Protein AF-A0A662Y783-F1 (afdb_monomer)

Radius of gyration: 42.74 Å; Cα contacts (8 Å, |Δi|>4): 775; chains: 1; bounding box: 109×82×116 Å

Mean predicted aligned error: 19.59 Å

Sequence (664 aa):
MERHSPEKMAVFNFSALAISENETFEDGFEQQCGVKWIYAKATLPMKDCMVYLVLDETQVIYRDGISSPRRKSTVFWELVKLILTNAAYSVRILMFAAYGSGVEYMRLATPIQFDESIVLGIDQLNFSHAEVSEYVTKWFKGVACFGRLPSSAMETFCANLEELTDGHVGLCSTAIQALNEVYASRNRSASDLPSSAEWIHMLQSGSLYGANDNALFETLTSTRAVKVLETLNAGELERLEPIAYGANSDSDADIVEQCLRKGILSQTGRSVAFSSPVMWRFFVKMRVGHIDRALHVPTTLPEMIARVVQVINYKSIRQTLGRSLLSNIPLERSWQMEFYKAAYRCTPSTLVTSVDVGALFGSSGFVDFTIHGGDIFWGIELLREATKLDEHIKRFAPGGRYSSLGLSEFCLIDFRRVPLIEHAAMERIAADMDRCKKLFVVCSIRAIGYWTFPDGWMAIDVLRGPIVHAFYIMVVVTHVAMTDSTFRENLEALRDGEQVGSKTSETLASVTQSFTHIAYLTVLMRLLATAAVLVLGLRILNTFRYHVGLSILTRSMGTAFRWFGTFSVVFAVIFMAFAVSGAVLFGNRVQQFSSLLTSMSTCVNMLFGQFDVDSIREIDYSVAYYWSYMAMETFVLLNIVLAIVVDAYAAERKKKDVAKWWRF

Nearest PDB structures (foldseek):
  6wb8-assembly1_A  TM=6.619E-01  e=2.759E-06  Homo sapiens
  7mgl-assembly1_A  TM=6.861E-01  e=1.707E-04  Homo sapiens
  9cbz-assembly1_B  TM=6.336E-01  e=3.700E-04  Mus musculus
  9cc2-assembly1_A  TM=6.192E-01  e=4.547E-04  Mus musculus
  7sq6-assembly1_A  TM=5.744E-01  e=4.102E-04  Mus musculus

Foldseek 3Di:
DDPDDPQAEAEQEDEPVQADQQHEPQRRSCVRRVDGPCCQQPVQQVVSYAYEYEYEQCLLQQDAPPDHRGYHCVVVVVSVVVCVVPVPRRYHYHYHHAFQDPDPDPDSDHPDDDDPVPDDFQVNVFDDLVRLLVCCCVQQPCNPLQPDPPHVLSSLLSVLLCQQWVRRPQLSVQLSVLLVVLQVVCVVVVHDDDHSVVSSVCSVQCDRPDHNPVVSLVSSCPDSLQCSVVVDDPVLLVVCVCLLVPDQPVVPVPSQVVCSSNQQWTDDPRRIYGNTPSNSVVSCCVVVPDLAADPDADPDPLSLVVQLLVQQPVVQLVPDPQADPPPRHHDQVSVLVSSVSSSRRDHDPQKDKDAQDAVVLVFPGGFGIWIDGDVATETEHEEEPCVPVVLVVQCCPVVHRCVSNPHPYYAYEYEYEDQDPDPVVVVVVVVSCVVPVRYFYAYDYDPPPDPDDDDPLVVLVVVLVVLVVVLVVLVVVLVCLVPPPLLVVLVVCLVVVVDDDPVVVVSVVVNVVSVVVSVVSVVVSVVSVVVNVVSVVVVVLVVLCPPPPSVLVSQLVVQLVVVVVVLVVVVCVVLLVLLVVLLVQPLVPAVCSVDSVSSSVQLVCLQVVNDDLVRCVVPPCSVVSSVVSNCCCPVPSVVVSVVSSVVSSVVSVVVSVVVSHDYD

Secondary structure (DSSP, 8-state):
-------EEEEEEEEGGGS-TTS-HHHHHHHHHSS-HHIIIIITGGGTEEEEEEEESGGGGSS--SSSSS---HHHHHHHHHHHH-TTSSEEEEE---TT---S-S----SSPPPGGG---HHHHSPPHHHHHHHHHHH-GGGGGG-SSS-HHHHHHHHHHHHHHTT-HHHHHHHHHHHHHHHHHHHHTTPPPPPHHHHHHHHHH--SSSTT--HHHHHHHTSHHHHGGGGS-HHHHHHHHHHHTT--GGG-HHHHHHHHTTTSEEEETTEEEESSHHHHHHHHHHHH------SSPPSSHHHHHHHHHHHS-HHHHHH-S-B-TTT-PBPHHHHHHHHHHHHHHTS-TT-EEEEEE-GGGT-SS-EEEEEEETTEEEEEEEEETTTTHHHHHHHHSTTSTTTTS--SEEEEEEEEEESS--HHHHHHHHHHHHH-TTEEEEEEE------S---HHHHHHHHHHHHHHHHHHHHHHHHHHHH-HHHHHHHHHHHTT---THHHHHHHHHHHHHHHHHHHHHHHHHHHHHHHHHHHHHHHHHHHTTSTTTHHHHHHHHHHHHHHHHHHHHHHHHHHHHHHHHHHHHTTT-GGGSSHHHHHHHHHHHHTT-S-THHHHTSTTHHHHHHHHHIIIIIIIHHHHHHHHHHHHHHHHHHHHTTTSEE-

Solvent-accessible surface area (backbone atoms only — not comparable to full-atom values): 37217 Å² total; per-residue (Å²): 136,82,80,78,72,82,66,43,77,46,79,45,70,50,53,49,76,74,35,48,55,74,30,37,47,52,56,37,43,24,70,68,63,76,44,57,52,65,44,65,72,58,54,43,36,74,66,61,20,40,32,39,38,39,35,34,43,44,64,74,54,36,57,65,47,97,62,89,52,40,28,57,32,64,74,56,54,52,50,52,52,50,39,74,76,33,82,84,47,46,60,47,79,49,76,40,60,66,52,53,64,97,59,98,60,96,65,88,51,65,88,63,90,76,61,73,93,80,56,85,56,69,81,78,64,27,42,50,73,68,49,45,49,52,47,44,66,75,68,33,77,67,48,71,56,48,60,71,80,90,31,75,67,48,53,50,39,44,51,49,50,33,69,51,22,63,25,29,52,72,47,49,52,48,52,45,48,54,54,38,49,49,53,53,50,30,62,74,68,74,45,82,75,75,48,52,68,52,54,41,47,27,65,75,65,21,25,73,89,48,91,82,59,37,48,49,52,55,56,51,48,68,32,67,79,35,45,38,63,74,74,52,50,76,68,56,53,57,70,47,44,52,49,77,74,71,45,77,67,80,86,47,55,68,60,52,53,53,30,42,58,35,47,52,28,39,72,60,92,91,47,72,44,59,57,24,52,51,45,45,54,49,51,50,39,68,73,76,45,81,86,70,47,26,87,59,73,64,92,44,70,70,57,41,52,51,52,20,68,72,58,39,58,62,66,58,59,73,67,52,82,59,45,42,89,91,74,72,41,66,35,67,65,59,52,51,56,38,45,51,58,19,46,54,31,51,30,22,93,75,45,46,79,44,66,60,54,22,63,95,46,71,13,85,44,60,41,56,29,34,42,37,42,91,92,45,32,34,39,40,37,78,43,48,66,67,59,63,48,70,60,60,55,45,30,68,32,91,89,22,44,51,52,58,57,72,58,74,44,66,40,37,40,31,44,30,81,37,71,61,100,40,73,73,57,54,51,53,53,49,54,54,36,72,75,32,87,49,50,39,50,42,42,42,64,49,79,75,93,58,103,59,88,87,50,84,66,54,53,55,64,61,49,46,56,59,43,51,5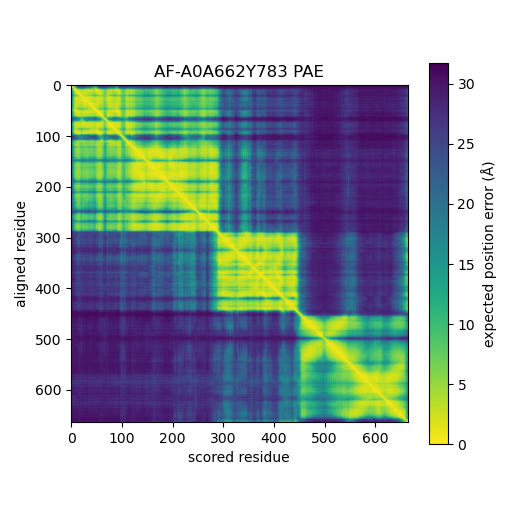2,52,34,54,51,44,51,50,54,46,49,53,65,73,65,31,62,70,60,49,53,48,52,50,48,63,70,71,63,80,60,74,67,72,61,40,54,55,44,50,52,53,49,49,52,51,50,52,53,53,50,53,49,51,51,53,40,52,52,36,49,52,51,46,53,51,51,50,53,54,48,55,56,60,57,34,53,78,36,91,76,51,23,50,59,56,52,16,50,58,50,24,51,59,56,45,57,63,48,46,54,57,48,49,54,53,53,47,52,50,20,49,47,42,22,71,77,34,20,93,82,31,78,60,16,55,38,60,71,46,10,42,53,41,50,55,30,46,76,74,65,73,51,72,63,73,77,45,58,92,38,92,64,37,62,61,51,51,52,52,50,49,48,47,47,57,69,45,52,49,47,49,54,52,49,45,46,52,51,26,42,52,54,46,50,53,57,55,78,50,61,77,54,53,81,101

Structure (mmCIF, N/CA/C/O backbone):
data_AF-A0A662Y783-F1
#
_entry.id   AF-A0A662Y783-F1
#
loop_
_atom_site.group_PDB
_atom_site.id
_atom_site.type_symbol
_atom_site.label_atom_id
_atom_site.label_alt_id
_atom_site.label_comp_id
_atom_site.label_asym_id
_atom_site.label_entity_id
_atom_site.label_seq_id
_atom_site.pdbx_PDB_ins_code
_atom_site.Cartn_x
_atom_site.Cartn_y
_atom_site.Cartn_z
_atom_site.occupancy
_atom_site.B_iso_or_equiv
_atom_site.auth_seq_id
_atom_site.auth_comp_id
_atom_site.auth_asym_id
_atom_site.auth_atom_id
_atom_site.pdbx_PDB_model_num
ATOM 1 N N . MET A 1 1 ? -41.018 -11.908 65.808 1.00 37.22 1 MET A N 1
ATOM 2 C CA . MET A 1 1 ? -41.025 -10.832 64.794 1.00 37.22 1 MET A CA 1
ATOM 3 C C . MET A 1 1 ? -40.113 -9.722 65.293 1.00 37.22 1 MET A C 1
ATOM 5 O O . MET A 1 1 ? -40.586 -8.765 65.891 1.00 37.22 1 MET A O 1
ATOM 9 N N . GLU A 1 2 ? -38.803 -9.885 65.120 1.00 37.53 2 GLU A N 1
ATOM 10 C CA . GLU A 1 2 ? -37.854 -8.784 65.301 1.00 37.53 2 GLU A CA 1
ATOM 11 C C . GLU A 1 2 ? -37.929 -7.908 64.051 1.00 37.53 2 GLU A C 1
ATOM 13 O O . GLU A 1 2 ? -37.702 -8.369 62.934 1.00 37.53 2 GLU A O 1
ATOM 18 N N . ARG A 1 3 ? -38.343 -6.651 64.227 1.00 41.19 3 ARG A N 1
ATOM 19 C CA . ARG A 1 3 ? -38.229 -5.631 63.186 1.00 41.19 3 ARG A CA 1
ATOM 20 C C . ARG A 1 3 ? -36.744 -5.303 63.048 1.00 41.19 3 ARG A C 1
ATOM 22 O O . ARG A 1 3 ? -36.213 -4.605 63.907 1.00 41.19 3 ARG A O 1
ATOM 29 N N . HIS A 1 4 ? -36.094 -5.779 61.986 1.00 44.38 4 HIS A N 1
ATOM 30 C CA . HIS A 1 4 ? -34.833 -5.194 61.537 1.00 44.38 4 HIS A CA 1
ATOM 31 C C . HIS A 1 4 ? -35.062 -3.696 61.301 1.00 44.38 4 HIS A C 1
ATOM 33 O O . HIS A 1 4 ? -35.886 -3.301 60.473 1.00 44.38 4 HIS A O 1
ATOM 39 N N . SER A 1 5 ? -34.379 -2.858 62.078 1.00 48.53 5 SER A N 1
ATOM 40 C CA . SER A 1 5 ? -34.208 -1.444 61.760 1.00 48.53 5 SER A CA 1
ATOM 41 C C . SER A 1 5 ? -33.552 -1.325 60.381 1.00 48.53 5 SER A C 1
ATOM 43 O O . SER A 1 5 ? -32.661 -2.123 60.095 1.00 48.53 5 SER A O 1
ATOM 45 N N . PRO A 1 6 ? -33.947 -0.364 59.528 1.00 50.41 6 PRO A N 1
ATOM 46 C CA . PRO A 1 6 ? -33.293 -0.181 58.240 1.00 50.41 6 PRO A CA 1
ATOM 47 C C . PRO A 1 6 ? -31.821 0.166 58.482 1.00 50.41 6 PRO A C 1
ATOM 49 O O . PRO A 1 6 ? -31.527 1.208 59.074 1.00 50.41 6 PRO A O 1
ATOM 52 N N . GLU A 1 7 ? -30.910 -0.716 58.064 1.00 62.78 7 GLU A N 1
ATOM 53 C CA . GLU A 1 7 ? -29.484 -0.398 57.977 1.00 62.78 7 GLU A CA 1
ATOM 54 C C . GLU A 1 7 ? -29.351 0.891 57.166 1.00 62.78 7 GLU A C 1
ATOM 56 O O . GLU A 1 7 ? -29.904 1.022 56.069 1.00 62.78 7 GLU A O 1
ATOM 61 N N . LYS A 1 8 ? -28.680 1.896 57.731 1.00 84.06 8 LYS A N 1
ATOM 62 C CA . LYS A 1 8 ? -28.456 3.146 57.002 1.00 84.06 8 LYS A CA 1
ATOM 63 C C . LYS A 1 8 ? -27.544 2.832 55.820 1.00 84.06 8 LYS A C 1
ATOM 65 O O . LYS A 1 8 ? -26.618 2.045 55.959 1.00 84.06 8 LYS A O 1
ATOM 70 N N . MET A 1 9 ? -27.794 3.434 54.663 1.00 88.75 9 MET A N 1
ATOM 71 C CA . MET A 1 9 ? -26.973 3.217 53.472 1.00 88.75 9 MET A CA 1
ATOM 72 C C . MET A 1 9 ? -26.297 4.518 53.054 1.00 88.75 9 MET A C 1
ATOM 74 O O . MET A 1 9 ? -26.953 5.556 52.963 1.00 88.75 9 MET A O 1
ATOM 78 N N . ALA A 1 10 ? -24.999 4.454 52.768 1.00 90.81 10 ALA A N 1
ATOM 79 C CA . ALA A 1 10 ? -24.240 5.532 52.149 1.00 90.81 10 ALA A CA 1
ATOM 80 C C . ALA A 1 10 ? -23.666 5.041 50.818 1.00 90.81 10 ALA A C 1
ATOM 82 O O . ALA A 1 10 ? -23.021 3.998 50.776 1.00 90.81 10 ALA A O 1
ATOM 83 N N . VAL A 1 11 ? -23.894 5.788 49.738 1.00 93.19 11 VAL A N 1
ATOM 84 C CA . VAL A 1 11 ? -23.356 5.475 48.408 1.00 93.19 11 VAL A CA 1
ATOM 85 C C . VAL A 1 11 ? -22.437 6.610 47.984 1.00 93.19 11 VAL A C 1
ATOM 87 O O . VAL A 1 11 ? -22.855 7.767 47.969 1.00 93.19 11 VAL A O 1
ATOM 90 N N . PHE A 1 12 ? -21.201 6.277 47.634 1.00 93.81 12 PHE A N 1
ATOM 91 C CA . PHE A 1 12 ? -20.214 7.210 47.106 1.00 93.81 12 PHE A CA 1
ATOM 92 C C . PHE A 1 12 ? -19.849 6.784 45.688 1.00 93.81 12 PHE A C 1
ATOM 94 O O . PHE A 1 12 ? -19.439 5.644 45.481 1.00 93.81 12 PHE A O 1
ATOM 101 N N . ASN A 1 13 ? -20.009 7.688 44.723 1.00 91.88 13 ASN A N 1
ATOM 102 C CA . ASN A 1 13 ? -19.653 7.462 43.325 1.00 91.88 13 ASN A CA 1
ATOM 103 C C . ASN A 1 13 ? -18.629 8.512 42.898 1.00 91.88 13 ASN A C 1
ATOM 105 O O . ASN A 1 13 ? -18.871 9.704 43.087 1.00 91.88 13 ASN A O 1
ATOM 109 N N . PHE A 1 14 ? -17.496 8.077 42.357 1.00 90.75 14 PHE A N 1
ATOM 110 C CA . PHE A 1 14 ? -16.424 8.968 41.927 1.00 90.75 14 PHE A CA 1
ATOM 111 C C . PHE A 1 14 ? -15.548 8.298 40.859 1.00 90.75 14 PHE A C 1
ATOM 113 O O . PHE A 1 14 ? -15.500 7.072 40.744 1.00 90.75 14 PHE A O 1
ATOM 120 N N . SER A 1 15 ? -14.845 9.109 40.069 1.00 88.81 15 SER A N 1
ATOM 121 C CA . SER A 1 15 ? -13.950 8.630 39.010 1.00 88.81 15 SER A CA 1
ATOM 122 C C . SER A 1 15 ? -12.491 8.804 39.418 1.00 88.81 15 SER A C 1
ATOM 124 O O . SER A 1 15 ? -12.087 9.878 39.877 1.00 88.81 15 SER A O 1
ATOM 126 N N . ALA A 1 16 ? -11.670 7.777 39.195 1.00 85.06 16 ALA A N 1
ATOM 127 C CA . ALA A 1 16 ? -10.229 7.861 39.417 1.00 85.06 16 ALA A CA 1
ATOM 128 C C . ALA A 1 16 ? -9.530 8.819 38.435 1.00 85.06 16 ALA A C 1
ATOM 130 O O . ALA A 1 16 ? -8.470 9.354 38.762 1.00 85.06 16 ALA A O 1
ATOM 131 N N . LEU A 1 17 ? -10.116 9.088 37.259 1.00 81.12 17 LEU A N 1
ATOM 132 C CA . LEU A 1 17 ? -9.568 10.063 36.304 1.00 81.12 17 LEU A CA 1
ATOM 133 C C . LEU A 1 17 ? -9.596 11.495 36.835 1.00 81.12 17 LEU A C 1
ATOM 135 O O . LEU A 1 17 ? -8.735 12.292 36.467 1.00 81.12 17 LEU A O 1
ATOM 139 N N . ALA A 1 18 ? -10.561 11.817 37.695 1.00 81.12 18 ALA A N 1
ATOM 140 C CA . ALA A 1 18 ? -10.678 13.142 38.289 1.00 81.12 18 ALA A CA 1
ATOM 141 C C . ALA A 1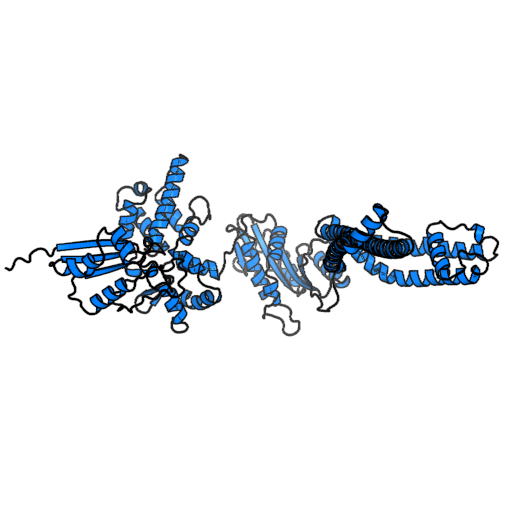 18 ? -9.624 13.406 39.381 1.00 81.12 18 ALA A C 1
ATOM 143 O O . ALA A 1 18 ? -9.468 14.548 39.795 1.00 81.12 18 ALA A O 1
ATOM 144 N N . ILE A 1 19 ? -8.869 12.385 39.808 1.00 80.38 19 ILE A N 1
ATOM 145 C CA . ILE A 1 19 ? -7.716 12.556 40.698 1.00 80.38 19 ILE A CA 1
ATOM 146 C C . ILE A 1 19 ? -6.575 13.146 39.867 1.00 80.38 19 ILE A C 1
ATOM 148 O O . ILE A 1 19 ? -6.070 12.482 38.947 1.00 80.38 19 ILE A O 1
ATOM 152 N N . SER A 1 20 ? -6.156 14.372 40.185 1.00 76.75 20 SER A N 1
ATOM 153 C CA . SER A 1 20 ? -5.004 15.001 39.536 1.00 76.75 20 SER A CA 1
ATOM 154 C C . SER A 1 20 ? -3.752 14.145 39.724 1.00 76.75 20 SER A C 1
ATOM 156 O O . SER A 1 20 ? -3.607 13.445 40.728 1.00 76.75 20 SER A O 1
ATOM 158 N N . GLU A 1 21 ? -2.804 14.203 38.783 1.00 70.62 21 GLU A N 1
ATOM 159 C CA . GLU A 1 21 ? -1.517 13.514 38.954 1.00 70.62 21 GLU A CA 1
ATOM 160 C C . GLU A 1 21 ? -0.865 13.926 40.278 1.00 70.62 21 GLU A C 1
ATOM 162 O O . GLU A 1 21 ? -0.368 13.084 41.016 1.00 70.62 21 GLU A O 1
ATOM 167 N N . ASN A 1 22 ? -0.993 15.198 40.651 1.00 76.81 22 ASN A N 1
ATOM 168 C CA . ASN A 1 22 ? -0.391 15.742 41.857 1.00 76.81 22 ASN A CA 1
ATOM 169 C C . ASN A 1 22 ? -1.216 15.538 43.151 1.00 76.81 22 ASN A C 1
ATOM 171 O O . ASN A 1 22 ? -0.849 16.076 44.194 1.00 76.81 22 ASN A O 1
ATOM 175 N N . GLU A 1 23 ? -2.282 14.741 43.126 1.00 79.81 23 GLU A N 1
ATOM 176 C CA . GLU A 1 23 ? -3.136 14.479 44.293 1.00 79.81 23 GLU A CA 1
ATOM 177 C C . GLU A 1 23 ? -3.018 13.028 44.777 1.00 79.81 23 GLU A C 1
ATOM 179 O O . GLU A 1 23 ? -2.622 12.115 44.040 1.00 79.81 23 GLU A O 1
ATOM 184 N N . THR A 1 24 ? -3.328 12.798 46.055 1.00 86.56 24 THR A N 1
ATOM 185 C CA . THR A 1 24 ? -3.521 11.437 46.568 1.00 86.56 24 THR A CA 1
ATOM 186 C C . THR A 1 24 ? -4.939 10.952 46.277 1.00 86.56 24 THR A C 1
ATOM 188 O O . THR A 1 24 ? -5.840 11.738 45.982 1.00 86.56 24 THR A O 1
ATOM 191 N N . PHE A 1 25 ? -5.162 9.640 46.378 1.00 88.00 25 PHE A N 1
ATOM 192 C CA . PHE A 1 25 ? -6.513 9.090 46.262 1.00 88.00 25 PHE A CA 1
ATOM 193 C C . PHE A 1 25 ? -7.473 9.675 47.312 1.00 88.00 25 PHE A C 1
ATOM 195 O O . PHE A 1 25 ? -8.640 9.906 47.012 1.00 88.00 25 PHE A O 1
ATOM 202 N N . GLU A 1 26 ? -6.988 9.942 48.528 1.00 90.25 26 GLU A N 1
ATOM 203 C CA . GLU A 1 26 ? -7.805 10.490 49.618 1.00 90.25 26 GLU A CA 1
ATOM 204 C C . GLU A 1 26 ? -8.257 11.920 49.320 1.00 90.25 26 GLU A C 1
ATOM 206 O O . GLU A 1 26 ? -9.425 12.232 49.544 1.00 90.25 26 GLU A O 1
ATOM 211 N N . ASP A 1 27 ? -7.364 12.746 48.764 1.00 89.12 27 ASP A N 1
ATOM 212 C CA . ASP A 1 27 ? -7.671 14.127 48.374 1.00 89.12 27 ASP A CA 1
ATOM 213 C C . ASP A 1 27 ? -8.741 14.150 47.276 1.00 89.12 27 ASP A C 1
ATOM 215 O O . ASP A 1 27 ? -9.758 14.834 47.399 1.00 89.12 27 ASP A O 1
ATOM 219 N N . GLY A 1 28 ? -8.554 13.336 46.230 1.00 88.88 28 GLY A N 1
ATOM 220 C CA . GLY A 1 28 ? -9.512 13.240 45.130 1.00 88.88 28 GLY A CA 1
ATOM 221 C C . GLY A 1 28 ? -10.859 12.648 45.559 1.00 88.88 28 GLY A C 1
ATOM 222 O O . GLY A 1 28 ? -11.905 13.073 45.062 1.00 88.88 28 GLY A O 1
ATOM 223 N N . PHE A 1 29 ? -10.861 11.709 46.512 1.00 91.50 29 PHE A N 1
ATOM 224 C CA . PHE A 1 29 ? -12.090 11.195 47.116 1.00 91.50 29 PHE A CA 1
ATOM 225 C C . PHE A 1 29 ? -12.809 12.281 47.923 1.00 91.50 29 PHE A C 1
ATOM 227 O O . PHE A 1 29 ? -14.009 12.475 47.738 1.00 91.50 29 PHE A O 1
ATOM 234 N N . GLU A 1 30 ? -12.100 13.010 48.792 1.00 93.50 30 GLU A N 1
ATOM 235 C CA . GLU A 1 30 ? -12.687 14.085 49.601 1.00 93.50 30 GLU A CA 1
ATOM 236 C C . GLU A 1 30 ? -13.266 15.194 48.719 1.00 93.50 30 GLU A C 1
ATOM 238 O O . GLU A 1 30 ? -14.375 15.661 48.975 1.00 93.50 30 GLU A O 1
ATOM 243 N N . GLN A 1 31 ? -12.570 15.558 47.642 1.00 90.94 31 GLN A N 1
ATOM 244 C CA . GLN A 1 31 ? -13.031 16.567 46.694 1.00 90.94 31 GLN A CA 1
ATOM 245 C C . GLN A 1 31 ? -14.313 16.147 45.961 1.00 90.94 31 GLN A C 1
ATOM 247 O O . GLN A 1 31 ? -15.228 16.958 45.821 1.00 90.94 31 GLN A O 1
ATOM 252 N N . GLN A 1 32 ? -14.396 14.896 45.496 1.00 91.69 32 GLN A N 1
ATOM 253 C CA . GLN A 1 32 ? -15.551 14.413 44.728 1.00 91.69 32 GLN A CA 1
ATOM 254 C C . GLN A 1 32 ? -16.743 14.039 45.615 1.00 91.69 32 GLN A C 1
ATOM 256 O O . GLN A 1 32 ? -17.890 14.284 45.250 1.00 91.69 32 GLN A O 1
ATOM 261 N N . CYS A 1 33 ? -16.485 13.451 46.783 1.00 91.31 33 CYS A N 1
ATOM 262 C CA . CYS A 1 33 ? -17.524 12.925 47.667 1.00 91.31 33 CYS A CA 1
ATOM 263 C C . CYS A 1 33 ? -17.904 13.885 48.804 1.00 91.31 33 CYS A C 1
ATOM 265 O O . CYS A 1 33 ? -18.869 13.620 49.521 1.00 91.31 33 CYS A O 1
ATOM 267 N N . GLY A 1 34 ? -17.145 14.966 49.019 1.00 91.81 34 GLY A N 1
ATOM 268 C CA . GLY A 1 34 ? -17.365 15.926 50.108 1.00 91.81 34 GLY A CA 1
ATOM 269 C C . GLY A 1 34 ? -17.165 15.342 51.513 1.00 91.81 34 GLY A C 1
ATOM 270 O O . GLY A 1 34 ? -17.604 15.933 52.500 1.00 91.81 34 GLY A O 1
ATOM 271 N N . VAL A 1 35 ? -16.545 14.163 51.621 1.00 92.00 35 VAL A N 1
ATOM 272 C CA . VAL A 1 35 ? -16.357 13.410 52.868 1.00 92.00 35 VAL A CA 1
ATOM 273 C C . VAL A 1 35 ? -14.932 12.872 52.916 1.00 92.00 35 VAL A C 1
ATOM 275 O O . VAL A 1 35 ? -14.467 12.264 51.958 1.00 92.00 35 VAL A O 1
ATOM 278 N N . LYS A 1 36 ? -14.247 13.028 54.057 1.00 93.50 36 LYS A N 1
ATOM 279 C CA . LYS A 1 36 ? -12.897 12.466 54.233 1.00 93.50 36 LYS A CA 1
ATOM 280 C C . LYS A 1 36 ? -12.913 10.946 54.132 1.00 93.50 36 LYS A C 1
ATOM 282 O O . LYS A 1 36 ? -13.749 10.293 54.762 1.00 93.50 36 LYS A O 1
ATOM 287 N N . TRP A 1 37 ? -11.911 10.386 53.461 1.00 92.44 37 TRP A N 1
ATOM 288 C CA . TRP A 1 37 ? -11.733 8.941 53.286 1.00 92.44 37 TRP A CA 1
ATOM 289 C C . TRP A 1 37 ? -11.851 8.140 54.594 1.00 92.44 37 TRP A C 1
ATOM 291 O O . TRP A 1 37 ? -12.528 7.112 54.651 1.00 92.44 37 TRP A O 1
ATOM 301 N N . ILE A 1 38 ? -11.269 8.647 55.688 1.00 91.19 38 ILE A N 1
ATOM 302 C CA . ILE A 1 38 ? -11.327 7.996 57.005 1.00 91.19 38 ILE A CA 1
ATOM 303 C C . ILE A 1 38 ? -12.762 7.817 57.529 1.00 91.19 38 ILE A C 1
ATOM 305 O O . ILE A 1 38 ? -13.069 6.784 58.128 1.00 91.19 38 ILE A O 1
ATOM 309 N N . TYR A 1 39 ? -13.661 8.772 57.262 1.00 90.88 39 TYR A N 1
ATOM 310 C CA . TYR A 1 39 ? -15.061 8.658 57.666 1.00 90.88 39 TYR A CA 1
ATOM 311 C C . TYR A 1 39 ? -15.779 7.585 56.854 1.00 90.88 39 TYR A C 1
ATOM 313 O O . TYR A 1 39 ? -16.521 6.794 57.435 1.00 90.88 39 TYR A O 1
ATOM 321 N N . ALA A 1 40 ? -15.519 7.526 55.546 1.00 89.44 40 ALA A N 1
ATOM 322 C CA . ALA A 1 40 ? -16.112 6.536 54.655 1.00 89.44 40 ALA A CA 1
ATOM 323 C C . ALA A 1 40 ? -15.679 5.105 55.005 1.00 89.44 40 ALA A C 1
ATOM 325 O O . ALA A 1 40 ? -16.529 4.221 55.072 1.00 89.44 40 ALA A O 1
ATOM 326 N N . LYS A 1 41 ? -14.387 4.877 55.291 1.00 88.62 41 LYS A N 1
ATOM 327 C CA . LYS A 1 41 ? -13.880 3.521 55.556 1.00 88.62 41 LYS A CA 1
ATOM 328 C C . LYS A 1 41 ? -13.991 3.055 57.005 1.00 88.62 41 LYS A C 1
ATOM 330 O O . LYS A 1 41 ? -14.125 1.865 57.225 1.00 88.62 41 LYS A O 1
ATOM 335 N N . ALA A 1 42 ? -13.899 3.940 58.000 1.00 86.56 42 ALA A N 1
ATOM 336 C CA . ALA A 1 42 ? -13.813 3.520 59.405 1.00 86.56 42 ALA A CA 1
ATOM 337 C C . ALA A 1 42 ? -15.005 3.976 60.253 1.00 86.56 42 ALA A C 1
ATOM 339 O O . ALA A 1 42 ? -15.493 3.213 61.078 1.00 86.56 42 ALA A O 1
ATOM 340 N N . THR A 1 43 ? -15.488 5.207 60.072 1.00 88.38 43 THR A N 1
ATOM 341 C CA . THR A 1 43 ? -16.481 5.790 60.990 1.00 88.38 43 THR A CA 1
ATOM 342 C C . THR A 1 43 ? -17.925 5.491 60.604 1.00 88.38 43 THR A C 1
ATOM 344 O O . THR A 1 43 ? -18.735 5.224 61.487 1.00 88.38 43 THR A O 1
ATOM 347 N N . LEU A 1 44 ? -18.276 5.572 59.317 1.00 88.44 44 LEU A N 1
ATOM 348 C CA . LEU A 1 44 ? -19.628 5.264 58.848 1.00 88.44 44 LEU A CA 1
ATOM 349 C C . LEU A 1 44 ? -19.975 3.782 59.064 1.00 88.44 44 LEU A C 1
ATOM 351 O O . LEU A 1 44 ? -21.006 3.540 59.691 1.00 88.44 44 LEU A O 1
ATOM 355 N N . PRO A 1 45 ? -19.114 2.812 58.693 1.00 87.12 45 PRO A N 1
ATOM 356 C CA . PRO A 1 45 ? -19.379 1.390 58.926 1.00 87.12 45 PRO A CA 1
ATOM 357 C C . PRO A 1 45 ? -19.696 1.029 60.385 1.00 87.12 45 PRO A C 1
ATOM 359 O O . PRO A 1 45 ? -20.554 0.192 60.636 1.00 87.12 45 PRO A O 1
ATOM 362 N N . MET A 1 46 ? -19.065 1.696 61.362 1.00 84.06 46 MET A N 1
ATOM 363 C CA . MET A 1 46 ? -19.284 1.452 62.800 1.00 84.06 46 MET A CA 1
ATOM 364 C C . MET A 1 46 ? -20.628 1.971 63.342 1.00 84.06 46 MET A C 1
ATOM 366 O O . MET A 1 46 ? -20.952 1.715 64.497 1.00 84.06 46 MET A O 1
ATOM 370 N N . LYS A 1 47 ? -21.396 2.734 62.555 1.00 82.06 47 LYS A N 1
ATOM 371 C CA . LYS A 1 47 ? -22.688 3.319 62.962 1.00 82.06 47 LYS A CA 1
ATOM 372 C C . LYS A 1 47 ? -23.889 2.534 62.419 1.00 82.06 47 LYS A C 1
ATOM 374 O O . LYS A 1 47 ? -24.911 3.151 62.112 1.00 82.06 47 LYS A O 1
ATOM 379 N N . ASP A 1 48 ? -23.741 1.222 62.235 1.00 83.19 48 ASP A N 1
ATOM 380 C CA . ASP A 1 48 ? -24.724 0.353 61.569 1.00 83.19 48 ASP A CA 1
ATOM 381 C C . ASP A 1 48 ? -25.120 0.885 60.175 1.00 83.19 48 ASP A C 1
ATOM 383 O O . ASP A 1 48 ? -26.292 0.904 59.784 1.00 83.19 48 ASP A O 1
ATOM 387 N N . CYS A 1 49 ? -24.125 1.406 59.443 1.00 88.12 49 CYS A N 1
ATOM 388 C CA . CYS A 1 49 ? -24.291 1.949 58.099 1.00 88.12 49 CYS A CA 1
ATOM 389 C C . CYS A 1 49 ? -23.540 1.086 57.079 1.00 88.12 49 CYS A C 1
ATOM 391 O O . CYS A 1 49 ? -22.330 0.898 57.201 1.00 88.12 49 CYS A O 1
ATOM 393 N N . MET A 1 50 ? -24.237 0.618 56.047 1.00 91.56 50 MET A N 1
ATOM 394 C CA . MET A 1 50 ? -23.636 -0.034 54.888 1.00 91.56 50 MET A CA 1
ATOM 395 C C . MET A 1 50 ? -23.125 1.012 53.898 1.00 91.56 50 MET A C 1
ATOM 397 O O . MET A 1 50 ? -23.878 1.866 53.423 1.00 91.56 50 MET A O 1
ATOM 401 N N . VAL A 1 51 ? -21.837 0.938 53.568 1.00 93.75 51 VAL A N 1
ATOM 402 C CA . VAL A 1 51 ? -21.175 1.854 52.634 1.00 93.75 51 VAL A CA 1
ATOM 403 C C . VAL A 1 51 ? -20.952 1.161 51.294 1.00 93.75 51 VAL A C 1
ATOM 405 O O . VAL A 1 51 ? -20.305 0.120 51.234 1.00 93.75 51 VAL A O 1
ATOM 408 N N . TYR A 1 52 ? -21.434 1.763 50.213 1.00 94.44 52 TYR A N 1
ATOM 409 C CA . TYR A 1 52 ? -21.190 1.331 48.840 1.00 94.44 52 TYR A CA 1
ATOM 410 C C . TYR A 1 52 ? -20.274 2.339 48.151 1.00 94.44 52 TYR A C 1
ATOM 412 O O . TYR A 1 52 ? -20.610 3.518 48.043 1.00 94.44 52 TYR A O 1
ATOM 420 N N . LEU A 1 53 ? -19.114 1.880 47.693 1.00 94.62 53 LEU A N 1
ATOM 421 C CA . LEU A 1 53 ? -18.169 2.664 46.907 1.00 94.62 53 LEU A CA 1
ATOM 422 C C . LEU A 1 53 ? -18.259 2.213 45.452 1.00 94.62 53 LEU A C 1
ATOM 424 O O . LEU A 1 53 ? -17.980 1.057 45.151 1.00 94.62 53 LEU A O 1
ATOM 428 N N . VAL A 1 54 ? -18.635 3.118 44.560 1.00 94.00 54 VAL A N 1
ATOM 429 C CA . VAL A 1 54 ? -18.593 2.909 43.114 1.00 94.00 54 VAL A CA 1
ATOM 430 C C . VAL A 1 54 ? -17.433 3.731 42.577 1.00 94.00 54 VAL A C 1
ATOM 432 O O . VAL A 1 54 ? -17.438 4.957 42.686 1.00 94.00 54 VAL A O 1
ATOM 435 N N . LEU A 1 55 ? -16.421 3.045 42.056 1.00 91.50 55 LEU A N 1
ATOM 436 C CA . LEU A 1 55 ? -15.228 3.668 41.504 1.00 91.50 55 LEU A CA 1
ATOM 437 C C . LEU A 1 55 ? -15.158 3.401 40.005 1.00 91.50 55 LEU A C 1
ATOM 439 O O . LEU A 1 55 ? -15.068 2.249 39.580 1.00 91.50 55 LEU A O 1
ATOM 443 N N . ASP A 1 56 ? -15.166 4.471 39.222 1.00 88.31 56 ASP A N 1
ATOM 444 C CA . ASP A 1 56 ? -14.966 4.401 37.778 1.00 88.31 56 ASP A CA 1
ATOM 445 C C . ASP A 1 56 ? -13.496 4.628 37.397 1.00 88.31 56 ASP A C 1
ATOM 447 O O . ASP A 1 56 ? -12.750 5.310 38.107 1.00 88.31 56 ASP A O 1
ATOM 451 N N . GLU A 1 57 ? -13.085 4.075 36.257 1.00 81.81 57 GLU A N 1
ATOM 452 C CA . GLU A 1 57 ? -11.736 4.197 35.687 1.00 81.81 57 GLU A CA 1
ATOM 453 C C . GLU A 1 57 ? -10.615 3.691 36.622 1.00 81.81 57 GLU A C 1
ATOM 455 O O . GLU A 1 57 ? -9.508 4.234 36.691 1.00 81.81 57 GLU A O 1
ATOM 460 N N . THR A 1 58 ? -10.891 2.610 37.355 1.00 84.81 58 THR A N 1
ATOM 461 C CA . THR A 1 58 ? -10.022 2.052 38.409 1.00 84.81 58 THR A CA 1
ATOM 462 C C . THR A 1 58 ? -8.615 1.681 37.916 1.00 84.81 58 THR A C 1
ATOM 464 O O . THR A 1 58 ? -7.658 1.710 38.690 1.00 84.81 58 THR A O 1
ATOM 467 N N . GLN A 1 59 ? -8.439 1.375 36.626 1.00 77.44 59 GLN A N 1
ATOM 468 C CA . GLN A 1 59 ? -7.134 1.046 36.035 1.00 77.44 59 GLN A CA 1
ATOM 469 C C . GLN A 1 59 ? -6.085 2.152 36.198 1.00 77.44 59 GLN A C 1
ATOM 471 O O . GLN A 1 59 ? -4.884 1.887 36.212 1.00 77.44 59 GLN A O 1
ATOM 476 N N . VAL A 1 60 ? -6.541 3.389 36.388 1.00 77.50 60 VAL A N 1
ATOM 477 C CA . VAL A 1 60 ? -5.712 4.574 36.614 1.00 77.50 60 VAL A CA 1
ATOM 478 C C . VAL A 1 60 ? -4.919 4.506 37.925 1.00 77.50 60 VAL A C 1
ATOM 480 O O . VAL A 1 60 ? -3.873 5.143 38.048 1.00 77.50 60 VAL A O 1
ATOM 483 N N . ILE A 1 61 ? -5.393 3.721 38.895 1.00 80.12 61 ILE A N 1
ATOM 484 C CA . ILE A 1 61 ? -4.784 3.578 40.221 1.00 80.12 61 ILE A CA 1
ATOM 485 C C . ILE A 1 61 ? -4.180 2.182 40.449 1.00 80.12 61 ILE A C 1
ATOM 487 O O . ILE A 1 61 ? -3.945 1.787 41.586 1.00 80.12 61 ILE A O 1
ATOM 491 N N . TYR A 1 62 ? -3.911 1.408 39.390 1.00 78.81 62 TYR A N 1
ATOM 492 C CA . TYR A 1 62 ? -3.286 0.080 39.510 1.00 78.81 62 TYR A CA 1
ATOM 493 C C . TYR A 1 62 ? -1.819 0.116 39.962 1.00 78.81 62 TYR A C 1
ATOM 495 O O . TYR A 1 62 ? -1.307 -0.892 40.439 1.00 78.81 62 TYR A O 1
ATOM 503 N N . ARG A 1 63 ? -1.112 1.243 39.826 1.00 66.81 63 ARG A N 1
ATOM 504 C CA . ARG A 1 63 ? 0.279 1.368 40.276 1.00 66.81 63 ARG A CA 1
ATOM 505 C C . ARG A 1 63 ? 0.525 2.735 40.895 1.00 66.81 63 ARG A C 1
ATOM 507 O O . ARG A 1 63 ? 0.208 3.751 40.288 1.00 66.81 63 ARG A O 1
ATOM 514 N N . ASP A 1 64 ? 1.158 2.751 42.064 1.00 61.47 64 ASP A N 1
ATOM 515 C CA . ASP A 1 64 ? 1.618 3.990 42.687 1.00 61.47 64 ASP A CA 1
ATOM 516 C C . ASP A 1 64 ? 2.784 4.584 41.870 1.00 61.47 64 ASP A C 1
ATOM 518 O O . ASP A 1 64 ? 3.718 3.873 41.478 1.00 61.47 64 ASP A O 1
ATOM 522 N N . GLY A 1 65 ? 2.745 5.889 41.588 1.00 57.69 65 GLY A N 1
ATOM 523 C CA . GLY A 1 65 ? 3.854 6.573 40.923 1.00 57.69 65 GLY A CA 1
ATOM 524 C C . GLY A 1 65 ? 5.152 6.548 41.746 1.00 57.69 65 GLY A C 1
ATOM 525 O O . GLY A 1 65 ? 5.132 6.517 42.974 1.00 57.69 65 GLY A O 1
ATOM 526 N N . ILE A 1 66 ? 6.301 6.563 41.059 1.00 51.19 66 ILE A N 1
ATOM 527 C CA . ILE A 1 66 ? 7.626 6.253 41.640 1.00 51.19 66 ILE A CA 1
ATOM 528 C C . ILE A 1 66 ? 8.087 7.303 42.682 1.00 51.19 66 ILE A C 1
ATOM 530 O O . ILE A 1 66 ? 8.996 7.034 43.462 1.00 51.19 66 ILE A O 1
ATOM 534 N N . SER A 1 67 ? 7.477 8.494 42.738 1.00 50.72 67 SER A N 1
ATOM 535 C CA . SER A 1 67 ? 7.488 9.427 43.886 1.00 50.72 67 SER A CA 1
ATOM 536 C C . SER A 1 67 ? 6.666 10.696 43.582 1.00 50.72 67 SER A C 1
ATOM 538 O O . SER A 1 67 ? 6.108 10.843 42.500 1.00 50.72 67 SER A O 1
ATOM 540 N N . SER A 1 68 ? 6.528 11.539 44.610 1.00 45.66 68 SER A N 1
ATOM 541 C CA . SER A 1 68 ? 5.442 12.476 44.929 1.00 45.66 68 SER A CA 1
ATOM 542 C C . SER A 1 68 ? 5.114 13.578 43.909 1.00 45.66 68 SER A C 1
ATOM 544 O O . SER A 1 68 ? 6.035 14.253 43.458 1.00 45.66 68 SER A O 1
ATOM 546 N N . PRO A 1 69 ? 3.830 13.922 43.715 1.00 50.66 69 PRO A N 1
ATOM 547 C CA . PRO A 1 69 ? 2.613 13.115 43.816 1.00 50.66 69 PRO A CA 1
ATOM 548 C C . PRO A 1 69 ? 2.276 12.537 42.428 1.00 50.66 69 PRO A C 1
ATOM 550 O O . PRO A 1 69 ? 2.509 13.190 41.421 1.00 50.66 69 PRO A O 1
ATOM 553 N N . ARG A 1 70 ? 1.781 11.295 42.364 1.00 57.72 70 ARG A N 1
ATOM 554 C CA . ARG A 1 70 ? 1.336 10.624 41.120 1.00 57.72 70 ARG A CA 1
ATOM 555 C C . ARG A 1 70 ? 0.221 9.605 41.407 1.00 57.72 70 ARG A C 1
ATOM 557 O O . ARG A 1 70 ? 0.293 8.480 40.935 1.00 57.72 70 ARG A O 1
ATOM 564 N N . ARG A 1 71 ? -0.776 9.973 42.227 1.00 61.91 71 ARG A N 1
ATOM 565 C CA . ARG A 1 71 ? -1.883 9.112 42.719 1.00 61.91 71 ARG A CA 1
ATOM 566 C C . ARG A 1 71 ? -1.475 7.982 43.676 1.00 61.91 71 ARG A C 1
ATOM 568 O O . ARG A 1 71 ? -1.664 6.806 43.381 1.00 61.91 71 ARG A O 1
ATOM 575 N N . LYS A 1 72 ? -0.950 8.318 44.864 1.00 73.38 72 LYS A N 1
ATOM 576 C CA . LYS A 1 72 ? -0.790 7.323 45.947 1.00 73.38 72 LYS A CA 1
ATOM 577 C C . LYS A 1 72 ? -2.156 6.716 46.284 1.00 73.38 72 LYS A C 1
ATOM 579 O O . LYS A 1 72 ? -3.021 7.404 46.825 1.00 73.38 72 LYS A O 1
ATOM 584 N N . SER A 1 73 ? -2.329 5.446 45.948 1.00 81.88 73 SER A N 1
ATOM 585 C CA . SER A 1 73 ? -3.589 4.698 46.001 1.00 81.88 73 SER A CA 1
ATOM 586 C C . SER A 1 73 ? -3.519 3.488 46.933 1.00 81.88 73 SER A C 1
ATOM 588 O O . SER A 1 73 ? -4.504 2.771 47.097 1.00 81.88 73 SER A O 1
ATOM 590 N N . THR A 1 74 ? -2.377 3.276 47.596 1.00 85.12 74 THR A N 1
ATOM 591 C CA . THR A 1 74 ? -2.141 2.172 48.537 1.00 85.12 74 THR A CA 1
ATOM 592 C C . THR A 1 74 ? -3.274 2.025 49.558 1.00 85.12 74 THR A C 1
ATOM 594 O O . THR A 1 74 ? -3.741 0.917 49.802 1.00 85.12 74 THR A O 1
ATOM 597 N N . VAL A 1 75 ? -3.786 3.145 50.081 1.00 87.69 75 VAL A N 1
ATOM 598 C CA . VAL A 1 75 ? -4.883 3.185 51.064 1.00 87.69 75 VAL A CA 1
ATOM 599 C C . VAL A 1 75 ? -6.203 2.601 50.547 1.00 87.69 75 VAL A C 1
ATOM 601 O O . VAL A 1 75 ? -6.980 2.053 51.329 1.00 87.69 75 VAL A O 1
ATOM 604 N N . PHE A 1 76 ? -6.468 2.706 49.241 1.00 90.88 76 PHE A N 1
ATOM 605 C CA . PHE A 1 76 ? -7.632 2.095 48.604 1.00 90.88 76 PHE A CA 1
ATOM 606 C C . PHE A 1 76 ? -7.444 0.582 48.512 1.00 90.88 76 PHE A C 1
ATOM 608 O O . PHE A 1 76 ? -8.302 -0.184 48.945 1.00 90.88 76 PHE A O 1
ATOM 615 N N . TRP A 1 77 ? -6.282 0.138 48.030 1.00 89.38 77 TRP A N 1
ATOM 616 C CA . TRP A 1 77 ? -5.977 -1.286 47.908 1.00 89.38 77 TRP A CA 1
ATOM 617 C C . TRP A 1 77 ? -5.890 -1.994 49.268 1.00 89.38 77 TRP A C 1
ATOM 619 O O . TRP A 1 77 ? -6.302 -3.144 49.384 1.00 89.38 77 TRP A O 1
ATOM 629 N N . GLU A 1 78 ? -5.431 -1.325 50.325 1.00 89.06 78 GLU A N 1
ATOM 630 C CA . GLU A 1 78 ? -5.497 -1.850 51.697 1.00 89.06 78 GLU A CA 1
ATOM 631 C C . GLU A 1 78 ? -6.938 -2.097 52.159 1.00 89.06 78 GLU A C 1
ATOM 633 O O . GLU A 1 78 ? -7.220 -3.141 52.752 1.00 89.06 78 GLU A O 1
ATOM 638 N N . LEU A 1 79 ? -7.865 -1.185 51.842 1.00 91.25 79 LEU A N 1
ATOM 639 C CA . LEU A 1 79 ? -9.288 -1.377 52.121 1.00 91.25 79 LEU A CA 1
ATOM 640 C C . LEU A 1 79 ? -9.858 -2.562 51.328 1.00 91.25 79 LEU A C 1
ATOM 642 O O . LEU A 1 79 ? -10.579 -3.380 51.897 1.00 91.25 79 LEU A O 1
ATOM 646 N N . VAL A 1 80 ? -9.507 -2.689 50.045 1.00 91.56 80 VAL A N 1
ATOM 647 C CA . VAL A 1 80 ? -9.918 -3.834 49.217 1.00 91.56 80 VAL A CA 1
ATOM 648 C C . VAL A 1 80 ? -9.434 -5.151 49.836 1.00 91.56 80 VAL A C 1
ATOM 650 O O . VAL A 1 80 ? -10.238 -6.065 50.007 1.00 91.56 80 VAL A O 1
ATOM 653 N N . LYS A 1 81 ? -8.158 -5.245 50.251 1.00 89.69 81 LYS A N 1
ATOM 654 C CA . LYS A 1 81 ? -7.627 -6.439 50.946 1.00 89.69 81 LYS A CA 1
ATOM 655 C C . LYS A 1 81 ? -8.422 -6.753 52.210 1.00 89.69 81 LYS A C 1
ATOM 657 O O . LYS A 1 81 ? -8.782 -7.907 52.425 1.00 89.69 81 LYS A O 1
ATOM 662 N N . LEU A 1 82 ? -8.713 -5.736 53.023 1.00 89.69 82 LEU A N 1
ATOM 663 C CA . LEU A 1 82 ? -9.467 -5.899 54.264 1.00 89.69 82 LEU A CA 1
ATOM 664 C C . LEU A 1 82 ? -10.860 -6.488 54.004 1.00 89.69 82 LEU A C 1
ATOM 666 O O . LEU A 1 82 ? -11.239 -7.453 54.666 1.00 89.69 82 LEU A O 1
ATOM 670 N N . ILE A 1 83 ? -11.586 -5.953 53.018 1.00 90.69 83 ILE A N 1
ATOM 671 C CA . ILE A 1 83 ? -12.927 -6.426 52.639 1.00 90.69 83 ILE A CA 1
ATOM 672 C C . ILE A 1 83 ? -12.876 -7.870 52.136 1.00 90.69 83 ILE A C 1
ATOM 674 O O . ILE A 1 83 ? -13.700 -8.684 52.545 1.00 90.69 83 ILE A O 1
ATOM 678 N N . LEU A 1 84 ? -11.885 -8.214 51.307 1.00 89.12 84 LEU A N 1
ATOM 679 C CA . LEU A 1 84 ? -11.716 -9.582 50.807 1.00 89.12 84 LEU A CA 1
ATOM 680 C C . LEU A 1 84 ? -11.440 -10.583 51.940 1.00 89.12 84 LEU A C 1
ATOM 682 O O . LEU A 1 84 ? -11.911 -11.714 51.887 1.00 89.12 84 LEU A O 1
ATOM 686 N N . THR A 1 85 ? -10.716 -10.171 52.986 1.00 88.69 85 THR A N 1
ATOM 687 C CA . THR A 1 85 ? -10.457 -11.023 54.162 1.00 88.69 85 THR A CA 1
ATOM 688 C C . THR A 1 85 ? -11.594 -11.048 55.184 1.00 88.69 85 THR A C 1
ATOM 690 O O . THR A 1 85 ? -11.643 -11.950 56.018 1.00 88.69 85 THR A O 1
ATOM 693 N N . ASN A 1 86 ? -12.506 -10.073 55.146 1.00 89.06 86 ASN A N 1
ATOM 694 C CA . ASN A 1 86 ? -13.592 -9.926 56.108 1.00 89.06 86 ASN A CA 1
ATOM 695 C C . ASN A 1 86 ? -14.911 -9.576 55.405 1.00 89.06 86 ASN A C 1
ATOM 697 O O . ASN A 1 86 ? -15.287 -8.410 55.289 1.00 89.06 86 ASN A O 1
ATOM 701 N N . ALA A 1 87 ? -15.660 -10.605 55.007 1.00 81.19 87 ALA A N 1
ATOM 702 C CA . ALA A 1 87 ? -16.952 -10.446 54.335 1.00 81.19 87 ALA A CA 1
ATOM 703 C C . ALA A 1 87 ? -18.018 -9.716 55.187 1.00 81.19 87 ALA A C 1
ATOM 705 O O . ALA A 1 87 ? -18.952 -9.121 54.639 1.00 81.19 87 ALA A O 1
ATOM 706 N N . ALA A 1 88 ? -17.875 -9.730 56.519 1.00 83.88 88 ALA A N 1
ATOM 707 C CA . ALA A 1 88 ? -18.767 -9.033 57.448 1.00 83.88 88 ALA A CA 1
ATOM 708 C C . ALA A 1 88 ? -18.465 -7.529 57.560 1.00 83.88 88 ALA A C 1
ATOM 710 O O . ALA A 1 88 ? -19.202 -6.801 58.219 1.00 83.88 88 ALA A O 1
ATOM 711 N N . TYR A 1 89 ? -17.393 -7.042 56.928 1.00 88.31 89 TYR A N 1
ATOM 712 C CA . TYR A 1 89 ? -17.076 -5.621 56.910 1.00 88.31 89 TYR A CA 1
ATOM 713 C C . TYR A 1 89 ? -18.155 -4.842 56.149 1.00 88.31 89 TYR A C 1
ATOM 715 O O . TYR A 1 89 ? -18.468 -5.191 55.013 1.00 88.31 89 TYR A O 1
ATOM 723 N N . SER A 1 90 ? -18.712 -3.779 56.733 1.00 90.50 90 SER A N 1
ATOM 724 C CA . SER A 1 90 ? -19.881 -3.049 56.198 1.00 90.50 90 SER A CA 1
ATOM 725 C C . SER A 1 90 ? -19.577 -2.121 55.010 1.00 90.50 90 SER A C 1
ATOM 727 O O . SER A 1 90 ? -20.242 -1.105 54.817 1.00 90.50 90 SER A O 1
ATOM 729 N N . VAL A 1 91 ? -18.559 -2.446 54.208 1.00 92.62 91 VAL A N 1
ATOM 730 C CA . VAL A 1 91 ? -18.198 -1.729 52.978 1.00 92.62 91 VAL A CA 1
ATOM 731 C C . VAL A 1 91 ? -18.285 -2.684 51.789 1.00 92.62 91 VAL A C 1
ATOM 733 O O . VAL A 1 91 ? -17.819 -3.824 51.850 1.00 92.62 91 VAL A O 1
ATOM 736 N N . ARG A 1 92 ? -18.888 -2.229 50.693 1.00 92.25 92 ARG A N 1
ATOM 737 C CA . ARG A 1 92 ? -18.965 -2.922 49.403 1.00 92.25 92 ARG A CA 1
ATOM 738 C C . ARG A 1 92 ? -18.376 -2.015 48.333 1.00 92.25 92 ARG A C 1
ATOM 740 O O . ARG A 1 92 ? -18.643 -0.817 48.339 1.00 92.25 92 ARG A O 1
ATOM 747 N N . ILE A 1 93 ? -17.565 -2.573 47.441 1.00 92.81 93 ILE A N 1
ATOM 748 C CA . ILE A 1 93 ? -16.883 -1.809 46.393 1.00 92.81 93 ILE A CA 1
ATOM 749 C C . ILE A 1 93 ? -17.258 -2.401 45.039 1.00 92.81 93 ILE A C 1
ATOM 751 O O . ILE A 1 93 ? -17.117 -3.604 44.836 1.00 92.81 93 ILE A O 1
ATOM 755 N N . LEU A 1 94 ? -17.711 -1.546 44.128 1.00 92.12 94 LEU A N 1
ATOM 756 C CA . LEU A 1 94 ? -17.887 -1.841 42.714 1.00 92.12 94 LEU A CA 1
ATOM 757 C C . LEU A 1 94 ? -16.849 -1.036 41.930 1.00 92.12 94 LEU A C 1
ATOM 759 O O . LEU A 1 94 ? -16.788 0.186 42.060 1.00 92.12 94 LEU A O 1
ATOM 763 N N . MET A 1 95 ? -16.021 -1.724 41.148 1.00 89.50 95 MET A N 1
ATOM 764 C CA . MET A 1 95 ? -14.942 -1.117 40.369 1.00 89.50 95 MET A CA 1
ATOM 765 C C . MET A 1 95 ? -15.232 -1.295 38.885 1.00 89.50 95 MET A C 1
ATOM 767 O O . MET A 1 95 ? -15.323 -2.425 38.409 1.00 89.50 95 MET A O 1
ATOM 771 N N . PHE A 1 96 ? -15.321 -0.190 38.154 1.00 85.62 96 PHE A N 1
ATOM 772 C CA . PHE A 1 96 ? -15.290 -0.194 36.699 1.00 85.62 96 PHE A CA 1
ATOM 773 C C . PHE A 1 96 ? -13.874 0.135 36.241 1.00 85.62 96 PHE A C 1
ATOM 775 O O . PHE A 1 96 ? -13.215 1.025 36.786 1.00 85.62 96 PHE A O 1
ATOM 782 N N . ALA A 1 97 ? -13.383 -0.619 35.263 1.00 77.69 97 ALA A N 1
ATOM 783 C CA . ALA A 1 97 ? -12.092 -0.382 34.645 1.00 77.69 97 ALA A CA 1
ATOM 784 C C . ALA A 1 97 ? -12.244 -0.447 33.127 1.00 77.69 97 ALA A C 1
ATOM 786 O O . ALA A 1 97 ? -12.754 -1.430 32.589 1.00 77.69 97 ALA A O 1
ATOM 787 N N . ALA A 1 98 ? -11.802 0.598 32.431 1.00 67.56 98 ALA A N 1
ATOM 788 C CA . ALA A 1 98 ? -11.765 0.596 30.979 1.00 67.56 98 ALA A CA 1
ATOM 789 C C . ALA A 1 98 ? -10.445 -0.026 30.514 1.00 67.56 98 ALA A C 1
ATOM 791 O O . ALA A 1 98 ? -9.364 0.552 30.664 1.00 67.56 98 ALA A O 1
ATOM 792 N N . TYR A 1 99 ? -10.527 -1.215 29.925 1.00 58.34 99 TYR A N 1
ATOM 793 C CA . TYR A 1 99 ? -9.387 -1.805 29.244 1.00 58.34 99 TYR A CA 1
ATOM 794 C C . TYR A 1 99 ? -8.970 -0.927 28.049 1.00 58.34 99 TYR A C 1
ATOM 796 O O . TYR A 1 99 ? -9.810 -0.470 27.275 1.00 58.34 99 TYR A O 1
ATOM 804 N N . GLY A 1 100 ? -7.666 -0.659 27.911 1.00 52.03 100 GLY A N 1
ATOM 805 C CA . GLY A 1 100 ? -7.108 0.026 26.738 1.00 52.03 100 GLY A CA 1
ATOM 806 C C . GLY A 1 100 ? -7.062 1.561 26.763 1.00 52.03 100 GLY A C 1
ATOM 807 O O . GLY A 1 100 ? -6.760 2.147 25.724 1.00 52.03 100 GLY A O 1
ATOM 808 N N . SER A 1 101 ? -7.308 2.246 27.889 1.00 47.19 101 SER A N 1
ATOM 809 C CA . SER A 1 101 ? -7.039 3.693 27.952 1.00 47.19 101 SER A CA 1
ATOM 810 C C . SER A 1 101 ? -5.527 3.966 27.930 1.00 47.19 101 SER A C 1
ATOM 812 O O . SER A 1 101 ? -4.755 3.264 28.580 1.00 47.19 101 SER A O 1
ATOM 814 N N . GLY A 1 102 ? -5.107 4.961 27.136 1.00 48.53 102 GLY A N 1
ATOM 815 C CA . GLY A 1 102 ? -3.717 5.361 26.874 1.00 48.53 102 GLY A CA 1
ATOM 816 C C . GLY A 1 102 ? -2.985 5.941 28.082 1.00 48.53 102 GLY A C 1
ATOM 817 O O . GLY A 1 102 ? -2.501 7.066 28.046 1.00 48.53 102 GLY A O 1
ATOM 818 N N . VAL A 1 103 ? -2.911 5.172 29.157 1.00 43.25 103 VAL A N 1
ATOM 819 C CA . VAL A 1 103 ? -2.076 5.457 30.311 1.00 43.25 103 VAL A CA 1
ATOM 820 C C . VAL A 1 103 ? -0.772 4.690 30.109 1.00 43.25 103 VAL A C 1
ATOM 822 O O . VAL A 1 103 ? -0.796 3.529 29.705 1.00 43.25 103 VAL A O 1
ATOM 825 N N . GLU A 1 104 ? 0.366 5.330 30.375 1.00 45.69 104 GLU A N 1
ATOM 826 C CA . GLU A 1 104 ? 1.748 4.844 30.178 1.00 45.69 104 GLU A CA 1
ATOM 827 C C . GLU A 1 104 ? 2.109 3.533 30.926 1.00 45.69 104 GLU A C 1
ATOM 829 O O . GLU A 1 104 ? 3.277 3.163 31.067 1.00 45.69 104 GLU A O 1
ATOM 834 N N . TYR A 1 105 ? 1.126 2.792 31.430 1.00 49.78 105 TYR A N 1
ATOM 835 C CA . TYR A 1 105 ? 1.299 1.605 32.246 1.00 49.78 105 TYR A CA 1
ATOM 836 C C . TYR A 1 105 ? 1.177 0.343 31.390 1.00 49.78 105 TYR A C 1
ATOM 838 O O . TYR A 1 105 ? 0.112 -0.243 31.222 1.00 49.78 105 TYR A O 1
ATOM 846 N N . MET A 1 106 ? 2.327 -0.123 30.898 1.00 41.97 106 MET A N 1
ATOM 847 C CA . MET A 1 106 ? 2.499 -1.349 30.099 1.00 41.97 106 MET A CA 1
ATOM 848 C C . MET A 1 106 ? 2.075 -2.665 30.795 1.00 41.97 106 MET A C 1
ATOM 850 O O . MET A 1 106 ? 2.268 -3.741 30.236 1.00 41.97 106 MET A O 1
ATOM 854 N N . ARG A 1 107 ? 1.509 -2.627 32.010 1.00 50.31 107 ARG A N 1
ATOM 855 C CA . ARG A 1 107 ? 0.992 -3.808 32.721 1.00 50.31 107 ARG A CA 1
ATOM 856 C C . ARG A 1 107 ? -0.319 -3.461 33.430 1.00 50.31 107 ARG A C 1
ATOM 858 O O . ARG A 1 107 ? -0.302 -2.913 34.527 1.00 50.31 107 ARG A O 1
ATOM 865 N N . LEU A 1 108 ? -1.441 -3.791 32.791 1.00 56.78 108 LEU A N 1
ATOM 866 C CA . LEU A 1 108 ? -2.809 -3.661 33.316 1.00 56.78 108 LEU A CA 1
ATOM 867 C C . LEU A 1 108 ? -3.102 -4.758 34.358 1.00 56.78 108 LEU A C 1
ATOM 869 O O . LEU A 1 108 ? -3.952 -5.616 34.140 1.00 56.78 108 LEU A O 1
ATOM 873 N N . ALA A 1 109 ? -2.349 -4.788 35.457 1.00 62.75 109 ALA A N 1
ATOM 874 C CA . ALA A 1 109 ? -2.559 -5.743 36.542 1.00 62.75 109 ALA A CA 1
ATOM 875 C C . ALA A 1 109 ? -2.906 -4.999 37.831 1.00 62.75 109 ALA A C 1
ATOM 877 O O . ALA A 1 109 ? -2.196 -4.078 38.235 1.00 62.75 109 ALA A O 1
ATOM 878 N N . THR A 1 110 ? -3.990 -5.416 38.478 1.00 71.56 110 THR A N 1
ATOM 879 C CA . THR A 1 110 ? -4.375 -4.942 39.806 1.00 71.56 110 THR A CA 1
ATOM 880 C C . THR A 1 110 ? -3.288 -5.305 40.836 1.00 71.56 110 THR A C 1
ATOM 882 O O . THR A 1 110 ? -2.686 -6.376 40.736 1.00 71.56 110 THR A O 1
ATOM 885 N N . PRO A 1 111 ? -3.045 -4.483 41.879 1.00 74.62 111 PRO A N 1
ATOM 886 C CA . PRO A 1 111 ? -2.122 -4.816 42.979 1.00 74.62 111 PRO A CA 1
ATOM 887 C C . PRO A 1 111 ? -2.510 -6.047 43.809 1.00 74.62 111 PRO A C 1
ATOM 889 O O . PRO A 1 111 ? -1.754 -6.473 44.685 1.00 74.62 111 PRO A O 1
ATOM 892 N N . ILE A 1 112 ? -3.721 -6.563 43.600 1.00 77.38 112 ILE A N 1
ATOM 893 C CA . ILE A 1 112 ? -4.326 -7.682 44.318 1.00 77.38 112 ILE A CA 1
ATOM 894 C C . ILE A 1 112 ? -4.947 -8.614 43.283 1.00 77.38 112 ILE A C 1
ATOM 896 O O . ILE A 1 112 ? -5.520 -8.146 42.299 1.00 77.38 112 ILE A O 1
ATOM 900 N N . GLN A 1 113 ? -4.856 -9.918 43.520 1.00 78.38 113 GLN A N 1
ATOM 901 C CA . GLN A 1 113 ? -5.539 -10.927 42.722 1.00 78.38 113 GLN A CA 1
ATOM 902 C C . GLN A 1 113 ? -6.973 -11.119 43.230 1.00 78.38 113 GLN A C 1
ATOM 904 O O . GLN A 1 113 ? -7.187 -11.266 44.434 1.00 78.38 113 GLN A O 1
ATOM 909 N N . PHE A 1 114 ? -7.937 -11.114 42.313 1.00 81.62 114 PHE A N 1
ATOM 910 C CA . PHE A 1 114 ? -9.343 -11.388 42.604 1.00 81.62 114 PHE A CA 1
ATOM 911 C C . PHE A 1 114 ? -9.696 -12.821 42.209 1.00 81.62 114 PHE A C 1
ATOM 913 O O . PHE A 1 114 ? -9.096 -13.377 41.288 1.00 81.62 114 PHE A O 1
ATOM 920 N N . ASP A 1 115 ? -10.663 -13.403 42.915 1.00 80.75 115 ASP A N 1
ATOM 921 C CA . ASP A 1 115 ? -11.300 -14.649 42.497 1.00 80.75 115 ASP A CA 1
ATOM 922 C C . ASP A 1 115 ? -12.164 -14.383 41.252 1.00 80.75 115 ASP A C 1
ATOM 924 O O . ASP A 1 115 ? -12.844 -13.358 41.181 1.00 80.75 115 ASP A O 1
ATOM 928 N N . GLU A 1 116 ? -12.144 -15.283 40.268 1.00 74.38 116 GLU A N 1
ATOM 929 C CA . GLU A 1 116 ? -12.903 -15.113 39.020 1.00 74.38 116 GLU A CA 1
ATOM 930 C C . GLU A 1 116 ? -14.416 -14.982 39.267 1.00 74.38 116 GLU A C 1
ATOM 932 O O . GLU A 1 116 ? -15.098 -14.296 38.514 1.00 74.38 116 GLU A O 1
ATOM 937 N N . SER A 1 117 ? -14.944 -15.554 40.356 1.00 81.06 117 SER A N 1
ATOM 938 C CA . SER A 1 117 ? -16.371 -15.483 40.705 1.00 81.06 117 SER A CA 1
ATOM 939 C C . SER A 1 117 ? -16.871 -14.085 41.088 1.00 81.06 117 SER A C 1
ATOM 941 O O . SER A 1 117 ? -18.081 -13.856 41.099 1.00 81.06 117 SER A O 1
ATOM 943 N N . ILE A 1 118 ? -15.967 -13.153 41.407 1.00 84.06 118 ILE A N 1
ATOM 944 C CA . ILE A 1 118 ? -16.297 -11.766 41.779 1.00 84.06 118 ILE A CA 1
ATOM 945 C C . ILE A 1 118 ? -15.839 -10.745 40.730 1.00 84.06 118 ILE A C 1
ATOM 947 O O . ILE A 1 118 ? -15.917 -9.539 40.972 1.00 84.06 118 ILE A O 1
ATOM 951 N N . VAL A 1 119 ? -15.352 -11.211 39.577 1.00 80.62 119 VAL A N 1
ATOM 952 C CA . VAL A 1 119 ? -14.940 -10.373 38.448 1.00 80.62 119 VAL A CA 1
ATOM 953 C C . VAL A 1 119 ? -15.983 -10.494 37.348 1.00 80.62 119 VAL A C 1
ATOM 955 O O . VAL A 1 119 ? -16.284 -11.592 36.892 1.00 80.62 119 VAL A O 1
ATOM 958 N N . LEU A 1 120 ? -16.520 -9.354 36.912 1.00 79.69 120 LEU A N 1
ATOM 959 C CA . LEU A 1 120 ? -17.466 -9.317 35.803 1.00 79.69 120 LEU A CA 1
ATOM 960 C C . LEU A 1 120 ? -16.724 -9.128 34.474 1.00 79.69 120 LEU A C 1
ATOM 962 O O . LEU A 1 120 ? -15.927 -8.199 34.325 1.00 79.69 120 LEU A O 1
ATOM 966 N N . GLY A 1 121 ? -16.982 -10.022 33.525 1.00 75.38 121 GLY A N 1
ATOM 967 C CA . GLY A 1 121 ? -16.501 -9.973 32.151 1.00 75.38 121 GLY A CA 1
ATOM 968 C C . GLY A 1 121 ? -17.366 -9.091 31.252 1.00 75.38 121 GLY A C 1
ATOM 969 O O . GLY A 1 121 ? -18.420 -8.584 31.638 1.00 75.38 121 GLY A O 1
ATOM 970 N N . ILE A 1 122 ? -16.911 -8.905 30.011 1.00 77.00 122 ILE A N 1
ATOM 971 C CA . ILE A 1 122 ? -17.634 -8.104 29.015 1.00 77.00 122 ILE A CA 1
ATOM 972 C C . ILE A 1 122 ? -18.990 -8.712 28.635 1.00 77.00 122 ILE A C 1
ATOM 974 O O . ILE A 1 122 ? -19.930 -7.982 28.349 1.00 77.00 122 ILE A O 1
ATOM 978 N N . ASP A 1 123 ? -19.118 -10.034 28.706 1.00 76.25 123 ASP A N 1
ATOM 979 C CA . ASP A 1 123 ? -20.354 -10.772 28.447 1.00 76.25 123 ASP A CA 1
ATOM 980 C C . ASP A 1 123 ? -21.488 -10.383 29.405 1.00 76.25 123 ASP A C 1
ATOM 982 O O . ASP A 1 123 ? -22.647 -10.374 29.004 1.00 76.25 123 ASP A O 1
ATOM 986 N N . GLN A 1 124 ? -21.163 -10.007 30.646 1.00 82.50 124 GLN A N 1
ATOM 987 C CA . GLN A 1 124 ? -22.154 -9.546 31.625 1.00 82.50 124 GLN A CA 1
ATOM 988 C C . GLN A 1 124 ? -22.427 -8.040 31.540 1.00 82.50 124 GLN A C 1
ATOM 990 O O . GLN A 1 124 ? -23.363 -7.551 32.170 1.00 82.50 124 GLN A O 1
ATOM 995 N N . LEU A 1 125 ? -21.596 -7.300 30.799 1.00 84.31 125 LEU A N 1
ATOM 996 C CA . LEU A 1 125 ? -21.751 -5.862 30.575 1.00 84.31 125 LEU A CA 1
ATOM 997 C C . LEU A 1 125 ? -22.431 -5.543 29.243 1.00 84.31 125 LEU A C 1
ATOM 999 O O . LEU A 1 125 ? -22.962 -4.444 29.098 1.00 84.31 125 LEU A O 1
ATOM 1003 N N . ASN A 1 126 ? -22.386 -6.455 28.270 1.00 89.69 126 ASN A N 1
ATOM 1004 C CA . ASN A 1 126 ? -23.070 -6.297 26.994 1.00 89.69 126 ASN A CA 1
ATOM 1005 C C . ASN A 1 126 ? -24.585 -6.235 27.203 1.00 89.69 126 ASN A C 1
ATOM 1007 O O . ASN A 1 126 ? -25.140 -6.913 28.065 1.00 89.69 126 ASN A O 1
ATOM 1011 N N . PHE A 1 127 ? -25.256 -5.427 26.386 1.00 94.62 127 PHE A N 1
ATOM 1012 C CA . PHE A 1 127 ? -26.708 -5.390 26.384 1.00 94.62 127 PHE A CA 1
ATOM 1013 C C . PHE A 1 127 ? -27.265 -6.745 25.960 1.00 94.62 127 PHE A C 1
ATOM 1015 O O . PHE A 1 127 ? -26.916 -7.280 24.907 1.00 94.62 127 PHE A O 1
ATOM 1022 N N . SER A 1 128 ? -28.201 -7.251 26.754 1.00 94.12 128 SER A N 1
ATOM 1023 C CA . SER A 1 128 ? -29.144 -8.262 26.302 1.00 94.12 128 SER A CA 1
ATOM 1024 C C . SER A 1 128 ? -30.034 -7.704 25.192 1.00 94.12 128 SER A C 1
ATOM 1026 O O . SER A 1 128 ? -30.218 -6.493 25.059 1.00 94.12 128 SER A O 1
ATOM 1028 N N . HIS A 1 129 ? -30.666 -8.593 24.432 1.00 93.31 129 HIS A N 1
ATOM 1029 C CA . HIS A 1 129 ? -31.598 -8.204 23.376 1.00 93.31 129 HIS A CA 1
ATOM 1030 C C . HIS A 1 129 ? -32.709 -7.247 23.867 1.00 93.31 129 HIS A C 1
ATOM 1032 O O . HIS A 1 129 ? -33.052 -6.256 23.219 1.00 93.31 129 HIS A O 1
ATOM 1038 N N . ALA A 1 130 ? -33.234 -7.487 25.076 1.00 94.19 130 ALA A N 1
ATOM 1039 C CA . ALA A 1 130 ? -34.231 -6.612 25.691 1.00 94.19 130 ALA A CA 1
ATOM 1040 C C . ALA A 1 130 ? -33.673 -5.208 25.987 1.00 94.19 130 ALA A C 1
ATOM 1042 O O . ALA A 1 130 ? -34.358 -4.212 25.751 1.00 94.19 130 ALA A O 1
ATOM 1043 N N . GLU A 1 131 ? -32.425 -5.119 26.452 1.00 96.06 131 GLU A N 1
ATOM 1044 C CA . GLU A 1 131 ? -31.754 -3.847 26.735 1.00 96.06 131 GLU A CA 1
ATOM 1045 C C . GLU A 1 131 ? -31.374 -3.098 25.456 1.00 96.06 131 GLU A C 1
ATOM 1047 O O . GLU A 1 131 ? -31.490 -1.875 25.427 1.00 96.06 131 GLU A O 1
ATOM 1052 N N . VAL A 1 132 ? -30.993 -3.794 24.375 1.00 95.69 132 VAL A N 1
ATOM 1053 C CA . VAL A 1 132 ? -30.805 -3.168 23.055 1.00 95.69 132 VAL A CA 1
ATOM 1054 C C . VAL A 1 132 ? -32.116 -2.540 22.591 1.00 95.69 132 VAL A C 1
ATOM 1056 O O . VAL A 1 132 ? -32.139 -1.359 22.239 1.00 95.69 132 VAL A O 1
ATOM 1059 N N . SER A 1 133 ? -33.219 -3.288 22.651 1.00 94.44 133 SER A N 1
ATOM 1060 C CA . SER A 1 133 ? -34.545 -2.801 22.259 1.00 94.44 133 SER A CA 1
ATOM 1061 C C . SER A 1 133 ? -35.001 -1.600 23.101 1.00 94.44 133 SER A C 1
ATOM 1063 O O . SER A 1 133 ? -35.464 -0.587 22.558 1.00 94.44 133 SER A O 1
ATOM 1065 N N . GLU A 1 134 ? -34.800 -1.651 24.423 1.00 94.94 134 GLU A N 1
ATOM 1066 C CA . GLU A 1 134 ? -35.069 -0.524 25.323 1.00 94.94 134 GLU A CA 1
ATOM 1067 C C . GLU A 1 134 ? -34.202 0.694 24.969 1.00 94.94 134 GLU A C 1
ATOM 1069 O O . GLU A 1 134 ? -34.709 1.815 24.838 1.00 94.94 134 GLU A O 1
ATOM 1074 N N . TYR A 1 135 ? -32.900 0.480 24.770 1.00 95.75 135 TYR A N 1
ATOM 1075 C CA . TYR A 1 135 ? -31.944 1.537 24.465 1.00 95.75 135 TYR A CA 1
ATOM 1076 C C . TYR A 1 135 ? -32.280 2.235 23.144 1.00 95.75 135 TYR A C 1
ATOM 1078 O O . TYR A 1 135 ? -32.351 3.465 23.097 1.00 95.75 135 TYR A O 1
ATOM 1086 N N . VAL A 1 136 ? -32.549 1.470 22.083 1.00 95.25 136 VAL A N 1
ATOM 1087 C CA . VAL A 1 136 ? -32.958 2.002 20.776 1.00 95.25 136 VAL A CA 1
ATOM 1088 C C . VAL A 1 136 ? -34.253 2.797 20.909 1.00 95.25 136 VAL A C 1
ATOM 1090 O O . VAL A 1 136 ? -34.314 3.939 20.454 1.00 95.25 136 VAL A O 1
ATOM 1093 N N . THR A 1 137 ? -35.261 2.249 21.590 1.00 93.25 137 THR A N 1
ATOM 1094 C CA . THR A 1 137 ? -36.557 2.920 21.780 1.00 93.25 137 THR A CA 1
ATOM 1095 C C . THR A 1 137 ? -36.409 4.271 22.481 1.00 93.25 137 THR A C 1
ATOM 1097 O O . THR A 1 137 ? -37.110 5.229 22.149 1.00 93.25 137 THR A O 1
ATOM 1100 N N . LYS A 1 138 ? -35.485 4.367 23.441 1.00 94.62 138 LYS A N 1
ATOM 1101 C CA . LYS A 1 138 ? -35.276 5.572 24.247 1.00 94.62 138 LYS A CA 1
ATOM 1102 C C . LYS A 1 138 ? -34.381 6.613 23.574 1.00 94.62 138 LYS A C 1
ATOM 1104 O O . LYS A 1 138 ? -34.611 7.808 23.755 1.00 94.62 138 LYS A O 1
ATOM 1109 N N . TRP A 1 139 ? -33.360 6.185 22.831 1.00 96.12 139 TRP A N 1
ATOM 1110 C CA . TRP A 1 139 ? -32.266 7.065 22.395 1.00 96.12 139 TRP A CA 1
ATOM 1111 C C . TRP A 1 139 ? -32.138 7.237 20.879 1.00 96.12 139 TRP A C 1
ATOM 1113 O O . TRP A 1 139 ? -31.459 8.167 20.429 1.00 96.12 139 TRP A O 1
ATOM 1123 N N . PHE A 1 140 ? -32.788 6.400 20.068 1.00 96.25 140 PHE A N 1
ATOM 1124 C CA . PHE A 1 140 ? -32.778 6.570 18.619 1.00 96.25 140 PHE A CA 1
ATOM 1125 C C . PHE A 1 140 ? -33.817 7.607 18.172 1.00 96.25 140 PHE A C 1
ATOM 1127 O O . PHE A 1 140 ? -35.022 7.420 18.312 1.00 96.25 140 PHE A O 1
ATOM 1134 N N . LYS A 1 141 ? -33.370 8.713 17.571 1.00 94.06 141 LYS A N 1
ATOM 1135 C CA . LYS A 1 141 ? -34.250 9.810 17.126 1.00 94.06 141 LYS A CA 1
ATOM 1136 C C . LYS A 1 141 ? -35.164 9.404 15.971 1.00 94.06 141 LYS A C 1
ATOM 1138 O O . LYS A 1 141 ? -36.252 9.956 15.838 1.00 94.06 141 LYS A O 1
ATOM 1143 N N . GLY A 1 142 ? -34.746 8.430 15.160 1.00 89.88 142 GLY A N 1
ATOM 1144 C CA . GLY A 1 142 ? -35.547 7.878 14.069 1.00 89.88 142 GLY A CA 1
ATOM 1145 C C . GLY A 1 142 ? -36.630 6.892 14.517 1.00 89.88 142 GLY A C 1
ATOM 1146 O O . GLY A 1 142 ? -37.335 6.367 13.662 1.00 89.88 142 GLY A O 1
ATOM 1147 N N . VAL A 1 143 ? -36.809 6.637 15.822 1.00 92.25 143 VAL A N 1
ATOM 1148 C CA . VAL A 1 143 ? -37.737 5.614 16.350 1.00 92.25 143 VAL A CA 1
ATOM 1149 C C . VAL A 1 143 ? -39.167 5.736 15.803 1.00 92.25 143 VAL A C 1
ATOM 1151 O O . VAL A 1 143 ? -39.821 4.729 15.539 1.00 92.25 143 VAL A O 1
ATOM 1154 N N . ALA A 1 144 ? -39.640 6.959 15.546 1.00 88.44 144 ALA A N 1
ATOM 1155 C CA . ALA A 1 144 ? -40.995 7.214 15.058 1.00 88.44 144 ALA A CA 1
ATOM 1156 C C . ALA A 1 144 ? -41.294 6.570 13.687 1.00 88.44 144 ALA A C 1
ATOM 1158 O O . ALA A 1 144 ? -42.451 6.257 13.406 1.00 88.44 144 ALA A O 1
ATOM 1159 N N . CYS A 1 145 ? -40.278 6.321 12.846 1.00 88.38 145 CYS A N 1
ATOM 1160 C CA . CYS A 1 145 ? -40.468 5.700 11.528 1.00 88.38 145 CYS A CA 1
ATOM 1161 C C . CYS A 1 145 ? -40.869 4.214 11.600 1.00 88.38 145 CYS A C 1
ATOM 1163 O O . CYS A 1 145 ? -41.329 3.649 10.609 1.00 88.38 145 CYS A O 1
ATOM 1165 N N . PHE A 1 146 ? -40.732 3.585 12.772 1.00 87.06 146 PHE A N 1
ATOM 1166 C CA . PHE A 1 146 ? -41.114 2.191 13.002 1.00 87.06 146 PHE A CA 1
ATOM 1167 C C . PHE A 1 146 ? -42.584 2.018 13.411 1.00 87.06 146 PHE A C 1
ATOM 1169 O O . PHE A 1 146 ? -43.047 0.885 13.564 1.00 87.06 146 PHE A O 1
ATOM 1176 N N . GLY A 1 147 ? -43.335 3.117 13.541 1.00 82.12 147 GLY A N 1
ATOM 1177 C CA . GLY A 1 147 ? -44.760 3.099 13.859 1.00 82.12 147 GLY A CA 1
ATOM 1178 C C . GLY A 1 147 ? -45.046 2.694 15.307 1.00 82.12 147 GLY A C 1
ATOM 1179 O O . GLY A 1 147 ? -44.358 3.113 16.237 1.00 82.12 147 GLY A O 1
ATOM 1180 N N . ARG A 1 148 ? -46.109 1.907 15.517 1.00 81.25 148 ARG A N 1
ATOM 1181 C CA . ARG A 1 148 ? -46.512 1.441 16.851 1.00 81.25 148 ARG A CA 1
ATOM 1182 C C . ARG A 1 148 ? -45.591 0.298 17.290 1.00 81.25 148 ARG A C 1
ATOM 1184 O O . ARG A 1 148 ? -45.520 -0.716 16.605 1.00 81.25 148 ARG A O 1
ATOM 1191 N N . LEU A 1 149 ? -44.907 0.466 18.419 1.00 79.88 149 LEU A N 1
ATOM 1192 C CA . LEU A 1 149 ? -44.015 -0.547 18.990 1.00 79.88 149 LEU A CA 1
ATOM 1193 C 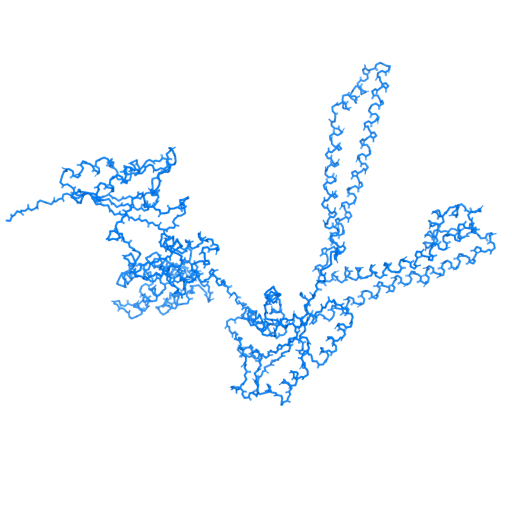C . LEU A 1 149 ? -44.795 -1.539 19.876 1.00 79.88 149 LEU A C 1
ATOM 1195 O O . LEU A 1 149 ? -45.733 -1.108 20.556 1.00 79.88 149 LEU A O 1
ATOM 1199 N N . PRO A 1 150 ? -44.424 -2.837 19.902 1.00 75.00 150 PRO A N 1
ATOM 1200 C CA . PRO A 1 150 ? -43.338 -3.479 19.145 1.00 75.00 150 PRO A CA 1
ATOM 1201 C C . PRO A 1 150 ? -43.688 -3.679 17.656 1.00 75.00 150 PRO A C 1
ATOM 1203 O O . PRO A 1 150 ? -44.836 -3.945 17.309 1.00 75.00 150 PRO A O 1
ATOM 1206 N N . SER A 1 151 ? -42.694 -3.550 16.771 1.00 86.50 151 SER A N 1
ATOM 1207 C CA . SER A 1 151 ? -42.840 -3.634 15.306 1.00 86.50 151 SER A CA 1
ATOM 1208 C C . SER A 1 151 ? -41.797 -4.593 14.731 1.00 86.50 151 SER A C 1
ATOM 1210 O O . SER A 1 151 ? -40.651 -4.569 15.174 1.00 86.50 151 SER A O 1
ATOM 1212 N N . SER A 1 152 ? -42.145 -5.404 13.721 1.00 89.75 152 SER A N 1
ATOM 1213 C CA . SER A 1 152 ? -41.200 -6.370 13.123 1.00 89.75 152 SER A CA 1
ATOM 1214 C C . SER A 1 152 ? -39.975 -5.694 12.499 1.00 89.75 152 SER A C 1
ATOM 1216 O O . SER A 1 152 ? -38.884 -6.260 12.482 1.00 89.75 152 SER A O 1
ATOM 1218 N N . ALA A 1 153 ? -40.138 -4.466 12.005 1.00 90.50 153 ALA A N 1
ATOM 1219 C CA . ALA A 1 153 ? -39.033 -3.675 11.483 1.00 90.50 153 ALA A CA 1
ATOM 1220 C C . ALA A 1 153 ? -38.104 -3.188 12.608 1.00 90.50 153 ALA A C 1
ATOM 1222 O O . ALA A 1 153 ? -36.894 -3.158 12.412 1.00 90.50 153 ALA A O 1
ATOM 1223 N N . MET A 1 154 ? -38.644 -2.861 13.789 1.00 92.69 154 MET A N 1
ATOM 1224 C CA . MET A 1 154 ? -37.823 -2.504 14.954 1.00 92.69 154 MET A CA 1
ATOM 1225 C C . MET A 1 154 ? -37.038 -3.715 15.459 1.00 92.69 154 MET A C 1
ATOM 1227 O O . MET A 1 154 ? -35.852 -3.600 15.743 1.00 92.69 154 MET A O 1
ATOM 1231 N N . GLU A 1 155 ? -37.685 -4.877 15.502 1.00 93.25 155 GLU A N 1
ATOM 1232 C CA . GLU A 1 155 ? -37.044 -6.146 15.851 1.00 93.25 155 GLU A CA 1
ATOM 1233 C C . GLU A 1 155 ? -35.876 -6.451 14.905 1.00 93.25 155 GLU A C 1
ATOM 1235 O O . GLU A 1 155 ? -34.760 -6.727 15.334 1.00 93.25 155 GLU A O 1
ATOM 1240 N N . THR A 1 156 ? -36.107 -6.289 13.599 1.00 93.81 156 THR A N 1
ATOM 1241 C CA . THR A 1 156 ? -35.065 -6.449 12.577 1.00 93.81 156 THR A CA 1
ATOM 1242 C C . THR A 1 156 ? -33.933 -5.442 12.779 1.00 93.81 156 THR A C 1
ATOM 1244 O O . THR A 1 156 ? -32.765 -5.805 12.687 1.00 93.81 156 THR A O 1
ATOM 1247 N N . PHE A 1 157 ? -34.252 -4.180 13.072 1.00 94.94 157 PHE A N 1
ATOM 1248 C CA . PHE A 1 157 ? -33.252 -3.148 13.335 1.00 94.94 157 PHE A CA 1
ATOM 1249 C C . PHE A 1 157 ? -32.381 -3.491 14.555 1.00 94.94 157 PHE A C 1
ATOM 1251 O O . PHE A 1 157 ? -31.157 -3.415 14.457 1.00 94.94 157 PHE A O 1
ATOM 1258 N N . CYS A 1 158 ? -32.988 -3.925 15.664 1.00 95.44 158 CYS A N 1
ATOM 1259 C CA . CYS A 1 158 ? -32.266 -4.334 16.873 1.00 95.44 158 CYS A CA 1
ATOM 1260 C C . CYS A 1 158 ? -31.395 -5.568 16.611 1.00 95.44 158 CYS A C 1
ATOM 1262 O O . CYS A 1 158 ? -30.212 -5.544 16.932 1.00 95.44 158 CYS A O 1
ATOM 1264 N N . ALA A 1 159 ? -31.925 -6.578 15.913 1.00 93.50 159 ALA A N 1
ATOM 1265 C CA . ALA A 1 159 ? -31.163 -7.765 15.530 1.00 93.50 159 ALA A CA 1
ATOM 1266 C C . ALA A 1 159 ? -29.950 -7.432 14.638 1.00 93.50 159 ALA A C 1
ATOM 1268 O O . ALA A 1 159 ? -28.878 -7.994 14.831 1.00 93.50 159 ALA A O 1
ATOM 1269 N N . ASN A 1 160 ? -30.073 -6.486 13.696 1.00 94.00 160 ASN A N 1
ATOM 1270 C CA . ASN A 1 160 ? -28.935 -6.051 12.868 1.00 94.00 160 ASN A CA 1
ATOM 1271 C C . ASN A 1 160 ? -27.902 -5.258 13.684 1.00 94.00 160 ASN A C 1
ATOM 1273 O O . ASN A 1 160 ? -26.701 -5.363 13.434 1.00 94.00 160 ASN A O 1
ATOM 1277 N N . LEU A 1 161 ? -28.349 -4.457 14.656 1.00 93.88 161 LEU A N 1
ATOM 1278 C CA . LEU A 1 161 ? -27.449 -3.755 15.569 1.00 93.88 161 LEU A CA 1
ATOM 1279 C C . LEU A 1 161 ? -26.684 -4.742 16.462 1.00 93.88 161 LEU A C 1
ATOM 1281 O O . LEU A 1 161 ? -25.479 -4.582 16.660 1.00 93.88 161 LEU A O 1
ATOM 1285 N N . GLU A 1 162 ? -27.361 -5.774 16.956 1.00 92.69 162 GLU A N 1
ATOM 1286 C CA . GLU A 1 162 ? -26.761 -6.878 17.708 1.00 92.69 162 GLU A CA 1
ATOM 1287 C C . GLU A 1 162 ? -25.785 -7.671 16.850 1.00 92.69 162 GLU A C 1
ATOM 1289 O O . GLU A 1 162 ? -24.649 -7.848 17.258 1.00 92.69 162 GLU A O 1
ATOM 1294 N N . GLU A 1 163 ? -26.145 -8.058 15.629 1.00 91.00 163 GLU A N 1
ATOM 1295 C CA . GLU A 1 163 ? -25.226 -8.766 14.729 1.00 91.00 163 GLU A CA 1
ATOM 1296 C C . GLU A 1 163 ? -23.961 -7.941 14.430 1.00 91.00 163 GLU A C 1
ATOM 1298 O O . GLU A 1 163 ? -22.856 -8.474 14.303 1.00 91.00 163 GLU A O 1
ATOM 1303 N N . LEU A 1 164 ? -24.101 -6.615 14.347 1.00 90.12 164 LEU A N 1
ATOM 1304 C CA . LEU A 1 164 ? -22.981 -5.710 14.122 1.00 90.12 164 LEU A CA 1
ATOM 1305 C C . LEU A 1 164 ? -22.062 -5.589 15.347 1.00 90.12 164 LEU A C 1
ATOM 1307 O O . LEU A 1 164 ? -20.851 -5.455 15.175 1.00 90.12 164 LEU A O 1
ATOM 1311 N N . THR A 1 165 ? -22.613 -5.590 16.562 1.00 92.94 165 THR A N 1
ATOM 1312 C CA . THR A 1 165 ? -21.912 -5.144 17.785 1.00 92.94 165 THR A CA 1
ATOM 1313 C C . THR A 1 165 ? -21.779 -6.201 18.880 1.00 92.94 165 THR A C 1
ATOM 1315 O O . THR A 1 165 ? -21.007 -5.992 19.812 1.00 92.94 165 THR A O 1
ATOM 1318 N N . ASP A 1 166 ? -22.505 -7.310 18.767 1.00 89.31 166 ASP A N 1
ATOM 1319 C CA . ASP A 1 166 ? -22.706 -8.364 19.772 1.00 89.31 166 ASP A CA 1
ATOM 1320 C C . ASP A 1 166 ? -23.181 -7.826 21.133 1.00 89.31 166 ASP A C 1
ATOM 1322 O O . ASP A 1 166 ? -22.772 -8.271 22.202 1.00 89.31 166 ASP A O 1
ATOM 1326 N N . GLY A 1 167 ? -24.003 -6.770 21.091 1.00 90.75 167 GLY A N 1
ATOM 1327 C CA . GLY A 1 167 ? -24.530 -6.107 22.285 1.00 90.75 167 GLY A CA 1
ATOM 1328 C C . GLY A 1 167 ? -23.511 -5.224 23.013 1.00 90.75 167 GLY A C 1
ATOM 1329 O O . GLY A 1 167 ? -23.827 -4.671 24.067 1.00 90.75 167 GLY A O 1
ATOM 1330 N N . HIS A 1 168 ? -22.301 -5.034 22.474 1.00 92.00 168 HIS A N 1
ATOM 1331 C CA . HIS A 1 168 ? -21.278 -4.212 23.116 1.00 92.00 168 HIS A CA 1
ATOM 1332 C C . HIS A 1 168 ? -21.764 -2.769 23.320 1.00 92.00 168 HIS A C 1
ATOM 1334 O O . HIS A 1 168 ? -21.813 -1.972 22.381 1.00 92.00 168 HIS A O 1
ATOM 1340 N N . VAL A 1 169 ? -22.007 -2.378 24.576 1.00 91.12 169 VAL A N 1
ATOM 1341 C CA . VAL A 1 169 ? -22.673 -1.116 24.972 1.00 91.12 169 VAL A CA 1
ATOM 1342 C C . VAL A 1 169 ? -22.090 0.118 24.283 1.00 91.12 169 VAL A C 1
ATOM 1344 O O . VAL A 1 169 ? -22.818 0.935 23.717 1.00 91.12 169 VAL A O 1
ATOM 1347 N N . GLY A 1 170 ? -20.759 0.247 24.279 1.00 89.88 170 GLY A N 1
ATOM 1348 C CA . GLY A 1 170 ? -20.074 1.363 23.620 1.00 89.88 170 GLY A CA 1
ATOM 1349 C C . GLY A 1 170 ? -20.266 1.403 22.098 1.00 89.88 170 GLY A C 1
ATOM 1350 O O . GLY A 1 170 ? -20.407 2.487 21.534 1.00 89.88 170 GLY A O 1
ATOM 1351 N N . LEU A 1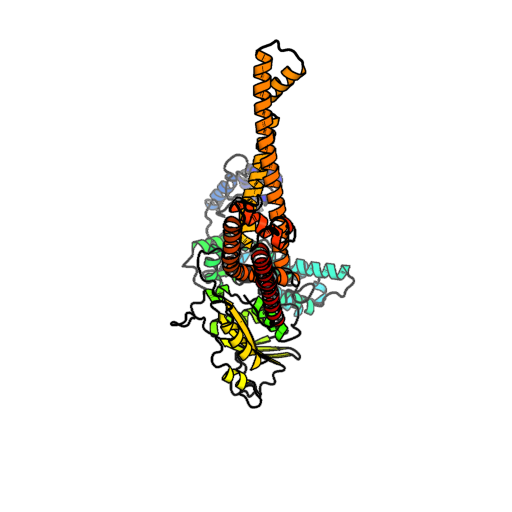 171 ? -20.312 0.244 21.434 1.00 93.94 171 LEU A N 1
ATOM 1352 C CA . LEU A 1 171 ? -20.513 0.138 19.989 1.00 93.94 171 LEU A CA 1
ATOM 1353 C C . LEU A 1 171 ? -21.987 0.350 19.626 1.00 93.94 171 LEU A C 1
ATOM 1355 O O . LEU A 1 171 ? -22.256 1.097 18.690 1.00 93.94 171 LEU A O 1
ATOM 1359 N N . CYS A 1 172 ? -22.926 -0.198 20.407 1.00 95.50 172 CYS A N 1
ATOM 1360 C CA . CYS A 1 172 ? -24.362 0.078 20.280 1.00 95.50 172 CYS A CA 1
ATOM 1361 C C . CYS A 1 172 ? -24.648 1.580 20.377 1.00 95.50 172 CYS A C 1
ATOM 1363 O O . CYS A 1 172 ? -25.249 2.169 19.479 1.00 95.50 172 CYS A O 1
ATOM 1365 N N . SER A 1 173 ? -24.154 2.217 21.443 1.00 95.69 173 SER A N 1
ATOM 1366 C CA . SER A 1 173 ? -24.288 3.659 21.666 1.00 95.69 173 SER A CA 1
ATOM 1367 C C . SER A 1 173 ? -23.707 4.469 20.502 1.00 95.69 173 SER A C 1
ATOM 1369 O O . SER A 1 173 ? -24.371 5.356 19.966 1.00 95.69 173 SER A O 1
ATOM 1371 N N . THR A 1 174 ? -22.505 4.109 20.040 1.00 96.56 174 THR A N 1
ATOM 1372 C CA . THR A 1 174 ? -21.836 4.798 18.926 1.00 96.56 174 THR A CA 1
ATOM 1373 C C . THR A 1 174 ? -22.593 4.637 17.606 1.00 96.56 174 THR A C 1
ATOM 1375 O O . THR A 1 174 ? -22.754 5.613 16.875 1.00 96.56 174 THR A O 1
ATOM 1378 N N . ALA A 1 175 ? -23.094 3.439 17.293 1.00 96.31 175 ALA A N 1
ATOM 1379 C CA . ALA A 1 175 ? -23.895 3.205 16.093 1.00 96.31 175 ALA A CA 1
ATOM 1380 C C . ALA A 1 175 ? -25.174 4.055 16.106 1.00 96.31 175 ALA A C 1
ATOM 1382 O O . ALA A 1 175 ? -25.473 4.745 15.131 1.00 96.31 175 ALA A O 1
ATOM 1383 N N . ILE A 1 176 ? -25.897 4.076 17.231 1.00 97.75 176 ILE A N 1
ATOM 1384 C CA . ILE A 1 176 ? -27.103 4.899 17.389 1.00 97.75 176 ILE A CA 1
ATOM 1385 C C . ILE A 1 176 ? -26.781 6.391 17.308 1.00 97.75 176 ILE A C 1
ATOM 1387 O O . ILE A 1 176 ? -27.535 7.147 16.694 1.00 97.75 176 ILE A O 1
ATOM 1391 N N . GLN A 1 177 ? -25.650 6.830 17.861 1.00 97.25 177 GLN A N 1
ATOM 1392 C CA . GLN A 1 177 ? -25.186 8.204 17.710 1.00 97.25 177 GLN A CA 1
ATOM 1393 C C . GLN A 1 177 ? -24.916 8.554 16.239 1.00 97.25 177 GLN A C 1
ATOM 1395 O O . GLN A 1 177 ? -25.411 9.580 15.774 1.00 97.25 177 GLN A O 1
ATOM 1400 N N . ALA A 1 178 ? -24.215 7.698 15.492 1.00 96.75 178 ALA A N 1
ATOM 1401 C CA . ALA A 1 178 ? -23.931 7.915 14.073 1.00 96.75 178 ALA A CA 1
ATOM 1402 C C . ALA A 1 178 ? -25.222 8.033 13.242 1.00 96.75 178 ALA A C 1
ATOM 1404 O O . ALA A 1 178 ? -25.376 8.946 12.431 1.00 96.75 178 ALA A O 1
ATOM 1405 N N . LEU A 1 179 ? -26.212 7.173 13.496 1.00 96.19 179 LEU A N 1
ATOM 1406 C CA . LEU A 1 179 ? -27.520 7.265 12.838 1.00 96.19 179 LEU A CA 1
ATOM 1407 C C . LEU A 1 179 ? -28.297 8.525 13.264 1.00 96.19 179 LEU A C 1
ATOM 1409 O O . LEU A 1 179 ? -28.961 9.168 12.448 1.00 96.19 179 LEU A O 1
ATOM 1413 N N . ASN A 1 180 ? -28.179 8.941 14.526 1.00 97.00 180 ASN A N 1
ATOM 1414 C CA . ASN A 1 180 ? -28.752 10.198 15.013 1.00 97.00 180 ASN A CA 1
ATOM 1415 C C . ASN A 1 180 ? -28.106 11.437 14.362 1.00 97.00 180 ASN A C 1
ATOM 1417 O O . ASN A 1 180 ? -28.775 12.466 14.216 1.00 97.00 180 ASN A O 1
ATOM 1421 N N . GLU A 1 181 ? -26.837 11.362 13.962 1.00 95.81 181 GLU A N 1
ATOM 1422 C CA . GLU A 1 181 ? -26.159 12.407 13.187 1.00 95.81 181 GLU A CA 1
ATOM 1423 C C . GLU A 1 181 ? -26.691 12.477 11.754 1.00 95.81 181 GLU A C 1
ATOM 1425 O O . GLU A 1 181 ? -26.964 13.579 11.267 1.00 95.81 181 GLU A O 1
ATOM 1430 N N . VAL A 1 182 ? -26.956 11.329 11.118 1.00 94.56 182 VAL A N 1
ATOM 1431 C CA . VAL A 1 182 ? -27.660 11.269 9.825 1.00 94.56 182 VAL A CA 1
ATOM 1432 C C . VAL A 1 182 ? -29.039 11.919 9.942 1.00 94.56 182 VAL A C 1
ATOM 1434 O O . VAL A 1 182 ? -29.376 12.792 9.140 1.00 94.56 182 VAL A O 1
ATOM 1437 N N . TYR A 1 183 ? -29.807 11.581 10.983 1.00 93.88 183 TYR A N 1
ATOM 1438 C CA . TYR A 1 183 ? -31.112 12.193 11.262 1.00 93.88 183 TYR A CA 1
ATOM 1439 C C . TYR A 1 183 ? -31.008 13.723 11.406 1.00 93.88 183 TYR A C 1
ATOM 1441 O O . TYR A 1 183 ? -31.765 14.477 10.790 1.00 93.88 183 TYR A O 1
ATOM 1449 N N . ALA A 1 184 ? -30.031 14.211 12.179 1.00 93.12 184 ALA A N 1
ATOM 1450 C CA . ALA A 1 184 ? -29.798 15.643 12.361 1.00 93.12 184 ALA A CA 1
ATOM 1451 C C . ALA A 1 184 ? -29.324 16.344 11.075 1.00 93.12 184 ALA A C 1
ATOM 1453 O O . ALA A 1 184 ? -29.644 17.512 10.851 1.00 93.12 184 ALA A O 1
ATOM 1454 N N . SER A 1 185 ? -28.550 15.659 10.232 1.00 92.12 185 SER A N 1
ATOM 1455 C CA . SER A 1 185 ? -28.108 16.160 8.929 1.00 92.12 185 SER A CA 1
ATOM 1456 C C . SER A 1 185 ? -29.286 16.316 7.963 1.00 92.12 185 SER A C 1
ATOM 1458 O O . SER A 1 185 ? -29.495 17.402 7.419 1.00 92.12 185 SER A O 1
ATOM 1460 N N . ARG A 1 186 ? -30.132 15.283 7.843 1.00 89.62 186 ARG A N 1
ATOM 1461 C CA . ARG A 1 186 ? -31.329 15.291 6.985 1.00 89.62 186 ARG A CA 1
ATOM 1462 C C . ARG A 1 186 ? -32.291 16.412 7.364 1.00 89.62 186 ARG A C 1
ATOM 1464 O O . ARG A 1 186 ? -32.652 17.204 6.495 1.00 89.62 186 ARG A O 1
ATOM 1471 N N . ASN A 1 187 ? -32.565 16.574 8.660 1.00 87.75 187 ASN A N 1
ATOM 1472 C CA . ASN A 1 187 ? -33.388 17.676 9.167 1.00 87.75 187 ASN A CA 1
ATOM 1473 C C . ASN A 1 187 ? -32.810 19.061 8.846 1.00 87.75 187 ASN A C 1
ATOM 1475 O O . ASN A 1 187 ? -33.556 19.951 8.449 1.00 87.75 187 ASN A O 1
ATOM 1479 N N . ARG A 1 188 ? -31.490 19.259 8.978 1.00 90.75 188 ARG A N 1
ATOM 1480 C CA . ARG A 1 188 ? -30.845 20.538 8.618 1.00 90.75 188 ARG A CA 1
ATOM 1481 C C . ARG A 1 188 ? -30.923 20.832 7.121 1.00 90.75 188 ARG A C 1
ATOM 1483 O O . ARG A 1 188 ? -31.035 21.990 6.739 1.00 90.75 188 ARG A O 1
ATOM 1490 N N . SER A 1 189 ? -30.862 19.794 6.292 1.00 88.25 189 SER A N 1
ATOM 1491 C CA . SER A 1 189 ? -30.925 19.903 4.830 1.00 88.25 189 SER A CA 1
ATOM 1492 C C . SER A 1 189 ? -32.345 19.959 4.249 1.00 88.25 189 SER A C 1
ATOM 1494 O O . SER A 1 189 ? -32.476 20.020 3.032 1.00 88.25 189 SER A O 1
ATOM 1496 N N . ALA A 1 190 ? -33.392 19.903 5.087 1.00 82.00 190 ALA A N 1
ATOM 1497 C CA . ALA A 1 190 ? -34.794 19.778 4.663 1.00 82.00 190 ALA A CA 1
ATOM 1498 C C . ALA A 1 190 ? -35.047 18.625 3.663 1.00 82.00 190 ALA A C 1
ATOM 1500 O O . ALA A 1 190 ? -35.921 18.718 2.805 1.00 82.00 190 ALA A O 1
ATOM 1501 N N . SER A 1 191 ? -34.263 17.547 3.768 1.00 84.12 191 SER A N 1
ATOM 1502 C CA . SER A 1 191 ? -34.442 16.325 2.976 1.00 84.12 191 SER A CA 1
ATOM 1503 C C . SER A 1 191 ? -35.419 15.373 3.662 1.00 84.12 191 SER A C 1
ATOM 1505 O O . SER A 1 191 ? -35.568 15.425 4.885 1.00 84.12 191 SER A O 1
ATOM 1507 N N . ASP A 1 192 ? -36.004 14.450 2.895 1.00 85.81 192 ASP A N 1
ATOM 1508 C CA . ASP A 1 192 ? -36.851 13.391 3.446 1.00 85.81 192 ASP A CA 1
ATOM 1509 C C . ASP A 1 192 ? -36.102 12.573 4.510 1.00 85.81 192 ASP A C 1
ATOM 1511 O O . ASP A 1 192 ? -34.917 12.233 4.363 1.00 85.81 192 ASP A O 1
ATOM 1515 N N . LEU A 1 193 ? -36.806 12.294 5.610 1.00 88.50 193 LEU A N 1
ATOM 1516 C CA . LEU A 1 193 ? -36.302 11.454 6.689 1.00 88.50 193 LEU A CA 1
ATOM 1517 C C . LEU A 1 193 ? -36.278 9.990 6.240 1.00 88.50 193 LEU A C 1
ATOM 1519 O O . LEU A 1 193 ? -37.246 9.545 5.620 1.00 88.50 193 LEU A O 1
ATOM 1523 N N . PRO A 1 194 ? -35.230 9.224 6.593 1.00 90.75 194 PRO A N 1
ATOM 1524 C CA . PRO A 1 194 ? -35.154 7.840 6.166 1.00 90.75 194 PRO A CA 1
ATOM 1525 C C . PRO A 1 194 ? -36.289 6.984 6.740 1.00 90.75 194 PRO A C 1
ATOM 1527 O O . PRO A 1 194 ? -36.682 7.121 7.906 1.00 90.75 194 PRO A O 1
ATOM 1530 N N . SER A 1 195 ? -36.799 6.087 5.903 1.00 93.12 195 SER A N 1
ATOM 1531 C CA . SER A 1 195 ? -37.768 5.054 6.263 1.00 93.12 195 SER A CA 1
ATOM 1532 C C . SER A 1 195 ? -37.144 3.970 7.150 1.00 93.12 195 SER A C 1
ATOM 1534 O O . SER A 1 195 ? -35.923 3.827 7.228 1.00 93.12 195 SER A O 1
ATOM 1536 N N . SER A 1 196 ? -37.977 3.145 7.790 1.00 92.62 196 SER A N 1
ATOM 1537 C CA . SER A 1 196 ? -37.505 2.005 8.590 1.00 92.62 196 SER A CA 1
ATOM 1538 C C . SER A 1 196 ? -36.623 1.040 7.784 1.00 92.62 196 SER A C 1
ATOM 1540 O O . SER A 1 196 ? -35.613 0.563 8.295 1.00 92.62 196 SER A O 1
ATOM 1542 N N . ALA A 1 197 ? -36.952 0.805 6.509 1.00 92.44 197 ALA A N 1
ATOM 1543 C CA . ALA A 1 197 ? -36.155 -0.027 5.608 1.00 92.44 197 ALA A CA 1
ATOM 1544 C C . ALA A 1 197 ? -34.787 0.597 5.288 1.00 92.44 197 ALA A C 1
ATOM 1546 O O . ALA A 1 197 ? -33.781 -0.110 5.261 1.00 92.44 197 ALA A O 1
ATOM 1547 N N . GLU A 1 198 ? -34.726 1.917 5.091 1.00 92.81 198 GLU A N 1
ATOM 1548 C CA . GLU A 1 198 ? -33.462 2.618 4.843 1.00 92.81 198 GLU A CA 1
ATOM 1549 C C . GLU A 1 198 ? -32.550 2.597 6.073 1.00 92.81 198 GLU A C 1
ATOM 1551 O O . GLU A 1 198 ? -31.354 2.359 5.928 1.00 92.81 198 GLU A O 1
ATOM 1556 N N . TRP A 1 199 ? -33.094 2.758 7.284 1.00 94.25 199 TRP A N 1
ATOM 1557 C CA . TRP A 1 199 ? -32.306 2.641 8.517 1.00 94.25 199 TRP A CA 1
ATOM 1558 C C . TRP A 1 199 ? -31.712 1.243 8.712 1.00 94.25 199 TRP A C 1
ATOM 1560 O O . TRP A 1 199 ? -30.542 1.119 9.074 1.00 94.25 199 TRP A O 1
ATOM 1570 N N . ILE A 1 200 ? -32.491 0.194 8.432 1.00 92.12 200 ILE A N 1
ATOM 1571 C CA . ILE A 1 200 ? -32.001 -1.192 8.460 1.00 92.12 200 ILE A CA 1
ATOM 1572 C C . ILE A 1 200 ? -30.900 -1.381 7.407 1.00 92.12 200 ILE A C 1
ATOM 1574 O O . ILE A 1 200 ? -29.839 -1.923 7.714 1.00 92.12 200 ILE A O 1
ATOM 1578 N N . HIS A 1 201 ? -31.100 -0.871 6.189 1.00 90.50 201 HIS A N 1
ATOM 1579 C CA . HIS A 1 201 ? -30.097 -0.951 5.129 1.00 90.50 201 HIS A CA 1
ATOM 1580 C C . HIS A 1 201 ? -28.795 -0.212 5.488 1.00 90.50 201 HIS A C 1
ATOM 1582 O O . HIS A 1 201 ? -27.710 -0.680 5.145 1.00 90.50 201 HIS A O 1
ATOM 1588 N N . MET A 1 202 ? -28.859 0.922 6.196 1.00 92.50 202 MET A N 1
ATOM 1589 C CA . MET A 1 202 ? -27.664 1.633 6.678 1.00 92.50 202 MET A CA 1
ATOM 1590 C C . MET A 1 202 ? -26.843 0.783 7.658 1.00 92.50 202 MET A C 1
ATOM 1592 O O . MET A 1 202 ? -25.618 0.758 7.550 1.00 92.50 202 MET A O 1
ATOM 1596 N N . LEU A 1 203 ? -27.494 0.044 8.567 1.00 88.75 203 LEU A N 1
ATOM 1597 C CA . LEU A 1 203 ? -26.809 -0.901 9.460 1.00 88.75 203 LEU A CA 1
ATOM 1598 C C . LEU A 1 203 ? -26.178 -2.069 8.686 1.00 88.75 203 LEU A C 1
ATOM 1600 O O . LEU A 1 203 ? -25.037 -2.435 8.954 1.00 88.75 203 LEU A O 1
ATOM 1604 N N . GLN A 1 204 ? -26.894 -2.615 7.699 1.00 87.75 204 GLN A N 1
ATOM 1605 C CA . GLN A 1 204 ? -26.438 -3.754 6.890 1.00 87.75 204 GLN A CA 1
ATOM 1606 C C . GLN A 1 204 ? -25.269 -3.406 5.966 1.00 87.75 204 GLN A C 1
ATOM 1608 O O . GLN A 1 204 ? -24.299 -4.155 5.861 1.00 87.75 204 GLN A O 1
ATOM 1613 N N . SER A 1 205 ? -25.365 -2.269 5.278 1.00 83.38 205 SER A N 1
ATOM 1614 C CA . SER A 1 205 ? -24.368 -1.821 4.300 1.00 83.38 205 SER A CA 1
ATOM 1615 C C . SER A 1 205 ? -23.211 -1.045 4.929 1.00 83.38 205 SER A C 1
ATOM 1617 O O . SER A 1 205 ? -22.170 -0.878 4.298 1.00 83.38 205 SER A O 1
ATOM 1619 N N . GLY A 1 206 ? -23.400 -0.507 6.137 1.00 85.81 206 GLY A N 1
ATOM 1620 C CA . GLY A 1 206 ? -22.470 0.423 6.775 1.00 85.81 206 GLY A CA 1
ATOM 1621 C C . GLY A 1 206 ? -22.361 1.791 6.087 1.00 85.81 206 GLY A C 1
ATOM 1622 O O . GLY A 1 206 ? -21.512 2.592 6.484 1.00 85.81 206 GLY A O 1
ATOM 1623 N N . SER A 1 207 ? -23.187 2.052 5.067 1.00 87.75 207 SER A N 1
ATOM 1624 C CA . SER A 1 207 ? -23.171 3.278 4.265 1.00 87.75 207 SER A CA 1
ATOM 1625 C C . SER A 1 207 ? -24.175 4.296 4.805 1.00 87.75 207 SER A C 1
ATOM 1627 O O . SER A 1 207 ? -25.372 4.008 4.824 1.00 87.75 207 SER A O 1
ATOM 1629 N N . LEU A 1 208 ? -23.716 5.477 5.238 1.00 89.31 208 LEU A N 1
ATOM 1630 C CA . LEU A 1 208 ? -24.579 6.460 5.924 1.00 89.31 208 LEU A CA 1
ATOM 1631 C C . LEU A 1 208 ? -24.983 7.656 5.053 1.00 89.31 208 LEU A C 1
ATOM 1633 O O . LEU A 1 208 ? -26.119 8.129 5.132 1.00 89.31 208 LEU A O 1
ATOM 1637 N N . TYR A 1 209 ? -24.066 8.161 4.231 1.00 88.25 209 TYR A N 1
ATOM 1638 C CA . TYR A 1 209 ? -24.228 9.390 3.453 1.00 88.25 209 TYR A CA 1
ATOM 1639 C C . TYR A 1 209 ? -24.195 9.136 1.942 1.00 88.25 209 TYR A C 1
ATOM 1641 O O . TYR A 1 209 ? -24.902 9.814 1.196 1.00 88.25 209 TYR A O 1
ATOM 1649 N N . GLY A 1 210 ? -23.412 8.156 1.489 1.00 81.88 210 GLY A N 1
ATOM 1650 C CA . GLY A 1 210 ? -23.272 7.778 0.086 1.00 81.88 210 GLY A CA 1
ATOM 1651 C C . GLY A 1 210 ? -22.973 6.292 -0.101 1.00 81.88 210 GLY A C 1
ATOM 1652 O O . GLY A 1 210 ? -22.661 5.575 0.846 1.00 81.88 210 GLY A O 1
ATOM 1653 N N . ALA A 1 211 ? -23.077 5.812 -1.341 1.00 75.44 211 ALA A N 1
ATOM 1654 C CA . ALA A 1 211 ? -22.839 4.406 -1.651 1.00 75.44 211 ALA A CA 1
ATOM 1655 C C . ALA A 1 211 ? -21.384 4.006 -1.351 1.00 75.44 211 ALA A C 1
ATOM 1657 O O . ALA A 1 211 ? -20.456 4.587 -1.915 1.00 75.44 211 ALA A O 1
ATOM 1658 N N . ASN A 1 212 ? -21.209 2.974 -0.518 1.00 73.75 212 ASN A N 1
ATOM 1659 C CA . ASN A 1 212 ? -19.916 2.413 -0.115 1.00 73.75 212 ASN A CA 1
ATOM 1660 C C . ASN A 1 212 ? -18.996 3.402 0.626 1.00 73.75 212 ASN A C 1
ATOM 1662 O O . ASN A 1 212 ? -17.775 3.274 0.541 1.00 73.75 212 ASN A O 1
ATOM 1666 N N . ASP A 1 213 ? -19.555 4.377 1.353 1.00 80.38 213 ASP A N 1
ATOM 1667 C CA . ASP A 1 213 ? -18.748 5.319 2.144 1.00 80.38 213 ASP A CA 1
ATOM 1668 C C . ASP A 1 213 ? -18.132 4.692 3.409 1.00 80.38 213 ASP A C 1
ATOM 1670 O O . ASP A 1 213 ? -17.198 5.250 3.972 1.00 80.38 213 ASP A O 1
ATOM 1674 N N . ASN A 1 214 ? -18.625 3.521 3.836 1.00 83.38 214 ASN A N 1
ATOM 1675 C CA . ASN A 1 214 ? -18.210 2.803 5.047 1.00 83.38 214 ASN A CA 1
ATOM 1676 C C . ASN A 1 214 ? -18.262 3.645 6.341 1.00 83.38 214 ASN A C 1
ATOM 1678 O O . ASN A 1 214 ? -17.636 3.275 7.339 1.00 83.38 214 ASN A O 1
ATOM 1682 N N . ALA A 1 215 ? -19.012 4.751 6.358 1.00 89.56 215 ALA A N 1
ATOM 1683 C CA . ALA A 1 215 ? -18.958 5.758 7.415 1.00 89.56 215 ALA A CA 1
ATOM 1684 C C . ALA A 1 215 ? -19.339 5.201 8.795 1.00 89.56 215 ALA A C 1
ATOM 1686 O O . ALA A 1 215 ? -18.759 5.589 9.813 1.00 89.56 215 ALA A O 1
ATOM 1687 N N . LEU A 1 216 ? -20.279 4.250 8.847 1.00 91.62 216 LEU A N 1
ATOM 1688 C CA . LEU A 1 216 ? -20.643 3.586 10.098 1.00 91.62 216 LEU A CA 1
ATOM 1689 C C . LEU A 1 216 ? -19.470 2.766 10.648 1.00 91.62 216 LEU A C 1
ATOM 1691 O O . LEU A 1 216 ? -19.147 2.858 11.831 1.00 91.62 216 LEU A O 1
ATOM 1695 N N . PHE A 1 217 ? -18.798 1.995 9.790 1.00 90.62 217 PHE A N 1
ATOM 1696 C CA . PHE A 1 217 ? -17.661 1.178 10.206 1.00 90.62 217 PHE A CA 1
ATOM 1697 C C . PHE A 1 217 ? -16.465 2.043 10.625 1.00 90.62 217 PHE A C 1
ATOM 1699 O O . PHE A 1 217 ? -15.809 1.739 11.620 1.00 90.62 217 PHE A O 1
ATOM 1706 N N . GLU A 1 218 ? -16.200 3.157 9.940 1.00 90.56 218 GLU A N 1
ATOM 1707 C CA . GLU A 1 218 ? -15.159 4.116 10.344 1.00 90.56 218 GLU A CA 1
ATOM 1708 C C . GLU A 1 218 ? -15.450 4.752 11.708 1.00 90.56 218 GLU A C 1
ATOM 1710 O O . GLU A 1 218 ? -14.558 4.880 12.551 1.00 90.56 218 GLU A O 1
ATOM 1715 N N . THR A 1 219 ? -16.716 5.077 11.971 1.00 92.81 219 THR A N 1
ATOM 1716 C CA . THR A 1 219 ? -17.138 5.636 13.261 1.00 92.81 219 THR A CA 1
ATOM 1717 C C . THR A 1 219 ? -16.965 4.610 14.386 1.00 92.81 219 THR A C 1
ATOM 1719 O O . THR A 1 219 ? -16.400 4.924 15.433 1.00 92.81 219 THR A O 1
ATOM 1722 N N . LEU A 1 220 ? -17.366 3.355 14.157 1.00 92.69 220 LEU A N 1
ATOM 1723 C CA . LEU A 1 220 ? -17.233 2.270 15.135 1.00 92.69 220 LEU A CA 1
ATOM 1724 C C . LEU A 1 220 ? -15.771 1.895 15.403 1.00 92.69 220 LEU A C 1
ATOM 1726 O O . LEU A 1 220 ? -15.378 1.715 16.556 1.00 92.69 220 LEU A O 1
ATOM 1730 N N . THR A 1 221 ? -14.942 1.830 14.362 1.00 91.31 221 THR A N 1
ATOM 1731 C CA . THR A 1 221 ? -13.501 1.548 14.498 1.00 91.31 221 THR A CA 1
ATOM 1732 C C . THR A 1 221 ? -12.734 2.698 15.145 1.00 91.31 221 THR A C 1
ATOM 1734 O O . THR A 1 221 ? -11.690 2.475 15.748 1.00 91.31 221 THR A O 1
ATOM 1737 N N . SER A 1 222 ? -13.285 3.914 15.118 1.00 88.88 222 SER A N 1
ATOM 1738 C CA . SER A 1 222 ? -12.718 5.075 15.805 1.00 88.88 222 SER A CA 1
ATOM 1739 C C . SER A 1 222 ? -12.946 5.084 17.319 1.00 88.88 222 SER A C 1
ATOM 1741 O O . SER A 1 222 ? -12.359 5.929 18.007 1.00 88.88 222 SER A O 1
ATOM 1743 N N . THR A 1 223 ? -13.773 4.174 17.843 1.00 87.75 223 THR A N 1
ATOM 1744 C CA . THR A 1 223 ? -14.056 4.062 19.278 1.00 87.75 223 THR A CA 1
ATOM 1745 C C . THR A 1 223 ? -12.862 3.512 20.052 1.00 87.75 223 THR A C 1
ATOM 1747 O O . THR A 1 223 ? -12.048 2.751 19.528 1.00 87.75 223 THR A O 1
ATOM 1750 N N . ARG A 1 224 ? -12.795 3.834 21.352 1.00 79.62 224 ARG A N 1
ATOM 1751 C CA . ARG A 1 224 ? -11.794 3.252 22.265 1.00 79.62 224 ARG A CA 1
ATOM 1752 C C . ARG A 1 224 ? -11.838 1.723 22.291 1.00 79.62 224 ARG A C 1
ATOM 1754 O O . ARG A 1 224 ? -10.799 1.099 22.455 1.00 79.62 224 ARG A O 1
ATOM 1761 N N . ALA A 1 225 ? -13.037 1.155 22.117 1.00 82.62 225 ALA A N 1
ATOM 1762 C CA . ALA A 1 225 ? -13.253 -0.281 22.151 1.00 82.62 225 ALA A CA 1
ATOM 1763 C C . ALA A 1 225 ? -12.439 -0.968 21.058 1.00 82.62 225 ALA A C 1
ATOM 1765 O O . ALA A 1 225 ? -11.846 -1.991 21.334 1.00 82.62 225 ALA A O 1
ATOM 1766 N N . VAL A 1 226 ? -12.343 -0.384 19.859 1.00 88.44 226 VAL A N 1
ATOM 1767 C CA . VAL A 1 226 ? -11.666 -1.011 18.714 1.00 88.44 226 VAL A CA 1
ATOM 1768 C C . VAL A 1 226 ? -10.234 -0.504 18.526 1.00 88.44 226 VAL A C 1
ATOM 1770 O O . VAL A 1 226 ? -9.341 -1.292 18.217 1.00 88.44 226 VAL A O 1
ATOM 1773 N N . LYS A 1 227 ? -9.972 0.787 18.781 1.00 87.00 227 LYS A N 1
ATOM 1774 C CA . LYS A 1 227 ? -8.634 1.396 18.636 1.00 87.00 227 LYS A CA 1
ATOM 1775 C C . LYS A 1 227 ? -7.551 0.745 19.488 1.00 87.00 227 LYS A C 1
ATOM 1777 O O . LYS A 1 227 ? -6.375 0.856 19.163 1.00 87.00 227 LYS A O 1
ATOM 1782 N N . VAL A 1 228 ? -7.917 0.035 20.555 1.00 83.12 228 VAL A N 1
ATOM 1783 C CA . VAL A 1 228 ? -6.952 -0.713 21.370 1.00 83.12 228 VAL A CA 1
ATOM 1784 C C . VAL A 1 228 ? -6.139 -1.729 20.545 1.00 83.12 228 VAL A C 1
ATOM 1786 O O . VAL A 1 228 ? -4.989 -1.998 20.897 1.00 83.12 228 VAL A O 1
ATOM 1789 N N . LEU A 1 229 ? -6.661 -2.228 19.414 1.00 86.81 229 LEU A N 1
ATOM 1790 C CA . LEU A 1 229 ? -5.909 -3.076 18.476 1.00 86.81 229 LEU A CA 1
ATOM 1791 C C . LEU A 1 229 ? -4.673 -2.386 17.886 1.00 86.81 229 LEU A C 1
ATOM 1793 O O . LEU A 1 229 ? -3.674 -3.051 17.631 1.00 86.81 229 LEU A O 1
ATOM 1797 N N . GLU A 1 230 ? -4.701 -1.062 17.718 1.00 85.75 230 GLU A N 1
ATOM 1798 C CA . GLU A 1 230 ? -3.562 -0.282 17.212 1.00 85.75 230 GLU A CA 1
ATOM 1799 C C . GLU A 1 230 ? -2.399 -0.235 18.215 1.00 85.75 230 GLU A C 1
ATOM 1801 O O . GLU A 1 230 ? -1.282 0.128 17.855 1.00 85.75 230 GLU A O 1
ATOM 1806 N N . THR A 1 231 ? -2.638 -0.628 19.474 1.00 82.50 231 THR A N 1
ATOM 1807 C CA . THR A 1 231 ? -1.579 -0.744 20.487 1.00 82.50 231 THR A CA 1
ATOM 1808 C C . THR A 1 231 ? -0.718 -1.994 20.315 1.00 82.50 231 THR A C 1
ATOM 1810 O O . THR A 1 231 ? 0.320 -2.087 20.969 1.00 82.50 231 THR A O 1
ATOM 1813 N N . LEU A 1 232 ? -1.138 -2.947 19.473 1.00 84.75 232 LEU A N 1
ATOM 1814 C CA . LEU A 1 232 ? -0.382 -4.162 19.191 1.00 84.75 232 LEU A CA 1
ATOM 1815 C C . LEU A 1 232 ? 0.654 -3.921 18.088 1.00 84.75 232 LEU A C 1
ATOM 1817 O O . LEU A 1 232 ? 0.369 -3.317 17.053 1.00 84.75 232 LEU A O 1
ATOM 1821 N N . ASN A 1 233 ? 1.862 -4.442 18.282 1.00 84.06 233 ASN A N 1
ATOM 1822 C CA . ASN A 1 233 ? 2.899 -4.441 17.258 1.00 84.06 233 ASN A CA 1
ATOM 1823 C C . ASN A 1 233 ? 2.686 -5.564 16.220 1.00 84.06 233 ASN A C 1
ATOM 1825 O O . ASN A 1 233 ? 1.866 -6.464 16.392 1.00 84.06 233 ASN A O 1
ATOM 1829 N N . ALA A 1 234 ? 3.451 -5.532 15.125 1.00 79.12 234 ALA A N 1
ATOM 1830 C CA . ALA A 1 234 ? 3.297 -6.490 14.026 1.00 79.12 234 ALA A CA 1
ATOM 1831 C C . ALA A 1 234 ? 3.473 -7.963 14.453 1.00 79.12 234 ALA A C 1
ATOM 1833 O O . ALA A 1 234 ? 2.758 -8.822 13.944 1.00 79.12 234 ALA A O 1
ATOM 1834 N N . GLY A 1 235 ? 4.380 -8.251 15.393 1.00 80.31 235 GLY A N 1
ATOM 1835 C CA . GLY A 1 235 ? 4.596 -9.610 15.900 1.00 80.31 235 GLY A CA 1
ATOM 1836 C C . GLY A 1 235 ? 3.479 -10.080 16.837 1.00 80.31 235 GLY A C 1
ATOM 1837 O O . GLY A 1 235 ? 3.088 -11.242 16.804 1.00 80.31 235 GLY A O 1
ATOM 1838 N N . GLU A 1 236 ? 2.914 -9.179 17.640 1.00 85.69 236 GLU A N 1
ATOM 1839 C CA . GLU A 1 236 ? 1.734 -9.462 18.473 1.00 85.69 236 GLU A CA 1
ATOM 1840 C C . GLU A 1 236 ? 0.499 -9.746 17.612 1.00 85.69 236 GLU A C 1
ATOM 1842 O O . GLU A 1 236 ? -0.233 -10.701 17.866 1.00 85.69 236 GLU A O 1
ATOM 1847 N N . LEU A 1 237 ? 0.310 -8.966 16.545 1.00 86.12 237 LEU A N 1
ATOM 1848 C CA . LEU A 1 237 ? -0.746 -9.194 15.564 1.00 86.12 237 LEU A CA 1
ATOM 1849 C C . LEU A 1 237 ? -0.593 -10.549 14.860 1.00 86.12 237 LEU A C 1
ATOM 1851 O O . LEU A 1 237 ? -1.607 -11.204 14.623 1.00 86.12 237 LEU A O 1
ATOM 1855 N N . GLU A 1 238 ? 0.637 -10.966 14.529 1.00 82.69 238 GLU A N 1
ATOM 1856 C CA . GLU A 1 238 ? 0.955 -12.281 13.941 1.00 82.69 238 GLU A CA 1
ATOM 1857 C C . GLU A 1 238 ? 0.547 -13.432 14.863 1.00 82.69 238 GLU A C 1
ATOM 1859 O O . GLU A 1 238 ? -0.149 -14.348 14.433 1.00 82.69 238 GLU A O 1
ATOM 1864 N N . ARG A 1 239 ? 0.888 -13.336 16.151 1.00 83.75 239 ARG A N 1
ATOM 1865 C CA . ARG A 1 239 ? 0.546 -14.349 17.164 1.00 83.75 239 ARG A CA 1
ATOM 1866 C C . ARG A 1 239 ? -0.952 -14.423 17.474 1.00 83.75 239 ARG A C 1
ATOM 1868 O O . ARG A 1 239 ? -1.435 -15.472 17.884 1.00 83.75 239 ARG A O 1
ATOM 1875 N N . LEU A 1 240 ? -1.701 -13.338 17.263 1.00 85.69 240 LEU A N 1
ATOM 1876 C CA . LEU A 1 240 ? -3.156 -13.304 17.459 1.00 85.69 240 LEU A CA 1
ATOM 1877 C C . LEU A 1 240 ? -3.944 -13.934 16.291 1.00 85.69 240 LEU A C 1
ATOM 1879 O O . LEU A 1 240 ? -5.093 -14.341 16.452 1.00 85.69 240 LEU A O 1
ATOM 1883 N N . GLU A 1 241 ? -3.346 -14.034 15.105 1.00 83.19 241 GLU A N 1
ATOM 1884 C CA . GLU A 1 241 ? -4.026 -14.493 13.887 1.00 83.19 241 GLU A CA 1
ATOM 1885 C C . GLU A 1 241 ? -4.556 -15.928 13.936 1.00 83.19 241 GLU A C 1
ATOM 1887 O O . GLU A 1 241 ? -5.704 -16.123 13.535 1.00 83.19 241 GLU A O 1
ATOM 1892 N N . PRO A 1 242 ? -3.821 -16.928 14.458 1.00 77.38 242 PRO A N 1
ATOM 1893 C CA . PRO A 1 242 ? -4.360 -18.277 14.595 1.00 77.38 242 PRO A CA 1
ATOM 1894 C C . PRO A 1 242 ? -5.644 -18.306 15.436 1.00 77.38 242 PRO A C 1
ATOM 1896 O O . PRO A 1 242 ? -6.594 -19.001 15.080 1.00 77.38 242 PRO A O 1
ATOM 1899 N N . ILE A 1 243 ? -5.705 -17.505 16.506 1.00 78.12 243 ILE A N 1
ATOM 1900 C CA . ILE A 1 243 ? -6.873 -17.399 17.394 1.00 78.12 243 ILE A CA 1
ATOM 1901 C C . ILE A 1 243 ? -8.060 -16.786 16.639 1.00 78.12 243 ILE A C 1
ATOM 1903 O O . ILE A 1 243 ? -9.183 -17.269 16.758 1.00 78.12 243 ILE A O 1
ATOM 1907 N N . ALA A 1 244 ? -7.815 -15.784 15.786 1.00 76.88 244 ALA A N 1
ATOM 1908 C CA . ALA A 1 244 ? -8.848 -15.181 14.938 1.00 76.88 244 ALA A CA 1
ATOM 1909 C C . ALA A 1 244 ? -9.503 -16.164 13.953 1.00 76.88 244 ALA A C 1
ATOM 1911 O O . ALA A 1 244 ? -10.627 -15.916 13.512 1.00 76.88 244 ALA A O 1
ATOM 1912 N N . TYR A 1 245 ? -8.817 -17.265 13.632 1.00 75.50 245 TYR A N 1
ATOM 1913 C CA . TYR A 1 245 ? -9.301 -18.343 12.767 1.00 75.50 245 TYR A CA 1
ATOM 1914 C C . TYR A 1 245 ? -9.641 -19.637 13.531 1.00 75.50 245 TYR A C 1
ATOM 1916 O O . TYR A 1 245 ? -9.829 -20.681 12.908 1.00 75.50 245 TYR A O 1
ATOM 1924 N N . GLY A 1 246 ? -9.754 -19.579 14.863 1.00 70.31 246 GLY A N 1
ATOM 1925 C CA . GLY A 1 246 ? -10.244 -20.687 15.690 1.00 70.31 246 GLY A CA 1
ATOM 1926 C C . GLY A 1 246 ? -9.196 -21.726 16.101 1.00 70.31 246 GLY A C 1
ATOM 1927 O O . GLY A 1 246 ? -9.566 -22.848 16.445 1.00 70.31 246 GLY A O 1
ATOM 1928 N N . ALA A 1 247 ? -7.900 -21.398 16.063 1.00 68.56 247 ALA A N 1
ATOM 1929 C CA . ALA A 1 247 ? -6.863 -22.252 16.644 1.00 68.56 247 ALA A CA 1
ATOM 1930 C C . ALA A 1 247 ? -6.929 -22.254 18.185 1.00 68.56 247 ALA A C 1
ATOM 1932 O O . ALA A 1 247 ? -7.281 -21.247 18.801 1.00 68.56 247 ALA A O 1
ATOM 1933 N N . ASN A 1 248 ? -6.552 -23.376 18.809 1.00 64.12 248 ASN A N 1
ATOM 1934 C CA . ASN A 1 248 ? -6.520 -23.501 20.270 1.00 64.12 248 ASN A CA 1
ATOM 1935 C C . ASN A 1 248 ? -5.540 -22.495 20.896 1.00 64.12 248 ASN A C 1
ATOM 1937 O O . ASN A 1 248 ? -4.401 -22.368 20.451 1.00 64.12 248 ASN A O 1
ATOM 1941 N N . SER A 1 249 ? -5.967 -21.846 21.982 1.00 62.38 249 SER A N 1
ATOM 1942 C CA . SER A 1 249 ? -5.227 -20.807 22.717 1.00 62.38 249 SER A CA 1
ATOM 1943 C C . SER A 1 249 ? -3.967 -21.292 23.452 1.00 62.38 249 SER A C 1
ATOM 1945 O O . SER A 1 249 ? -3.264 -20.482 24.053 1.00 62.38 249 SER A O 1
ATOM 1947 N N . ASP A 1 250 ? -3.668 -22.593 23.422 1.00 62.19 250 ASP A N 1
ATOM 1948 C CA . ASP A 1 250 ? -2.629 -23.212 24.255 1.00 62.19 250 ASP A CA 1
ATOM 1949 C C . ASP A 1 250 ? -1.193 -22.872 23.813 1.00 62.19 250 ASP A C 1
ATOM 1951 O O . ASP A 1 250 ? -0.269 -22.962 24.621 1.00 62.19 250 ASP A O 1
ATOM 1955 N N . SER A 1 251 ? -0.976 -22.473 22.552 1.00 58.09 251 SER A N 1
ATOM 1956 C CA . SER A 1 251 ? 0.374 -22.191 22.033 1.00 58.09 251 SER A CA 1
ATOM 1957 C C . SER A 1 251 ? 0.929 -20.822 22.438 1.00 58.09 251 SER A C 1
ATOM 1959 O O . SER A 1 251 ? 2.144 -20.648 22.443 1.00 58.09 251 SER A O 1
ATOM 1961 N N . ASP A 1 252 ? 0.068 -19.863 22.801 1.00 68.62 252 ASP A N 1
ATOM 1962 C CA . ASP A 1 252 ? 0.450 -18.472 23.082 1.00 68.62 252 ASP A CA 1
ATOM 1963 C C . ASP A 1 252 ? -0.329 -17.874 24.276 1.00 68.62 252 ASP A C 1
ATOM 1965 O O . ASP A 1 252 ? -0.901 -16.789 24.195 1.00 68.62 252 ASP A O 1
ATOM 1969 N N . ALA A 1 253 ? -0.328 -18.556 25.426 1.00 75.19 253 ALA A N 1
ATOM 1970 C CA . ALA A 1 253 ? -1.037 -18.107 26.635 1.00 75.19 253 ALA A CA 1
ATOM 1971 C C . ALA A 1 253 ? -0.765 -16.636 27.031 1.00 75.19 253 ALA A C 1
ATOM 1973 O O . ALA A 1 253 ? -1.684 -15.931 27.440 1.00 75.19 253 ALA A O 1
ATOM 1974 N N . ASP A 1 254 ? 0.463 -16.141 26.841 1.00 80.56 254 ASP A N 1
ATOM 1975 C CA . ASP A 1 254 ? 0.831 -14.751 27.152 1.00 80.56 254 ASP A CA 1
ATOM 1976 C C . ASP A 1 254 ? 0.112 -13.719 26.258 1.00 80.56 254 ASP A C 1
ATOM 1978 O O . ASP A 1 254 ? -0.402 -12.728 26.775 1.00 80.56 254 ASP A O 1
ATOM 1982 N N . ILE A 1 255 ? -0.000 -13.941 24.934 1.00 83.19 255 ILE A N 1
ATOM 1983 C CA . ILE A 1 255 ? -0.711 -12.977 24.066 1.00 83.19 255 ILE A CA 1
ATOM 1984 C C . ILE A 1 255 ? -2.212 -13.004 24.337 1.00 83.19 255 ILE A C 1
ATOM 1986 O O . ILE A 1 255 ? -2.859 -11.958 24.309 1.00 83.19 255 ILE A O 1
ATOM 1990 N N . VAL A 1 256 ? -2.756 -14.187 24.638 1.00 82.44 256 VAL A N 1
ATOM 1991 C CA . VAL A 1 256 ? -4.167 -14.372 24.987 1.00 82.44 256 VAL A CA 1
ATOM 1992 C C . VAL A 1 256 ? -4.483 -13.613 26.270 1.00 82.44 256 VAL A C 1
ATOM 1994 O O . VAL A 1 256 ? -5.397 -12.793 26.276 1.00 82.44 256 VAL A O 1
ATOM 1997 N N . GLU A 1 257 ? -3.690 -13.807 27.325 1.00 79.00 257 GLU A N 1
ATOM 1998 C CA . GLU A 1 257 ? -3.851 -13.106 28.601 1.00 79.00 257 GLU A CA 1
ATOM 1999 C C . GLU A 1 257 ? -3.743 -11.585 28.425 1.00 79.00 257 GLU A C 1
ATOM 2001 O O . GLU A 1 257 ? -4.561 -10.829 28.954 1.00 79.00 257 GLU A O 1
ATOM 2006 N N . GLN A 1 258 ? -2.775 -11.115 27.634 1.00 78.12 258 GLN A N 1
ATOM 2007 C CA . GLN A 1 258 ? -2.635 -9.693 27.323 1.00 78.12 258 GLN A CA 1
ATOM 2008 C C . GLN A 1 258 ? -3.831 -9.141 26.539 1.00 78.12 258 GLN A C 1
ATOM 2010 O O . GLN A 1 258 ? -4.297 -8.042 26.838 1.00 78.12 258 GLN A O 1
ATOM 2015 N N . CYS A 1 259 ? -4.350 -9.881 25.557 1.00 83.69 259 CYS A N 1
ATOM 2016 C CA . CYS A 1 259 ? -5.492 -9.454 24.752 1.00 83.69 259 CYS A CA 1
ATOM 2017 C C . CYS A 1 259 ? -6.810 -9.489 25.541 1.00 83.69 259 CYS A C 1
ATOM 2019 O O . CYS A 1 259 ? -7.627 -8.584 25.365 1.00 83.69 259 CYS A O 1
ATOM 2021 N N . LEU A 1 260 ? -6.993 -10.449 26.455 1.00 80.12 260 LEU A N 1
ATOM 2022 C CA . LEU A 1 260 ? -8.096 -10.466 27.425 1.00 80.12 260 LEU A CA 1
ATOM 2023 C C . LEU A 1 260 ? -8.025 -9.229 28.332 1.00 80.12 260 LEU A C 1
ATOM 2025 O O . LEU A 1 260 ? -8.986 -8.473 28.441 1.00 80.12 260 LEU A O 1
ATOM 2029 N N . ARG A 1 261 ? -6.840 -8.934 28.884 1.00 75.25 261 ARG A N 1
ATOM 2030 C CA . ARG A 1 261 ? -6.588 -7.721 29.686 1.00 75.25 261 ARG A CA 1
ATOM 2031 C C . ARG A 1 261 ? -6.661 -6.415 28.904 1.00 75.25 261 ARG A C 1
ATOM 2033 O O . ARG A 1 261 ? -6.653 -5.356 29.511 1.00 75.25 261 ARG A O 1
ATOM 2040 N N . LYS A 1 262 ? -6.656 -6.439 27.577 1.00 76.62 262 LYS A N 1
ATOM 2041 C CA . LYS A 1 262 ? -6.856 -5.246 26.741 1.00 76.62 262 LYS A CA 1
ATOM 2042 C C . LYS A 1 262 ? -8.305 -5.116 26.268 1.00 76.62 262 LYS A C 1
ATOM 2044 O O . LYS A 1 262 ? -8.620 -4.122 25.624 1.00 76.62 262 LYS A O 1
ATOM 2049 N N . GLY A 1 263 ? -9.176 -6.079 26.581 1.00 79.94 263 GLY A N 1
ATOM 2050 C CA . GLY A 1 263 ? -10.545 -6.128 26.062 1.00 79.94 263 GLY A CA 1
ATOM 2051 C C . GLY A 1 263 ? -10.615 -6.417 24.558 1.00 79.94 263 GLY A C 1
ATOM 2052 O O . GLY A 1 263 ? -11.639 -6.161 23.931 1.00 79.94 263 GLY A O 1
ATOM 2053 N N . ILE A 1 264 ? -9.528 -6.926 23.963 1.00 87.06 264 ILE A N 1
ATOM 2054 C CA . ILE A 1 264 ? -9.477 -7.354 22.556 1.00 87.06 264 ILE A CA 1
ATOM 2055 C C . ILE A 1 264 ? -10.177 -8.702 22.405 1.00 87.06 264 ILE A C 1
ATOM 2057 O O . ILE A 1 264 ? -10.958 -8.906 21.474 1.00 87.06 264 ILE A O 1
ATOM 2061 N N . LEU A 1 265 ? -9.897 -9.606 23.343 1.00 87.31 265 LEU A N 1
ATOM 2062 C CA . LEU A 1 265 ? -10.539 -10.906 23.446 1.00 87.31 265 LEU A CA 1
ATOM 2063 C C . LEU A 1 265 ? -11.496 -10.926 24.640 1.00 87.31 265 LEU A C 1
ATOM 2065 O O . LEU A 1 265 ? -11.305 -10.199 25.615 1.00 87.31 265 LEU A O 1
ATOM 2069 N N . SER A 1 266 ? -12.494 -11.793 24.564 1.00 84.62 266 SER A N 1
ATOM 2070 C CA . SER A 1 266 ? -13.363 -12.201 25.660 1.00 84.62 266 SER A CA 1
ATOM 2071 C C . SER A 1 266 ? -13.265 -13.715 25.840 1.00 84.62 266 SER A C 1
ATOM 2073 O O . SER A 1 266 ? -12.992 -14.457 24.891 1.00 84.62 266 SER A O 1
ATOM 2075 N N . GLN A 1 267 ? -13.456 -14.176 27.074 1.00 80.00 267 GLN A N 1
ATOM 2076 C CA . GLN A 1 267 ? -13.459 -15.595 27.400 1.00 80.00 267 GLN A CA 1
ATOM 2077 C C . GLN A 1 267 ? -14.827 -15.989 27.946 1.00 80.00 267 GLN A C 1
ATOM 2079 O O . GLN A 1 267 ? -15.281 -15.446 28.948 1.00 80.00 267 GLN A O 1
ATOM 2084 N N . THR A 1 268 ? -15.460 -16.969 27.304 1.00 74.00 268 THR A N 1
ATOM 2085 C CA . THR A 1 268 ? -16.720 -17.561 27.758 1.00 74.00 268 THR A CA 1
ATOM 2086 C C . THR A 1 268 ? -16.481 -19.043 28.017 1.00 74.00 268 THR A C 1
ATOM 2088 O O . THR A 1 268 ? -16.343 -19.858 27.099 1.00 74.00 268 THR A O 1
ATOM 2091 N N . GLY A 1 269 ? -16.363 -19.403 29.297 1.00 75.31 269 GLY A N 1
ATOM 2092 C CA . GLY A 1 269 ? -15.949 -20.743 29.710 1.00 75.31 269 GLY A CA 1
ATOM 2093 C C . GLY A 1 269 ? -14.547 -21.085 29.193 1.00 75.31 269 GLY A C 1
ATOM 2094 O O . GLY A 1 269 ? -13.557 -20.483 29.602 1.00 75.31 269 GLY A O 1
ATOM 2095 N N . ARG A 1 270 ? -14.454 -22.069 28.290 1.00 71.19 270 ARG A N 1
ATOM 2096 C CA . ARG A 1 270 ? -13.185 -22.482 27.654 1.00 71.19 270 ARG A CA 1
ATOM 2097 C C . ARG A 1 270 ? -12.935 -21.845 26.285 1.00 71.19 270 ARG A C 1
ATOM 2099 O O . ARG A 1 270 ? -11.872 -22.066 25.719 1.00 71.19 270 ARG A O 1
ATOM 2106 N N . SER A 1 271 ? -13.902 -21.109 25.739 1.00 74.88 271 SER A N 1
ATOM 2107 C CA . SER A 1 271 ? -13.775 -20.485 24.422 1.00 74.88 271 SER A CA 1
ATOM 2108 C C . SER A 1 271 ? -13.236 -19.069 24.561 1.00 74.88 271 SER A C 1
ATOM 2110 O O . SER A 1 271 ? -13.732 -18.303 25.385 1.00 74.88 271 SER A O 1
ATOM 2112 N N . VAL A 1 272 ? -12.263 -18.718 23.726 1.00 82.94 272 VAL A N 1
ATOM 2113 C CA . VAL A 1 272 ? -11.739 -17.357 23.598 1.00 82.94 272 VAL A CA 1
ATOM 2114 C C . VAL A 1 272 ? -12.125 -16.831 22.221 1.00 82.94 272 VAL A C 1
ATOM 2116 O O . VAL A 1 272 ? -11.866 -17.488 21.215 1.00 82.94 272 VAL A O 1
ATOM 2119 N N . ALA A 1 273 ? -12.754 -15.662 22.175 1.00 86.38 273 ALA A N 1
ATOM 2120 C CA . ALA A 1 273 ? -13.176 -15.006 20.942 1.00 86.38 273 ALA A CA 1
ATOM 2121 C C . ALA A 1 273 ? -12.851 -13.511 20.997 1.00 86.38 273 ALA A C 1
ATOM 2123 O O . ALA A 1 273 ? -12.467 -12.985 22.038 1.00 86.38 273 ALA A O 1
ATOM 2124 N N . PHE A 1 274 ? -12.983 -12.813 19.872 1.00 89.38 274 PHE A N 1
ATOM 2125 C CA . PHE A 1 274 ? -12.909 -11.354 19.875 1.00 89.38 274 PHE A CA 1
ATOM 2126 C C . PHE A 1 274 ? -14.096 -10.765 20.634 1.00 89.38 274 PHE A C 1
ATOM 2128 O O . PHE A 1 274 ? -15.211 -11.266 20.530 1.00 89.38 274 PHE A O 1
ATOM 2135 N N . SER A 1 275 ? -13.860 -9.670 21.354 1.00 87.81 275 SER A N 1
ATOM 2136 C CA . SER A 1 275 ? -14.859 -9.039 22.226 1.00 87.81 275 SER A CA 1
ATOM 2137 C C . SER A 1 275 ? -16.061 -8.428 21.493 1.00 87.81 275 SER A C 1
ATOM 2139 O O . SER A 1 275 ? -17.047 -8.072 22.131 1.00 87.81 275 SER A O 1
ATOM 2141 N N . SER A 1 276 ? -15.975 -8.270 20.167 1.00 89.44 276 SER A N 1
ATOM 2142 C CA . SER A 1 276 ? -17.100 -7.907 19.299 1.00 89.44 276 SER A CA 1
ATOM 2143 C C . SER A 1 276 ? -16.818 -8.244 17.820 1.00 89.44 276 SER A C 1
ATOM 2145 O O . SER A 1 276 ? -15.651 -8.296 17.403 1.00 89.44 276 SER A O 1
ATOM 2147 N N . PRO A 1 277 ? -17.860 -8.372 16.974 1.00 90.50 277 PRO A N 1
ATOM 2148 C CA . PRO A 1 277 ? -17.724 -8.539 15.529 1.00 90.50 277 PRO A CA 1
ATOM 2149 C C . PRO A 1 277 ? -16.984 -7.377 14.855 1.00 90.50 277 PRO A C 1
ATOM 2151 O O . PRO A 1 277 ? -16.184 -7.604 13.947 1.00 90.50 277 PRO A O 1
ATOM 2154 N N . VAL A 1 278 ? -17.192 -6.132 15.308 1.00 91.62 278 VAL A N 1
ATOM 2155 C CA . VAL A 1 278 ? -16.458 -4.959 14.794 1.00 91.62 278 VAL A CA 1
ATOM 2156 C C . VAL A 1 278 ? -14.959 -5.089 15.059 1.00 91.62 278 VAL A C 1
ATOM 2158 O O . VAL A 1 278 ? -14.166 -4.841 14.150 1.00 91.62 278 VAL A O 1
ATOM 2161 N N . MET A 1 279 ? -14.570 -5.504 16.271 1.00 90.19 279 MET A N 1
ATOM 2162 C CA . MET A 1 279 ? -13.167 -5.724 16.634 1.00 90.19 279 MET A CA 1
ATOM 2163 C C . MET A 1 279 ? -12.522 -6.766 15.714 1.00 90.19 279 MET A C 1
ATOM 2165 O O . MET A 1 279 ? -11.466 -6.510 15.135 1.00 90.19 279 MET A O 1
ATOM 2169 N N . TRP A 1 280 ? -13.182 -7.912 15.523 1.00 90.56 280 TRP A N 1
ATOM 2170 C CA . TRP A 1 280 ? -12.698 -8.960 14.623 1.00 90.56 280 TRP A CA 1
ATOM 2171 C C . TRP A 1 280 ? -12.568 -8.455 13.179 1.00 90.56 280 TRP A C 1
ATOM 2173 O O . TRP A 1 280 ? -11.520 -8.618 12.553 1.00 90.56 280 TRP A O 1
ATOM 2183 N N . ARG A 1 281 ? -13.588 -7.759 12.653 1.00 87.06 281 ARG A N 1
ATOM 2184 C CA . ARG A 1 281 ? -13.556 -7.178 11.297 1.00 87.06 281 ARG A CA 1
ATOM 2185 C C . ARG A 1 281 ? -12.413 -6.175 11.133 1.00 87.06 281 ARG A C 1
ATOM 2187 O O . ARG A 1 281 ? -11.764 -6.155 10.088 1.00 87.06 281 ARG A O 1
ATOM 2194 N N . PHE A 1 282 ? -12.150 -5.349 12.146 1.00 89.44 282 PHE A N 1
ATOM 2195 C CA . PHE A 1 282 ? -11.043 -4.395 12.118 1.00 89.44 282 PHE A CA 1
ATOM 2196 C C . PHE A 1 282 ? -9.682 -5.091 12.168 1.00 89.44 282 PHE A C 1
ATOM 2198 O O . PHE A 1 282 ? -8.808 -4.754 11.371 1.00 89.44 282 PHE A O 1
ATOM 2205 N N . PHE A 1 283 ? -9.523 -6.119 13.008 1.00 90.31 283 PHE A N 1
ATOM 2206 C CA . PHE A 1 283 ? -8.328 -6.965 13.018 1.00 90.31 283 PHE A CA 1
ATOM 2207 C C . PHE A 1 283 ? -8.065 -7.578 11.636 1.00 90.31 283 PHE A C 1
ATOM 2209 O O . PHE A 1 283 ? -6.963 -7.453 11.100 1.00 90.31 283 PHE A O 1
ATOM 2216 N N . VAL A 1 284 ? -9.086 -8.164 11.003 1.00 84.56 284 VAL A N 1
ATOM 2217 C CA . VAL A 1 284 ? -8.969 -8.717 9.645 1.00 84.56 284 VAL A CA 1
ATOM 2218 C C . VAL A 1 284 ? -8.586 -7.625 8.640 1.00 84.56 284 VAL A C 1
ATOM 2220 O O . VAL A 1 284 ? -7.678 -7.839 7.836 1.00 84.56 284 VAL A O 1
ATOM 2223 N N . LYS A 1 285 ? -9.193 -6.430 8.715 1.00 82.50 285 LYS A N 1
ATOM 2224 C CA . LYS A 1 285 ? -8.817 -5.274 7.877 1.00 82.50 285 LYS A CA 1
ATOM 2225 C C . LYS A 1 285 ? -7.350 -4.876 8.074 1.00 82.50 285 LYS A C 1
ATOM 2227 O O . LYS A 1 285 ? -6.682 -4.558 7.094 1.00 82.50 285 LYS A O 1
ATOM 2232 N N . MET A 1 286 ? -6.828 -4.923 9.299 1.00 80.88 286 MET A N 1
ATOM 2233 C CA . MET A 1 286 ? -5.414 -4.653 9.580 1.00 80.88 286 MET A CA 1
ATOM 2234 C C . MET A 1 286 ? -4.487 -5.740 9.018 1.00 80.88 286 MET A C 1
ATOM 2236 O O . MET A 1 286 ? -3.421 -5.415 8.496 1.00 80.88 286 MET A O 1
ATOM 2240 N N . ARG A 1 287 ? -4.871 -7.022 9.104 1.00 80.00 287 ARG A N 1
ATOM 2241 C CA . ARG A 1 287 ? -4.026 -8.150 8.668 1.00 80.00 287 ARG A CA 1
ATOM 2242 C C . ARG A 1 287 ? -4.017 -8.364 7.162 1.00 80.00 287 ARG A C 1
ATOM 2244 O O . ARG A 1 287 ? -2.959 -8.590 6.580 1.00 80.00 287 ARG A O 1
ATOM 2251 N N . VAL A 1 288 ? -5.190 -8.303 6.543 1.00 70.31 288 VAL A N 1
ATOM 2252 C CA . VAL A 1 288 ? -5.381 -8.548 5.108 1.00 70.31 288 VAL A CA 1
ATOM 2253 C C . VAL A 1 288 ? -5.195 -7.256 4.299 1.00 70.31 288 VAL A C 1
ATOM 2255 O O . VAL A 1 288 ? -4.870 -7.304 3.112 1.00 70.31 288 VAL A O 1
ATOM 2258 N N . GLY A 1 289 ? -5.332 -6.096 4.950 1.00 61.22 289 GLY A N 1
ATOM 2259 C CA . GLY A 1 289 ? -5.317 -4.778 4.326 1.00 61.22 289 GLY A CA 1
ATOM 2260 C C . GLY A 1 289 ? -6.673 -4.388 3.728 1.00 61.22 289 GLY A C 1
ATOM 2261 O O . GLY A 1 289 ? -7.636 -5.156 3.729 1.00 61.22 289 GLY A O 1
ATOM 2262 N N . HIS A 1 290 ? -6.747 -3.171 3.183 1.00 57.16 290 HIS A N 1
ATOM 2263 C CA . HIS A 1 290 ? -7.868 -2.733 2.352 1.00 57.16 290 HIS A CA 1
ATOM 2264 C C . HIS A 1 290 ? -7.538 -2.997 0.878 1.00 57.16 290 HIS A C 1
ATOM 2266 O O . HIS A 1 290 ? -6.518 -2.528 0.366 1.00 57.16 290 HIS A O 1
ATOM 2272 N N . ILE A 1 291 ? -8.375 -3.775 0.188 1.00 61.25 291 ILE A N 1
ATOM 2273 C CA . ILE A 1 291 ? -8.275 -3.921 -1.266 1.00 61.25 291 ILE A CA 1
ATOM 2274 C C . ILE A 1 291 ? -9.138 -2.831 -1.897 1.00 61.25 291 ILE A C 1
ATOM 2276 O O . ILE A 1 291 ? -10.306 -3.056 -2.208 1.00 61.25 291 ILE A O 1
ATOM 2280 N N . ASP A 1 292 ? -8.544 -1.655 -2.095 1.00 64.81 292 ASP A N 1
ATOM 2281 C CA . ASP A 1 292 ? -9.159 -0.587 -2.881 1.00 64.81 292 ASP A CA 1
ATOM 2282 C C . ASP A 1 292 ? -9.319 -1.040 -4.331 1.00 64.81 292 ASP A C 1
ATOM 2284 O O . ASP A 1 292 ? -8.337 -1.267 -5.055 1.00 64.81 292 ASP A O 1
ATOM 2288 N N . ARG A 1 293 ? -10.577 -1.191 -4.744 1.00 79.94 293 ARG A N 1
ATOM 2289 C CA . ARG A 1 293 ? -10.947 -1.379 -6.143 1.00 79.94 293 ARG A CA 1
ATOM 2290 C C . ARG A 1 293 ? -11.029 -0.020 -6.832 1.00 79.94 293 ARG A C 1
ATOM 2292 O O . ARG A 1 293 ? -11.436 0.972 -6.234 1.00 79.94 293 ARG A O 1
ATOM 2299 N N . ALA A 1 294 ? -10.646 0.034 -8.102 1.00 80.12 294 ALA A N 1
ATOM 2300 C CA . ALA A 1 294 ? -10.716 1.258 -8.885 1.00 80.12 294 ALA A CA 1
ATOM 2301 C C . ALA A 1 294 ? -12.166 1.755 -8.983 1.00 80.12 294 ALA A C 1
ATOM 2303 O O . ALA A 1 294 ? -13.053 0.998 -9.359 1.00 80.12 294 ALA A O 1
ATOM 2304 N N . LEU A 1 295 ? -12.395 3.041 -8.711 1.00 79.75 295 LEU A N 1
ATOM 2305 C CA . LEU A 1 295 ? -13.721 3.668 -8.814 1.00 79.75 295 LEU A CA 1
ATOM 2306 C C . LEU A 1 295 ? -14.221 3.771 -10.266 1.00 79.75 295 LEU A C 1
ATOM 2308 O O . LEU A 1 295 ? -15.419 3.720 -10.521 1.00 79.75 295 LEU A O 1
ATOM 2312 N N . HIS A 1 296 ? -13.300 3.916 -11.224 1.00 81.56 296 HIS A N 1
ATOM 2313 C CA . HIS A 1 296 ? -13.622 4.183 -12.625 1.00 81.56 296 HIS A CA 1
ATOM 2314 C C . HIS A 1 296 ? -13.491 2.927 -13.487 1.00 81.56 296 HIS A C 1
ATOM 2316 O O . HIS A 1 296 ? -12.410 2.326 -13.552 1.00 81.56 296 HIS A O 1
ATOM 2322 N N . VAL A 1 297 ? -14.564 2.600 -14.213 1.00 83.19 297 VAL A N 1
ATOM 2323 C CA . VAL A 1 297 ? -14.587 1.539 -15.230 1.00 83.19 297 VAL A CA 1
ATOM 2324 C C . VAL A 1 297 ? -13.548 1.863 -16.320 1.00 83.19 297 VAL A C 1
ATOM 2326 O O . VAL A 1 297 ? -13.556 2.981 -16.839 1.00 83.19 297 VAL A O 1
ATOM 2329 N N . PRO A 1 298 ? -12.627 0.943 -16.661 1.00 84.94 298 PRO A N 1
ATOM 2330 C CA . PRO A 1 298 ? -11.720 1.133 -17.792 1.00 84.94 298 PRO A CA 1
ATOM 2331 C C . PRO A 1 298 ? -12.509 1.193 -19.105 1.00 84.94 298 PRO A C 1
ATOM 2333 O O . PRO A 1 298 ? -13.410 0.388 -19.330 1.00 84.94 298 PRO A O 1
ATOM 2336 N N . THR A 1 299 ? -12.157 2.130 -19.984 1.00 84.50 299 THR A N 1
ATOM 2337 C CA . THR A 1 299 ? -12.902 2.368 -21.233 1.00 84.50 299 THR A CA 1
ATOM 2338 C C . THR A 1 299 ? -12.532 1.387 -22.341 1.00 84.50 299 THR A C 1
ATOM 2340 O O . THR A 1 299 ? -13.349 1.096 -23.209 1.00 84.50 299 THR A O 1
ATOM 2343 N N . THR A 1 300 ? -11.301 0.865 -22.319 1.00 89.12 300 THR A N 1
ATOM 2344 C CA . THR A 1 300 ? -10.785 -0.056 -23.340 1.00 89.12 300 THR A CA 1
ATOM 2345 C C . THR A 1 300 ? -9.947 -1.174 -22.719 1.00 89.12 300 THR A C 1
ATOM 2347 O O . THR A 1 300 ? -9.331 -0.992 -21.663 1.00 89.12 300 THR A O 1
ATOM 2350 N N . LEU A 1 301 ? -9.867 -2.327 -23.394 1.00 89.06 301 LEU A N 1
ATOM 2351 C CA . LEU A 1 301 ? -9.037 -3.446 -22.944 1.00 89.06 301 LEU A CA 1
ATOM 2352 C C . LEU A 1 301 ? -7.542 -3.067 -22.827 1.00 89.06 301 LEU A C 1
ATOM 2354 O O . LEU A 1 301 ? -6.941 -3.386 -21.801 1.00 89.06 301 LEU A O 1
ATOM 2358 N N . PRO A 1 302 ? -6.915 -2.338 -23.776 1.00 89.06 302 PRO A N 1
ATOM 2359 C CA . PRO A 1 302 ? -5.530 -1.886 -23.619 1.00 89.06 302 PRO A CA 1
ATOM 2360 C C . PRO A 1 302 ? -5.305 -0.982 -22.399 1.00 89.06 302 PRO A C 1
ATOM 2362 O O . PRO A 1 302 ? -4.281 -1.116 -21.728 1.00 89.06 302 PRO A O 1
ATOM 2365 N N . GLU A 1 303 ? -6.249 -0.087 -22.087 1.00 87.31 303 GLU A N 1
ATOM 2366 C CA . GLU A 1 303 ? -6.194 0.738 -20.873 1.00 87.31 303 GLU A CA 1
ATOM 2367 C C . GLU A 1 303 ? -6.249 -0.139 -19.616 1.00 87.31 303 GLU A C 1
ATOM 2369 O O . GLU A 1 303 ? -5.443 0.038 -18.700 1.00 87.31 303 GLU A O 1
ATOM 2374 N N . MET A 1 304 ? -7.157 -1.119 -19.592 1.00 90.38 304 MET A N 1
ATOM 2375 C CA . MET A 1 304 ? -7.262 -2.081 -18.497 1.00 90.38 304 MET A CA 1
ATOM 2376 C C . MET A 1 304 ? -5.948 -2.846 -18.298 1.00 90.38 304 MET A C 1
ATOM 2378 O O . MET A 1 304 ? -5.424 -2.886 -17.185 1.00 90.38 304 MET A O 1
ATOM 2382 N N . ILE A 1 305 ? -5.363 -3.392 -19.369 1.00 90.44 305 ILE A N 1
ATOM 2383 C CA . ILE A 1 305 ? -4.084 -4.110 -19.286 1.00 90.44 305 ILE A CA 1
ATOM 2384 C C . ILE A 1 305 ? -2.966 -3.190 -18.787 1.00 90.44 305 ILE A C 1
ATOM 2386 O O . ILE A 1 305 ? -2.194 -3.594 -17.918 1.00 90.44 305 ILE A O 1
ATOM 2390 N N . ALA A 1 306 ? -2.900 -1.943 -19.258 1.00 83.12 306 ALA A N 1
ATOM 2391 C CA . ALA A 1 306 ? -1.914 -0.976 -18.782 1.00 83.12 306 ALA A CA 1
ATOM 2392 C C . ALA A 1 306 ? -2.019 -0.741 -17.264 1.00 83.12 306 ALA A C 1
ATOM 2394 O O . ALA A 1 306 ? -1.001 -0.787 -16.570 1.00 83.12 306 ALA A O 1
ATOM 2395 N N . ARG A 1 307 ? -3.239 -0.555 -16.737 1.00 86.94 307 ARG A N 1
ATOM 2396 C CA . ARG A 1 307 ? -3.482 -0.402 -15.291 1.00 86.94 307 ARG A CA 1
ATOM 2397 C C . ARG A 1 307 ? -3.030 -1.642 -14.516 1.00 86.94 307 ARG A C 1
ATOM 2399 O O . ARG A 1 307 ? -2.309 -1.515 -13.530 1.00 86.94 307 ARG A O 1
ATOM 2406 N N . VAL A 1 308 ? -3.399 -2.837 -14.980 1.00 89.75 308 VAL A N 1
ATOM 2407 C CA . VAL A 1 308 ? -3.045 -4.099 -14.309 1.00 89.75 308 VAL A CA 1
ATOM 2408 C C . VAL A 1 308 ? -1.539 -4.290 -14.246 1.00 89.75 308 VAL A C 1
ATOM 2410 O O . VAL A 1 308 ? -0.988 -4.519 -13.171 1.00 89.75 308 VAL A O 1
ATOM 2413 N N . VAL A 1 309 ? -0.856 -4.150 -15.380 1.00 86.19 309 VAL A N 1
ATOM 2414 C CA . VAL A 1 309 ? 0.588 -4.383 -15.472 1.00 86.19 309 VAL A CA 1
ATOM 2415 C C . VAL A 1 309 ? 1.372 -3.377 -14.609 1.00 86.19 309 VAL A C 1
ATOM 2417 O O . VAL A 1 309 ? 2.419 -3.736 -14.074 1.00 86.19 309 VAL A O 1
ATOM 2420 N N . GLN A 1 310 ? 0.858 -2.161 -14.387 1.00 80.31 310 GLN A N 1
ATOM 2421 C CA . GLN A 1 310 ? 1.452 -1.186 -13.458 1.00 80.31 310 GLN A CA 1
ATOM 2422 C C . GLN A 1 310 ? 1.310 -1.575 -11.976 1.00 80.31 310 GLN A C 1
ATOM 2424 O O . GLN A 1 310 ? 2.145 -1.180 -11.165 1.00 80.31 310 GLN A O 1
ATOM 2429 N N . VAL A 1 311 ? 0.272 -2.335 -11.617 1.00 82.50 311 VAL A N 1
ATOM 2430 C CA . VAL A 1 311 ? -0.069 -2.670 -10.221 1.00 82.50 311 VAL A CA 1
ATOM 2431 C C . VAL A 1 311 ? 0.409 -4.072 -9.813 1.00 82.50 311 VAL A C 1
ATOM 2433 O O . VAL A 1 311 ? 0.453 -4.379 -8.619 1.00 82.50 311 VAL A O 1
ATOM 2436 N N . ILE A 1 312 ? 0.812 -4.923 -10.767 1.00 84.88 312 ILE A N 1
ATOM 2437 C CA . ILE A 1 312 ? 1.382 -6.252 -10.483 1.00 84.88 312 ILE A CA 1
ATOM 2438 C C . ILE A 1 312 ? 2.510 -6.151 -9.444 1.00 84.88 312 ILE A C 1
ATOM 2440 O O . ILE A 1 312 ? 3.449 -5.362 -9.568 1.00 84.88 312 ILE A O 1
ATOM 2444 N N . ASN A 1 313 ? 2.462 -7.017 -8.426 1.00 80.50 313 ASN A N 1
ATOM 2445 C CA . ASN A 1 313 ? 3.518 -7.102 -7.427 1.00 80.50 313 ASN A CA 1
ATOM 2446 C C . ASN A 1 313 ? 4.717 -7.892 -7.975 1.00 80.50 313 ASN A C 1
ATOM 2448 O O . ASN A 1 313 ? 4.905 -9.083 -7.716 1.00 80.50 313 ASN A O 1
ATOM 2452 N N . TYR A 1 314 ? 5.585 -7.203 -8.715 1.00 80.12 314 TYR A N 1
ATOM 2453 C CA . TYR A 1 314 ? 6.789 -7.809 -9.285 1.00 80.12 314 TYR A CA 1
ATOM 2454 C C . TYR A 1 314 ? 7.775 -8.326 -8.229 1.00 80.12 314 TYR A C 1
ATOM 2456 O O . TYR A 1 314 ? 8.569 -9.221 -8.529 1.00 80.12 314 TYR A O 1
ATOM 2464 N N . LYS A 1 315 ? 7.738 -7.818 -6.987 1.00 71.56 315 LYS A N 1
ATOM 2465 C CA . LYS A 1 315 ? 8.556 -8.348 -5.884 1.00 71.56 315 LYS A CA 1
ATOM 2466 C C . LYS A 1 315 ? 8.113 -9.768 -5.518 1.00 71.56 315 LYS A C 1
ATOM 2468 O O . LYS A 1 315 ? 8.969 -10.646 -5.430 1.00 71.56 315 LYS A O 1
ATOM 2473 N N . SER A 1 316 ? 6.803 -10.003 -5.415 1.00 77.25 316 SER A N 1
ATOM 2474 C CA . SER A 1 316 ? 6.215 -11.337 -5.207 1.00 77.25 316 SER A CA 1
ATOM 2475 C C . SER A 1 316 ? 6.654 -12.315 -6.303 1.00 77.25 316 SER A C 1
ATOM 2477 O O . SER A 1 316 ? 7.212 -13.375 -6.015 1.00 77.25 316 SER A O 1
ATOM 2479 N N . ILE A 1 317 ? 6.561 -11.913 -7.577 1.00 83.81 317 ILE A N 1
ATOM 2480 C CA . ILE A 1 317 ? 7.047 -12.730 -8.702 1.00 83.81 317 ILE A CA 1
ATOM 2481 C C . ILE A 1 317 ? 8.553 -13.017 -8.601 1.00 83.81 317 ILE A C 1
ATOM 2483 O O . ILE A 1 317 ? 9.002 -14.139 -8.852 1.00 83.81 317 ILE A O 1
ATOM 2487 N N . ARG A 1 318 ? 9.371 -12.030 -8.216 1.00 76.94 318 ARG A N 1
ATOM 2488 C CA . ARG A 1 318 ? 10.824 -12.210 -8.048 1.00 76.94 318 ARG A CA 1
ATOM 2489 C C . ARG A 1 318 ? 11.180 -13.155 -6.900 1.00 76.94 318 ARG A C 1
ATOM 2491 O O . ARG A 1 318 ? 12.217 -13.808 -6.998 1.00 76.94 318 ARG A O 1
ATOM 2498 N N . GLN A 1 319 ? 10.336 -13.260 -5.879 1.00 75.75 319 GLN A N 1
ATOM 2499 C CA . GLN A 1 319 ? 10.558 -14.097 -4.697 1.00 75.75 319 GLN A CA 1
ATOM 2500 C C . GLN A 1 319 ? 9.827 -15.447 -4.753 1.00 75.75 319 GLN A C 1
ATOM 2502 O O . GLN A 1 319 ? 10.108 -16.315 -3.934 1.00 75.75 319 GLN A O 1
ATOM 2507 N N . THR A 1 320 ? 8.929 -15.654 -5.723 1.00 77.69 320 THR A N 1
ATOM 2508 C CA . THR A 1 320 ? 8.157 -16.899 -5.834 1.00 77.69 320 THR A CA 1
ATOM 2509 C C . THR A 1 320 ? 9.059 -18.129 -5.950 1.00 77.69 320 THR A C 1
ATOM 2511 O O . THR A 1 320 ? 10.012 -18.137 -6.736 1.00 77.69 320 THR A O 1
ATOM 2514 N N . LEU A 1 321 ? 8.720 -19.180 -5.200 1.00 77.25 321 LEU A N 1
ATOM 2515 C CA . LEU A 1 321 ? 9.369 -20.494 -5.272 1.00 77.25 321 LEU A CA 1
ATOM 2516 C C . LEU A 1 321 ? 8.861 -21.329 -6.459 1.00 77.25 321 LEU A C 1
ATOM 2518 O O . LEU A 1 321 ? 9.539 -22.257 -6.893 1.00 77.25 321 LEU A O 1
ATOM 2522 N N . GLY A 1 322 ? 7.692 -20.988 -7.017 1.00 79.69 322 GLY A N 1
ATOM 2523 C CA . GLY A 1 322 ? 7.098 -21.663 -8.171 1.00 79.69 322 GLY A CA 1
ATOM 2524 C C . GLY A 1 322 ? 7.858 -21.343 -9.454 1.00 79.69 322 GLY A C 1
ATOM 2525 O O . GLY A 1 322 ? 7.473 -20.445 -10.204 1.00 79.69 322 GLY A O 1
ATOM 2526 N N . ARG A 1 323 ? 8.964 -22.048 -9.697 1.00 82.62 323 ARG A N 1
ATOM 2527 C CA . ARG A 1 323 ? 9.875 -21.786 -10.816 1.00 82.62 323 ARG A CA 1
ATOM 2528 C C . ARG A 1 323 ? 10.297 -23.059 -11.523 1.00 82.62 323 ARG A C 1
ATOM 2530 O O . ARG A 1 323 ? 10.373 -24.126 -10.927 1.00 82.62 323 ARG A O 1
ATOM 2537 N N . SER A 1 324 ? 10.630 -22.921 -12.801 1.00 77.56 324 SER A N 1
ATOM 2538 C CA . SER A 1 324 ? 11.297 -23.984 -13.550 1.00 77.56 324 SER A CA 1
ATOM 2539 C C . SER A 1 324 ? 12.693 -24.251 -12.976 1.00 77.56 324 SER A C 1
ATOM 2541 O O . SER A 1 324 ? 13.497 -23.321 -12.875 1.00 77.56 324 SER A O 1
ATOM 2543 N N . LEU A 1 325 ? 12.986 -25.517 -12.656 1.00 70.81 325 LEU A N 1
ATOM 2544 C CA . LEU A 1 325 ? 14.272 -25.982 -12.116 1.00 70.81 325 LEU A CA 1
ATOM 2545 C C . LEU A 1 325 ? 15.469 -25.572 -12.988 1.00 70.81 325 LEU A C 1
ATOM 2547 O O . LEU A 1 325 ? 16.490 -25.140 -12.468 1.00 70.81 325 LEU A O 1
ATOM 2551 N N . LEU A 1 326 ? 15.332 -25.674 -14.313 1.00 69.06 326 LEU A N 1
ATOM 2552 C CA . LEU A 1 326 ? 16.438 -25.465 -15.254 1.00 69.06 326 LEU A CA 1
ATOM 2553 C C . LEU A 1 326 ? 16.666 -23.990 -15.606 1.00 69.06 326 LEU A C 1
ATOM 2555 O O . LEU A 1 326 ? 17.799 -23.562 -15.799 1.00 69.06 326 LEU A O 1
ATOM 2559 N N . SER A 1 327 ? 15.595 -23.202 -15.712 1.00 69.75 327 SER A N 1
ATOM 2560 C CA . SER A 1 327 ? 15.663 -21.825 -16.226 1.00 69.75 327 SER A CA 1
ATOM 2561 C C . SER A 1 327 ? 15.452 -20.750 -15.154 1.00 69.75 327 SER A C 1
ATOM 2563 O O . SER A 1 327 ? 15.658 -19.560 -15.414 1.00 69.75 327 SER A O 1
ATOM 2565 N N . ASN A 1 328 ? 15.049 -21.140 -13.937 1.00 75.31 328 ASN A N 1
ATOM 2566 C CA . ASN A 1 328 ? 14.705 -20.232 -12.839 1.00 75.31 328 ASN A CA 1
ATOM 2567 C C . ASN A 1 328 ? 13.687 -19.151 -13.280 1.00 75.31 328 ASN A C 1
ATOM 2569 O O . ASN A 1 328 ? 13.764 -17.976 -12.894 1.00 75.31 328 ASN A O 1
ATOM 2573 N N . ILE A 1 329 ? 12.777 -19.533 -14.181 1.00 79.75 329 ILE A N 1
ATOM 2574 C CA . ILE A 1 329 ? 11.691 -18.697 -14.704 1.00 79.75 329 ILE A CA 1
ATOM 2575 C C . ILE A 1 329 ? 10.441 -18.988 -13.866 1.00 79.75 329 ILE A C 1
ATOM 2577 O O . ILE A 1 329 ? 10.136 -20.170 -13.672 1.00 79.75 329 ILE A O 1
ATOM 2581 N N . PRO A 1 330 ? 9.732 -17.959 -13.361 1.00 83.69 330 PRO A N 1
ATOM 2582 C CA . PRO A 1 330 ? 8.445 -18.141 -12.699 1.00 83.69 330 PRO A CA 1
ATOM 2583 C C . PRO A 1 330 ? 7.476 -18.940 -13.567 1.00 83.69 330 PRO A C 1
ATOM 2585 O O . PRO A 1 330 ? 7.378 -18.717 -14.776 1.00 83.69 330 PRO A O 1
ATOM 2588 N N . LEU A 1 331 ? 6.774 -19.881 -12.946 1.00 84.88 331 LEU A N 1
ATOM 2589 C CA . LEU A 1 331 ? 5.711 -20.615 -13.615 1.00 84.88 331 LEU A CA 1
ATOM 2590 C C . LEU A 1 331 ? 4.589 -19.650 -14.007 1.00 84.88 331 LEU A C 1
ATOM 2592 O O . LEU A 1 331 ? 4.349 -18.643 -13.344 1.00 84.88 331 LEU A O 1
ATOM 2596 N N . GLU A 1 332 ? 3.878 -19.989 -15.077 1.00 85.38 332 GLU A N 1
ATOM 2597 C CA . GLU A 1 332 ? 2.741 -19.212 -15.586 1.00 85.38 332 GLU A CA 1
ATOM 2598 C C . GLU A 1 332 ? 1.682 -18.972 -14.507 1.00 85.38 332 GLU A C 1
ATOM 2600 O O . GLU A 1 332 ? 1.208 -17.853 -14.344 1.00 85.38 332 GLU A O 1
ATOM 2605 N N . ARG A 1 333 ? 1.439 -19.978 -13.658 1.00 85.38 333 ARG A N 1
ATOM 2606 C CA . ARG A 1 333 ? 0.544 -19.872 -12.501 1.00 85.38 333 ARG A CA 1
ATOM 2607 C C . ARG A 1 333 ? 0.912 -18.734 -11.548 1.00 85.38 333 ARG A C 1
ATOM 2609 O O . ARG A 1 333 ? 0.022 -18.082 -11.016 1.00 85.38 333 ARG A O 1
ATOM 2616 N N . SER A 1 334 ? 2.199 -18.454 -11.338 1.00 87.56 334 SER A N 1
ATOM 2617 C CA . SER A 1 334 ? 2.612 -17.323 -10.498 1.00 87.56 334 SER A CA 1
ATOM 2618 C C . SER A 1 334 ? 2.190 -15.988 -11.119 1.00 87.56 334 SER A C 1
ATOM 2620 O O . SER A 1 334 ? 1.738 -15.097 -10.404 1.00 87.56 334 SER A O 1
ATOM 2622 N N . TRP A 1 335 ? 2.284 -15.866 -12.446 1.00 89.38 335 TRP A N 1
ATOM 2623 C CA . TRP A 1 335 ? 1.820 -14.688 -13.179 1.00 89.38 335 TRP A CA 1
ATOM 2624 C C . TRP A 1 335 ? 0.298 -14.575 -13.187 1.00 89.38 335 TRP A C 1
ATOM 2626 O O . TRP A 1 335 ? -0.213 -13.491 -12.935 1.00 89.38 335 TRP A O 1
ATOM 2636 N N . GLN A 1 336 ? -0.418 -15.682 -13.388 1.00 91.12 336 GLN A N 1
ATOM 2637 C CA . GLN A 1 336 ? -1.880 -15.730 -13.321 1.00 91.12 336 GLN A CA 1
ATOM 2638 C C . GLN A 1 336 ? -2.402 -15.250 -11.955 1.00 91.12 336 GLN A C 1
ATOM 2640 O O . GLN A 1 336 ? -3.295 -14.409 -11.894 1.00 91.12 336 GLN A O 1
ATOM 2645 N N . MET A 1 337 ? -1.800 -15.699 -10.848 1.00 89.50 337 MET A N 1
ATOM 2646 C CA . MET A 1 337 ? -2.223 -15.292 -9.499 1.00 89.50 337 MET A CA 1
ATOM 2647 C C . MET A 1 337 ? -1.980 -13.802 -9.222 1.00 89.50 337 MET A C 1
ATOM 2649 O O . MET A 1 337 ? -2.821 -13.134 -8.619 1.00 89.50 337 MET A O 1
ATOM 2653 N N . GLU A 1 338 ? -0.845 -13.250 -9.658 1.00 89.56 338 GLU A N 1
ATOM 2654 C CA . GLU A 1 338 ? -0.595 -11.808 -9.521 1.00 89.56 338 GLU A CA 1
ATOM 2655 C C . GLU A 1 338 ? -1.460 -10.976 -10.468 1.00 89.56 338 GLU A C 1
ATOM 2657 O O . GLU A 1 338 ? -1.933 -9.909 -10.076 1.00 89.56 338 GLU A O 1
ATOM 2662 N N . PHE A 1 339 ? -1.719 -11.477 -11.678 1.00 92.94 339 PHE A N 1
ATOM 2663 C CA . PHE A 1 339 ? -2.628 -10.844 -12.623 1.00 92.94 339 PHE A CA 1
ATOM 2664 C C . PHE A 1 339 ? -4.038 -10.761 -12.048 1.00 92.94 339 PHE A C 1
ATOM 2666 O O . PHE A 1 339 ? -4.607 -9.677 -12.041 1.00 92.94 339 PHE A O 1
ATOM 2673 N N . TYR A 1 340 ? -4.577 -11.852 -11.496 1.00 92.12 340 TYR A N 1
ATOM 2674 C CA . TYR A 1 340 ? -5.908 -11.864 -10.887 1.00 92.12 340 TYR A CA 1
ATOM 2675 C C . TYR A 1 340 ? -6.038 -10.811 -9.779 1.00 92.12 340 TYR A C 1
ATOM 2677 O O . TYR A 1 340 ? -6.957 -9.993 -9.801 1.00 92.12 340 TYR A O 1
ATOM 2685 N N . LYS A 1 341 ? -5.069 -10.763 -8.851 1.00 88.62 341 LYS A N 1
ATOM 2686 C CA . LYS A 1 341 ? -5.042 -9.765 -7.768 1.00 88.62 341 LYS A CA 1
ATOM 2687 C C . LYS A 1 341 ? -4.987 -8.333 -8.301 1.00 88.62 341 LYS A C 1
ATOM 2689 O O . LYS A 1 341 ? -5.705 -7.467 -7.807 1.00 88.62 341 LYS A O 1
ATOM 2694 N N . ALA A 1 342 ? -4.145 -8.072 -9.298 1.00 90.69 342 ALA A N 1
ATOM 2695 C CA . ALA A 1 342 ? -4.015 -6.745 -9.890 1.00 90.69 342 ALA A CA 1
ATOM 2696 C C . ALA A 1 342 ? -5.264 -6.355 -10.706 1.00 90.69 342 ALA A C 1
ATOM 2698 O O . ALA A 1 342 ? -5.779 -5.253 -10.542 1.00 90.69 342 ALA A O 1
ATOM 2699 N N . ALA A 1 343 ? -5.821 -7.269 -11.503 1.00 91.81 343 ALA A N 1
ATOM 2700 C CA . ALA A 1 343 ? -7.053 -7.072 -12.266 1.00 91.81 343 ALA A CA 1
ATOM 2701 C C . ALA A 1 343 ? -8.256 -6.779 -11.367 1.00 91.81 343 ALA A C 1
ATOM 2703 O O . ALA A 1 343 ? -9.038 -5.872 -11.658 1.00 91.81 343 ALA A O 1
ATOM 2704 N N . TYR A 1 344 ? -8.366 -7.489 -10.244 1.00 88.44 344 TYR A N 1
ATOM 2705 C CA . TYR A 1 344 ? -9.398 -7.250 -9.242 1.00 88.44 344 TYR A CA 1
ATOM 2706 C C . TYR A 1 344 ? -9.316 -5.829 -8.656 1.00 88.44 344 TYR A C 1
ATOM 2708 O O . TYR A 1 344 ? -10.335 -5.157 -8.514 1.00 88.44 344 TYR A O 1
ATOM 2716 N N . ARG A 1 345 ? -8.102 -5.323 -8.397 1.00 86.38 345 ARG A N 1
ATOM 2717 C CA . ARG A 1 345 ? -7.872 -3.944 -7.925 1.00 86.38 345 ARG A CA 1
ATOM 2718 C C . ARG A 1 345 ? -8.128 -2.889 -8.998 1.00 86.38 345 ARG A C 1
ATOM 2720 O O . ARG A 1 345 ? -8.586 -1.798 -8.686 1.00 86.38 345 ARG A O 1
ATOM 2727 N N . CYS A 1 346 ? -7.852 -3.191 -10.263 1.00 90.25 346 CYS A N 1
ATOM 2728 C CA . CYS A 1 346 ? -7.987 -2.235 -11.366 1.00 90.25 346 CYS A CA 1
ATOM 2729 C C . CYS A 1 346 ? -9.415 -2.096 -11.921 1.00 90.25 346 CYS A C 1
ATOM 2731 O O . CYS A 1 346 ? -9.627 -1.302 -12.839 1.00 90.25 346 CYS A O 1
ATOM 2733 N N . THR A 1 347 ? -10.385 -2.832 -11.375 1.00 88.19 347 THR A N 1
ATOM 2734 C CA . THR A 1 347 ? -11.786 -2.836 -11.819 1.00 88.19 347 THR A CA 1
ATOM 2735 C C . THR A 1 347 ? -12.735 -2.445 -10.685 1.00 88.19 347 THR A C 1
ATOM 2737 O O . THR A 1 347 ? -12.480 -2.853 -9.554 1.00 88.19 347 THR A O 1
ATOM 2740 N N . PRO A 1 348 ? -13.829 -1.707 -10.956 1.00 85.38 348 PRO A N 1
ATOM 2741 C CA . PRO A 1 348 ? -14.876 -1.416 -9.971 1.00 85.38 348 PRO A CA 1
ATOM 2742 C C . PRO A 1 348 ? -15.731 -2.643 -9.644 1.00 85.38 348 PRO A C 1
ATOM 2744 O O . PRO A 1 348 ? -15.720 -3.632 -10.375 1.00 85.38 348 PRO A O 1
ATOM 2747 N N . SER A 1 349 ? -16.535 -2.551 -8.578 1.00 82.00 349 SER A N 1
ATOM 2748 C CA . SER A 1 349 ? -17.453 -3.613 -8.126 1.00 82.00 349 SER A CA 1
ATOM 2749 C C . SER A 1 349 ? -18.453 -4.094 -9.181 1.00 82.00 349 SER A C 1
ATOM 2751 O O . SER A 1 349 ? -18.913 -5.227 -9.099 1.00 82.00 349 SER A O 1
ATOM 2753 N N . THR A 1 350 ? -18.741 -3.273 -10.192 1.00 83.94 350 THR A N 1
ATOM 2754 C CA . THR A 1 350 ? -19.627 -3.599 -11.317 1.00 83.94 350 THR A CA 1
ATOM 2755 C C . THR A 1 350 ? -19.005 -4.536 -12.354 1.00 83.94 350 THR A C 1
ATOM 2757 O O . THR A 1 350 ? -19.732 -5.088 -13.176 1.00 83.94 350 THR A O 1
ATOM 2760 N N . LEU A 1 351 ? -17.681 -4.725 -12.331 1.00 87.56 351 LEU A N 1
ATOM 2761 C CA . LEU A 1 351 ? -16.970 -5.663 -13.197 1.00 87.56 351 LEU A CA 1
ATOM 2762 C C . LEU A 1 351 ? -16.502 -6.885 -12.404 1.00 87.56 351 LEU A C 1
ATOM 2764 O O . LEU A 1 351 ? -15.942 -6.770 -11.306 1.00 87.56 351 LEU A O 1
ATOM 2768 N N . VAL A 1 352 ? -16.670 -8.058 -13.006 1.00 89.31 352 VAL A N 1
ATOM 2769 C CA . VAL A 1 352 ? -16.276 -9.350 -12.443 1.00 89.31 352 VAL A CA 1
ATOM 2770 C C . VAL A 1 352 ? -15.132 -9.935 -13.261 1.00 89.31 352 VAL A C 1
ATOM 2772 O O . VAL A 1 352 ? -15.275 -10.173 -14.461 1.00 89.31 352 VAL A O 1
ATOM 2775 N N . THR A 1 353 ? -14.006 -10.198 -12.599 1.00 92.00 353 THR A N 1
ATOM 2776 C CA . THR A 1 353 ? -12.902 -10.982 -13.163 1.00 92.00 353 THR A CA 1
ATOM 2777 C C . THR A 1 353 ? -13.138 -12.452 -12.832 1.00 92.00 353 THR A C 1
ATOM 2779 O O . THR A 1 353 ? -13.155 -12.816 -11.660 1.00 92.00 353 THR A O 1
ATOM 2782 N N . SER A 1 354 ? -13.315 -13.290 -13.849 1.00 89.00 354 SER A N 1
ATOM 2783 C CA . SER A 1 354 ? -13.507 -14.740 -13.707 1.00 89.00 354 SER A CA 1
ATOM 2784 C C . SER A 1 354 ? -12.311 -15.492 -14.274 1.00 89.00 354 SER A C 1
ATOM 2786 O O . SER A 1 354 ? -11.687 -15.018 -15.223 1.00 89.00 354 SER A O 1
ATOM 2788 N N . VAL A 1 355 ? -12.003 -16.647 -13.692 1.00 89.69 355 VAL A N 1
ATOM 2789 C CA . VAL A 1 355 ? -10.947 -17.561 -14.149 1.00 89.69 355 VAL A CA 1
ATOM 2790 C C . VAL A 1 355 ? -11.554 -18.748 -14.879 1.00 89.69 355 VAL A C 1
ATOM 2792 O O . VAL A 1 355 ? -12.684 -19.130 -14.575 1.00 89.69 355 VAL A O 1
ATOM 2795 N N . ASP A 1 356 ? -10.799 -19.329 -15.810 1.00 86.44 356 ASP A N 1
ATOM 2796 C CA . ASP A 1 356 ? -11.139 -20.581 -16.491 1.00 86.44 356 ASP A CA 1
ATOM 2797 C C . ASP A 1 356 ? -12.571 -20.593 -17.065 1.00 86.44 356 ASP A C 1
ATOM 2799 O O . ASP A 1 356 ? -13.369 -21.502 -16.822 1.00 86.44 356 ASP A O 1
ATOM 2803 N N . VAL A 1 357 ? -12.929 -19.565 -17.840 1.00 86.50 357 VAL A N 1
ATOM 2804 C CA . VAL A 1 357 ? -14.249 -19.491 -18.489 1.00 86.50 357 VAL A CA 1
ATOM 2805 C C . VAL A 1 357 ? -14.227 -20.284 -19.793 1.00 86.50 357 VAL A C 1
ATOM 2807 O O . VAL A 1 357 ? -13.351 -20.104 -20.637 1.00 86.50 357 VAL A O 1
ATOM 2810 N N . GLY A 1 358 ? -15.186 -21.194 -19.972 1.00 86.75 358 GLY A N 1
ATOM 2811 C CA . GLY A 1 358 ? -15.122 -22.153 -21.075 1.00 86.75 358 GLY A CA 1
ATOM 2812 C C . GLY A 1 358 ? -16.406 -22.932 -21.323 1.00 86.75 358 GLY A C 1
ATOM 2813 O O . GLY A 1 358 ? -17.329 -22.439 -21.968 1.00 86.75 358 GLY A O 1
ATOM 2814 N N . ALA A 1 359 ? -16.451 -24.167 -20.822 1.00 78.06 359 ALA A N 1
ATOM 2815 C CA . ALA A 1 359 ? -17.442 -25.183 -21.191 1.00 78.06 359 ALA A CA 1
ATOM 2816 C C . ALA A 1 359 ? -18.913 -24.739 -21.064 1.00 78.06 359 ALA A C 1
ATOM 2818 O O . ALA A 1 359 ? -19.724 -25.056 -21.931 1.00 78.06 359 ALA A O 1
ATOM 2819 N N . LEU A 1 360 ? -19.257 -23.961 -20.031 1.00 75.88 360 LEU A N 1
ATOM 2820 C CA . LEU A 1 360 ? -20.619 -23.438 -19.829 1.00 75.88 360 LEU A CA 1
ATOM 2821 C C . LEU A 1 360 ? -21.076 -22.478 -20.942 1.00 75.88 360 LEU A C 1
ATOM 2823 O O . LEU A 1 360 ? -22.271 -22.309 -21.155 1.00 75.88 360 LEU A O 1
ATOM 2827 N N . PHE A 1 361 ? -20.129 -21.897 -21.679 1.00 79.94 361 PHE A N 1
ATOM 2828 C CA . PHE A 1 361 ? -20.343 -20.989 -22.807 1.00 79.94 361 PHE A CA 1
ATOM 2829 C C . PHE A 1 361 ? -20.045 -21.683 -24.154 1.00 79.94 361 PHE A C 1
ATOM 2831 O O . PHE A 1 361 ? -19.714 -21.044 -25.153 1.00 79.94 361 PHE A O 1
ATOM 2838 N N . GLY A 1 362 ? -20.095 -23.021 -24.183 1.00 73.19 362 GLY A N 1
ATOM 2839 C CA . GLY A 1 362 ? -19.922 -23.831 -25.394 1.00 73.19 362 GLY A CA 1
ATOM 2840 C C . GLY A 1 362 ? -18.489 -23.918 -25.928 1.00 73.19 362 GLY A C 1
ATOM 2841 O O . GLY A 1 362 ? -18.277 -24.495 -26.992 1.00 73.19 362 GLY A O 1
ATOM 2842 N N . SER A 1 363 ? -17.506 -23.359 -25.215 1.00 85.56 363 SER A N 1
ATOM 2843 C CA . SER A 1 363 ? -16.093 -23.410 -25.610 1.00 85.56 363 SER A CA 1
ATOM 2844 C C . SER A 1 363 ? -15.483 -24.767 -25.272 1.00 85.56 363 SER A C 1
ATOM 2846 O O . SER A 1 363 ? -15.697 -25.311 -24.189 1.00 85.56 363 SER A O 1
ATOM 2848 N N . SER A 1 364 ? -14.657 -25.301 -26.175 1.00 81.75 364 SER A N 1
ATOM 2849 C CA . SER A 1 364 ? -13.946 -26.573 -25.975 1.00 81.75 364 SER A CA 1
ATOM 2850 C C . SER A 1 364 ? -12.639 -26.416 -25.178 1.00 81.75 364 SER A C 1
ATOM 2852 O O . SER A 1 364 ? -11.792 -27.311 -25.170 1.00 81.75 364 SER A O 1
ATOM 2854 N N . GLY A 1 365 ? -12.424 -25.248 -24.576 1.00 84.44 365 GLY A N 1
ATOM 2855 C CA . GLY A 1 365 ? -11.296 -24.927 -23.708 1.00 84.44 365 GLY A CA 1
ATOM 2856 C C . GLY A 1 365 ? -11.658 -23.822 -22.718 1.00 84.44 365 GLY A C 1
ATOM 2857 O O . GLY A 1 365 ? -12.764 -23.284 -22.761 1.00 84.44 365 GLY A O 1
ATOM 2858 N N . PHE A 1 366 ? -10.712 -23.478 -21.852 1.00 86.88 366 PHE A N 1
ATOM 2859 C CA . PHE A 1 366 ? -10.883 -22.472 -20.810 1.00 86.88 366 PHE A CA 1
ATOM 2860 C C . PHE A 1 366 ? -9.914 -21.322 -21.058 1.00 86.88 366 PHE A C 1
ATOM 2862 O O . PHE A 1 366 ? -8.715 -21.569 -21.160 1.00 86.88 366 PHE A O 1
ATOM 2869 N N . VAL A 1 367 ? -10.439 -20.104 -21.210 1.00 91.56 367 VAL A N 1
ATOM 2870 C CA . VAL A 1 367 ? -9.608 -18.894 -21.268 1.00 91.56 367 VAL A CA 1
ATOM 2871 C C . VAL A 1 367 ? -9.131 -18.555 -19.859 1.00 91.56 367 VAL A C 1
ATOM 2873 O O . VAL A 1 367 ? -9.919 -18.672 -18.917 1.00 91.56 367 VAL A O 1
ATOM 2876 N N . ASP A 1 368 ? -7.873 -18.125 -19.717 1.00 92.12 368 ASP A N 1
ATOM 2877 C CA . ASP A 1 368 ? -7.277 -17.885 -18.393 1.00 92.12 368 ASP A CA 1
ATOM 2878 C C . ASP A 1 368 ? -8.106 -16.900 -17.559 1.00 92.12 368 ASP A C 1
ATOM 2880 O O . ASP A 1 368 ? -8.388 -17.154 -16.385 1.00 92.12 368 ASP A O 1
ATOM 2884 N N . PHE A 1 369 ? -8.520 -15.783 -18.169 1.00 96.12 369 PHE A N 1
ATOM 2885 C CA . PHE A 1 369 ? -9.374 -14.795 -17.520 1.00 96.12 369 PHE A CA 1
ATOM 2886 C C . PHE A 1 369 ? -10.435 -14.224 -18.453 1.00 96.12 369 PHE A C 1
ATOM 2888 O O . PHE A 1 369 ? -10.194 -13.981 -19.638 1.00 96.12 369 PHE A O 1
ATOM 2895 N N . THR A 1 370 ? -11.578 -13.875 -17.869 1.00 94.62 370 THR A N 1
ATOM 2896 C CA . THR A 1 370 ? -12.529 -12.942 -18.475 1.00 94.62 370 THR A CA 1
ATOM 2897 C C . THR A 1 370 ? -12.846 -11.790 -17.542 1.00 94.62 370 THR A C 1
ATOM 2899 O O . THR A 1 370 ? -12.964 -11.997 -16.336 1.00 94.62 370 THR A O 1
ATOM 2902 N N . ILE A 1 371 ? -13.065 -10.600 -18.093 1.00 94.69 371 ILE A N 1
ATOM 2903 C CA . ILE A 1 371 ? -13.608 -9.454 -17.355 1.00 94.69 371 ILE A CA 1
ATOM 2904 C C . ILE A 1 371 ? -14.972 -9.122 -17.946 1.00 94.69 371 ILE A C 1
ATOM 2906 O O . ILE A 1 371 ? -15.066 -8.853 -19.144 1.00 94.69 371 ILE A O 1
ATOM 2910 N N . HIS A 1 372 ? -16.011 -9.148 -17.113 1.00 92.62 372 HIS A N 1
ATOM 2911 C CA . HIS A 1 372 ? -17.393 -8.984 -17.553 1.00 92.62 372 HIS A CA 1
ATOM 2912 C C . 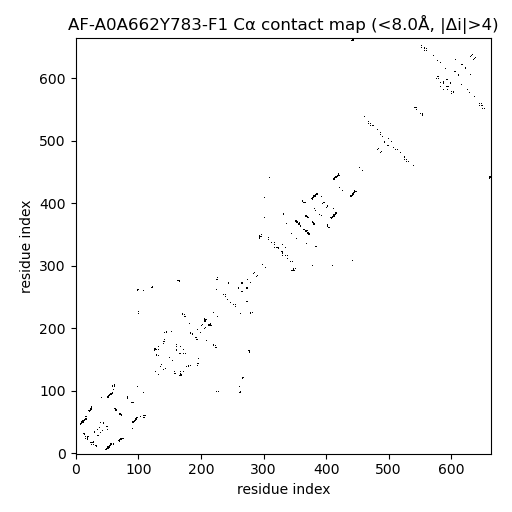HIS A 1 372 ? -18.180 -7.981 -16.701 1.00 92.62 372 HIS A C 1
ATOM 2914 O O . HIS A 1 372 ? -18.086 -8.001 -15.473 1.00 92.62 372 HIS A O 1
ATOM 2920 N N . GLY A 1 373 ? -18.995 -7.151 -17.355 1.00 89.06 373 GLY A N 1
ATOM 2921 C CA . GLY A 1 373 ? -20.044 -6.344 -16.729 1.00 89.06 373 GLY A CA 1
ATOM 2922 C C . GLY A 1 373 ? -20.603 -5.278 -17.675 1.00 89.06 373 GLY A C 1
ATOM 2923 O O . GLY A 1 373 ? -19.856 -4.622 -18.403 1.00 89.06 373 GLY A O 1
ATOM 2924 N N . GLY A 1 374 ? -21.929 -5.110 -17.674 1.00 86.06 374 GLY A N 1
ATOM 2925 C CA . GLY A 1 374 ? -22.619 -4.310 -18.692 1.00 86.06 374 GLY A CA 1
ATOM 2926 C C . GLY A 1 374 ? -22.370 -4.876 -20.094 1.00 86.06 374 GLY A C 1
ATOM 2927 O O . GLY A 1 374 ? -22.503 -6.078 -20.298 1.00 86.06 374 GLY A O 1
ATOM 2928 N N . ASP A 1 375 ? -21.949 -4.021 -21.027 1.00 86.75 375 ASP A N 1
ATOM 2929 C CA . ASP A 1 375 ? -21.623 -4.403 -22.413 1.00 86.75 375 ASP A CA 1
ATOM 2930 C C . ASP A 1 375 ? -20.179 -4.922 -22.589 1.00 86.75 375 ASP A C 1
ATOM 2932 O O . ASP A 1 375 ? -19.744 -5.255 -23.695 1.00 86.75 375 ASP A O 1
ATOM 2936 N N . ILE A 1 376 ? -19.390 -4.963 -21.509 1.00 92.25 376 ILE A N 1
ATOM 2937 C CA . ILE A 1 376 ? -17.996 -5.408 -21.550 1.00 92.25 376 ILE A CA 1
ATOM 2938 C C . ILE A 1 376 ? -17.937 -6.916 -21.320 1.00 92.25 376 ILE A C 1
ATOM 2940 O O . ILE A 1 376 ? -18.365 -7.401 -20.273 1.00 92.25 376 ILE A O 1
ATOM 2944 N N . PHE A 1 377 ? -17.316 -7.641 -22.257 1.00 94.00 377 PHE A N 1
ATOM 2945 C CA . PHE A 1 377 ? -16.927 -9.034 -22.071 1.00 94.00 377 PHE A CA 1
ATOM 2946 C C . PHE A 1 377 ? -15.567 -9.321 -22.720 1.00 94.00 377 PHE A C 1
ATOM 2948 O O . PHE A 1 377 ? -15.474 -9.695 -23.889 1.00 94.00 377 PHE A O 1
ATOM 2955 N N . TRP A 1 378 ? -14.485 -9.124 -21.969 1.00 96.31 378 TRP A N 1
ATOM 2956 C CA . TRP A 1 378 ? -13.122 -9.291 -22.478 1.00 96.31 378 TRP A CA 1
ATOM 2957 C C . TRP A 1 378 ? -12.532 -10.648 -22.117 1.00 96.31 378 TRP A C 1
ATOM 2959 O O . TRP A 1 378 ? -12.678 -11.081 -20.978 1.00 96.31 378 TRP A O 1
ATOM 2969 N N . GLY A 1 379 ? -11.812 -11.276 -23.050 1.00 95.69 379 GLY A N 1
ATOM 2970 C CA . GLY A 1 379 ? -11.017 -12.485 -22.799 1.00 95.69 379 GLY A CA 1
ATOM 2971 C C . GLY A 1 379 ? -9.517 -12.204 -22.784 1.00 95.69 379 GLY A C 1
ATOM 2972 O O . GLY A 1 379 ? -8.999 -11.489 -23.642 1.00 95.69 379 GLY A O 1
ATOM 2973 N N . ILE A 1 380 ? -8.803 -12.753 -21.809 1.00 96.62 380 ILE A N 1
ATOM 2974 C CA . ILE A 1 380 ? -7.381 -12.484 -21.594 1.00 96.62 380 ILE A CA 1
ATOM 2975 C C . ILE A 1 380 ? -6.660 -13.814 -21.397 1.00 96.62 380 ILE A C 1
ATOM 2977 O O . ILE A 1 380 ? -7.023 -14.589 -20.518 1.00 96.62 380 ILE A O 1
ATOM 2981 N N . GLU A 1 381 ? -5.624 -14.046 -22.198 1.00 95.44 381 GLU A N 1
ATOM 2982 C CA . GLU A 1 381 ? -4.781 -15.242 -22.127 1.00 95.44 381 GLU A CA 1
ATOM 2983 C C . GLU A 1 381 ? -3.339 -14.843 -21.807 1.00 95.44 381 GLU A C 1
ATOM 2985 O O . GLU A 1 381 ? -2.788 -13.926 -22.426 1.00 95.44 381 GLU A O 1
ATOM 2990 N N . LEU A 1 382 ? -2.717 -15.522 -20.848 1.00 93.81 382 LEU A N 1
ATOM 2991 C CA . LEU A 1 382 ? -1.351 -15.265 -20.420 1.00 93.81 382 LEU A CA 1
ATOM 2992 C C . LEU A 1 382 ? -0.396 -16.277 -21.051 1.00 93.81 382 LEU A C 1
ATOM 2994 O O . LEU A 1 382 ? -0.702 -17.447 -21.248 1.00 93.81 382 LEU A O 1
ATOM 2998 N N . LEU A 1 383 ? 0.801 -15.803 -21.371 1.00 91.62 383 LEU A N 1
ATOM 2999 C CA . LEU A 1 383 ? 1.894 -16.594 -21.904 1.00 91.62 383 LEU A CA 1
ATOM 3000 C C . LEU A 1 383 ? 3.189 -16.217 -21.192 1.00 91.62 383 LEU A C 1
ATOM 3002 O O . LEU A 1 383 ? 3.301 -15.189 -20.515 1.00 91.62 383 LEU A O 1
ATOM 3006 N N . ARG A 1 384 ? 4.199 -17.062 -21.382 1.00 88.81 384 ARG A N 1
ATOM 3007 C CA . ARG A 1 384 ? 5.568 -16.775 -20.965 1.00 88.81 384 ARG A CA 1
ATOM 3008 C C . ARG A 1 384 ? 6.567 -17.162 -22.043 1.00 88.81 384 ARG A C 1
ATOM 3010 O O . ARG A 1 384 ? 6.478 -18.247 -22.624 1.00 88.81 384 ARG A O 1
ATOM 3017 N N . GLU A 1 385 ? 7.575 -16.320 -22.235 1.00 86.31 385 GLU A N 1
ATOM 3018 C CA . GLU A 1 385 ? 8.701 -16.566 -23.146 1.00 86.31 385 GLU A CA 1
ATOM 3019 C C . GLU A 1 385 ? 8.274 -16.964 -24.574 1.00 86.31 385 GLU A C 1
ATOM 3021 O O . GLU A 1 385 ? 8.912 -17.817 -25.189 1.00 86.31 385 GLU A O 1
ATOM 3026 N N . ALA A 1 386 ? 7.170 -16.407 -25.094 1.00 88.31 386 ALA A N 1
ATOM 3027 C CA . ALA A 1 386 ? 6.600 -16.766 -26.403 1.00 88.31 386 ALA A CA 1
ATOM 3028 C C . ALA A 1 386 ? 6.239 -18.257 -26.569 1.00 88.31 386 ALA A C 1
ATOM 3030 O O . ALA A 1 386 ? 6.042 -18.745 -27.688 1.00 88.31 386 ALA A O 1
ATOM 3031 N N . THR A 1 387 ? 6.167 -19.010 -25.468 1.00 88.06 387 THR A N 1
ATOM 3032 C CA . THR A 1 387 ? 5.974 -20.459 -25.510 1.00 88.06 387 THR A CA 1
ATOM 3033 C C . THR A 1 387 ? 4.621 -20.769 -26.143 1.00 88.06 387 THR A C 1
ATOM 3035 O O . THR A 1 387 ? 3.590 -20.341 -25.638 1.00 88.06 387 THR A O 1
ATOM 3038 N N . LYS A 1 388 ? 4.623 -21.527 -27.249 1.00 89.88 388 LYS A N 1
ATOM 3039 C CA . LYS A 1 388 ? 3.413 -21.931 -27.992 1.00 89.88 388 LYS A CA 1
ATOM 3040 C C . LYS A 1 388 ? 2.541 -20.766 -28.490 1.00 89.88 388 LYS A C 1
ATOM 3042 O O . LYS A 1 388 ? 1.349 -20.961 -28.711 1.00 89.88 388 LYS A O 1
ATOM 3047 N N . LEU A 1 389 ? 3.119 -19.588 -28.739 1.00 91.31 389 LEU A N 1
ATOM 3048 C CA . LEU A 1 389 ? 2.381 -18.391 -29.166 1.00 91.31 389 LEU A CA 1
ATOM 3049 C C . LEU A 1 389 ? 1.387 -18.652 -30.320 1.00 91.31 389 LEU A C 1
ATOM 3051 O O . LEU A 1 389 ? 0.234 -18.236 -30.237 1.00 91.31 389 LEU A O 1
ATOM 3055 N N . ASP A 1 390 ? 1.781 -19.410 -31.350 1.00 91.06 390 ASP A N 1
ATOM 3056 C CA . ASP A 1 390 ? 0.892 -19.778 -32.468 1.00 91.06 390 ASP A CA 1
ATOM 3057 C C . ASP A 1 390 ? -0.349 -20.561 -32.044 1.00 91.06 390 ASP A C 1
ATOM 3059 O O . ASP A 1 390 ? -1.430 -20.381 -32.603 1.00 91.06 390 ASP A O 1
ATOM 3063 N N . GLU A 1 391 ? -0.195 -21.459 -31.074 1.00 91.88 391 GLU A N 1
ATOM 3064 C CA . GLU A 1 391 ? -1.301 -22.259 -30.565 1.00 91.88 391 GLU A CA 1
ATOM 3065 C C . GLU A 1 391 ? -2.320 -21.355 -29.868 1.00 91.88 391 GLU A C 1
ATOM 3067 O O . GLU A 1 391 ? -3.513 -21.485 -30.128 1.00 91.88 391 GLU A O 1
ATOM 3072 N N . HIS A 1 392 ? -1.857 -20.411 -29.043 1.00 91.75 392 HIS A N 1
ATOM 3073 C CA . HIS A 1 392 ? -2.727 -19.465 -28.341 1.00 91.75 392 HIS A CA 1
ATOM 3074 C C . HIS A 1 392 ? -3.407 -18.485 -29.305 1.00 91.75 392 HIS A C 1
ATOM 3076 O O . HIS A 1 392 ? -4.605 -18.251 -29.176 1.00 91.75 392 HIS A O 1
ATOM 3082 N N . ILE A 1 393 ? -2.704 -17.990 -30.332 1.00 92.06 393 ILE A N 1
ATOM 3083 C CA . ILE A 1 393 ? -3.319 -17.162 -31.386 1.00 92.06 393 ILE A CA 1
ATOM 3084 C C . ILE A 1 393 ? -4.459 -17.933 -32.072 1.00 92.06 393 ILE A C 1
ATOM 3086 O O . ILE A 1 393 ? -5.556 -17.401 -32.244 1.00 92.06 393 ILE A O 1
ATOM 3090 N N . LYS A 1 394 ? -4.237 -19.210 -32.411 1.00 92.75 394 LYS A N 1
ATOM 3091 C CA . LYS A 1 394 ? -5.253 -20.063 -33.049 1.00 92.75 394 LYS A CA 1
ATOM 3092 C C . LYS A 1 394 ? -6.465 -20.345 -32.156 1.00 92.75 394 LYS A C 1
ATOM 3094 O O . LYS A 1 394 ? -7.540 -20.588 -32.696 1.00 92.75 394 LYS A O 1
ATOM 3099 N N . ARG A 1 395 ? -6.344 -20.297 -30.821 1.00 92.56 395 ARG A N 1
ATOM 3100 C CA . ARG A 1 395 ? -7.491 -20.487 -29.904 1.00 92.56 395 ARG A CA 1
ATOM 3101 C C . ARG A 1 395 ? -8.558 -19.402 -30.080 1.00 92.56 395 ARG A C 1
ATOM 3103 O O . ARG A 1 395 ? -9.737 -19.728 -29.989 1.00 92.56 395 ARG A O 1
ATOM 3110 N N . PHE A 1 396 ? -8.151 -18.166 -30.382 1.00 91.94 396 PHE A N 1
ATOM 3111 C CA . PHE A 1 396 ? -9.043 -17.017 -30.604 1.00 91.94 396 PHE A CA 1
ATOM 3112 C C . PHE A 1 396 ? -9.410 -16.771 -32.077 1.00 91.94 396 PHE A C 1
ATOM 3114 O O . PHE A 1 396 ? -10.204 -15.878 -32.374 1.00 91.94 396 PHE A O 1
ATOM 3121 N N . ALA A 1 397 ? -8.823 -17.517 -33.015 1.00 89.56 397 ALA A N 1
ATOM 3122 C CA . ALA A 1 397 ? -9.156 -17.405 -34.432 1.00 89.56 397 ALA A CA 1
ATOM 3123 C C . ALA A 1 397 ? -10.598 -17.890 -34.711 1.00 89.56 397 ALA A C 1
ATOM 3125 O O . ALA A 1 397 ? -11.154 -18.649 -33.912 1.00 89.56 397 ALA A O 1
ATOM 3126 N N . PRO A 1 398 ? -11.218 -17.506 -35.844 1.00 87.62 398 PRO A N 1
ATOM 3127 C CA . PRO A 1 398 ? -12.517 -18.048 -36.245 1.00 87.62 398 PRO A CA 1
ATOM 3128 C C . PRO A 1 398 ? -12.495 -19.585 -36.303 1.00 87.62 398 PRO A C 1
ATOM 3130 O O . PRO A 1 398 ? -11.604 -20.165 -36.921 1.00 87.62 398 PRO A O 1
ATOM 3133 N N . GLY A 1 399 ? -13.451 -20.243 -35.637 1.00 84.75 399 GLY A N 1
ATOM 3134 C CA . GLY A 1 399 ? -13.484 -21.708 -35.488 1.00 84.75 399 GLY A CA 1
ATOM 3135 C C . GLY A 1 399 ? -12.466 -22.281 -34.488 1.00 84.75 399 GLY A C 1
ATOM 3136 O O . GLY A 1 399 ? -12.350 -23.498 -34.358 1.00 84.75 399 GLY A O 1
ATOM 3137 N N . GLY A 1 400 ? -11.714 -21.423 -33.794 1.00 88.75 400 GLY A N 1
ATOM 3138 C CA . GLY A 1 400 ? -10.827 -21.790 -32.695 1.00 88.75 400 GLY A CA 1
ATOM 3139 C C . GLY A 1 400 ? -11.588 -22.123 -31.410 1.00 88.75 400 GLY A C 1
ATOM 3140 O O . GLY A 1 400 ? -12.785 -21.881 -31.287 1.00 88.75 400 GLY A O 1
ATOM 3141 N N . ARG A 1 401 ? -10.873 -22.659 -30.413 1.00 88.38 401 ARG A N 1
ATOM 3142 C CA . ARG A 1 401 ? -11.466 -23.152 -29.154 1.00 88.38 401 ARG A CA 1
ATOM 3143 C C . ARG A 1 401 ? -12.361 -22.134 -28.442 1.00 88.38 401 ARG A C 1
ATOM 3145 O O . ARG A 1 401 ? -13.350 -22.541 -27.851 1.00 88.38 401 ARG A O 1
ATOM 3152 N N . TYR A 1 402 ? -12.015 -20.849 -28.505 1.00 91.88 402 TYR A N 1
ATOM 3153 C CA . TYR A 1 402 ? -12.695 -19.776 -27.777 1.00 91.88 402 TYR A CA 1
ATOM 3154 C C . TYR A 1 402 ? -13.713 -19.008 -28.632 1.00 91.88 402 TYR A C 1
ATOM 3156 O O . TYR A 1 402 ? -14.305 -18.043 -28.153 1.00 91.88 402 TYR A O 1
ATOM 3164 N N . SER A 1 403 ? -13.944 -19.405 -29.892 1.00 87.12 403 SER A N 1
ATOM 3165 C CA . SER A 1 403 ? -14.803 -18.638 -30.805 1.00 87.12 403 SER A CA 1
ATOM 3166 C C . SER A 1 403 ? -16.270 -18.575 -30.368 1.00 87.12 403 SER A C 1
ATOM 3168 O O . SER A 1 403 ? -16.985 -17.670 -30.784 1.00 87.12 403 SER A O 1
ATOM 3170 N N . SER A 1 404 ? -16.727 -19.518 -29.538 1.00 86.75 404 SER A N 1
ATOM 3171 C CA . SER A 1 404 ? -18.103 -19.575 -29.028 1.00 86.75 404 SER A CA 1
ATOM 3172 C C . SER A 1 404 ? -18.349 -18.707 -27.788 1.00 86.75 404 SER A C 1
ATOM 3174 O O . SER A 1 404 ? -19.500 -18.545 -27.402 1.00 86.75 404 SER A O 1
ATOM 3176 N N . LEU A 1 405 ? -17.304 -18.147 -27.163 1.00 86.81 405 LEU A N 1
ATOM 3177 C CA . LEU A 1 405 ? -17.425 -17.420 -25.892 1.00 86.81 405 LEU A CA 1
ATOM 3178 C C . LEU A 1 405 ? -18.161 -16.075 -26.009 1.00 86.81 405 LEU A C 1
ATOM 3180 O O . LEU A 1 405 ? -18.532 -15.511 -24.989 1.00 86.81 405 LEU A O 1
ATOM 3184 N N . GLY A 1 406 ? -18.361 -15.540 -27.219 1.00 87.88 406 GLY A N 1
ATOM 3185 C CA . GLY A 1 406 ? -19.060 -14.262 -27.411 1.00 87.88 406 GLY A CA 1
ATOM 3186 C C . GLY A 1 406 ? -18.312 -13.045 -26.849 1.00 87.88 406 GLY A C 1
ATOM 3187 O O . GLY A 1 406 ? -18.939 -12.059 -26.476 1.00 87.88 406 GLY A O 1
ATOM 3188 N N . LEU A 1 407 ? -16.979 -13.113 -26.769 1.00 91.69 407 LEU A N 1
ATOM 3189 C CA . LEU A 1 407 ? -16.136 -12.034 -26.246 1.00 91.69 407 LEU A CA 1
ATOM 3190 C C . LEU A 1 407 ? -16.254 -10.770 -27.114 1.00 91.69 407 LEU A C 1
ATOM 3192 O O . LEU A 1 407 ? -16.096 -10.843 -28.335 1.00 91.69 407 LEU A O 1
ATOM 3196 N N . SER A 1 408 ? -16.447 -9.606 -26.488 1.00 91.81 408 SER A N 1
ATOM 3197 C CA . SER A 1 408 ? -16.450 -8.310 -27.177 1.00 91.81 408 SER A CA 1
ATOM 3198 C C . SER A 1 408 ? -15.046 -7.900 -27.631 1.00 91.81 408 SER A C 1
ATOM 3200 O O . SER A 1 408 ? -14.871 -7.335 -28.710 1.00 91.81 408 SER A O 1
ATOM 3202 N N . GLU A 1 409 ? -14.019 -8.247 -26.853 1.00 93.75 409 GLU A N 1
ATOM 3203 C CA . GLU A 1 409 ? -12.613 -8.080 -27.224 1.00 93.75 409 GLU A CA 1
ATOM 3204 C C . GLU A 1 409 ? -11.738 -9.148 -26.551 1.00 93.75 409 GLU A C 1
ATOM 3206 O O . GLU A 1 409 ? -12.158 -9.815 -25.607 1.00 93.75 409 GLU A O 1
ATOM 3211 N N . PHE A 1 410 ? -10.506 -9.332 -27.032 1.00 94.75 410 PHE A N 1
ATOM 3212 C CA . PHE A 1 410 ? -9.547 -10.223 -26.385 1.00 94.75 410 PHE A CA 1
ATOM 3213 C C . PHE A 1 410 ? -8.111 -9.739 -26.544 1.00 94.75 410 PHE A C 1
ATOM 3215 O O . PHE A 1 410 ? -7.803 -9.000 -27.486 1.00 94.75 410 PHE A O 1
ATOM 3222 N N . CYS A 1 411 ? -7.224 -10.211 -25.673 1.00 94.81 411 CYS A N 1
ATOM 3223 C CA . CYS A 1 411 ? -5.790 -10.012 -25.818 1.00 94.81 411 CYS A CA 1
ATOM 3224 C C . CYS A 1 411 ? -4.965 -11.199 -25.315 1.00 94.81 411 CYS A C 1
ATOM 3226 O O . CYS A 1 411 ? -5.436 -12.041 -24.551 1.00 94.81 411 CYS A O 1
ATOM 3228 N N . LEU A 1 412 ? -3.714 -11.245 -25.774 1.00 94.38 412 LEU A N 1
ATOM 3229 C CA . LEU A 1 412 ? -2.690 -12.152 -25.270 1.00 94.38 412 LEU A CA 1
ATOM 3230 C C . LEU A 1 412 ? -1.654 -11.316 -24.516 1.00 94.38 412 LEU A C 1
ATOM 3232 O O . LEU A 1 412 ? -1.229 -10.281 -25.029 1.00 94.38 412 LEU A O 1
ATOM 3236 N N . ILE A 1 413 ? -1.227 -11.754 -23.335 1.00 93.06 413 ILE A N 1
ATOM 3237 C CA . ILE A 1 413 ? -0.200 -11.080 -22.532 1.00 93.06 413 ILE A CA 1
ATOM 3238 C C . ILE A 1 413 ? 0.968 -12.035 -22.337 1.00 93.06 413 ILE A C 1
ATOM 3240 O O . ILE A 1 413 ? 0.828 -13.055 -21.674 1.00 93.06 413 ILE A O 1
ATOM 3244 N N . ASP A 1 414 ? 2.131 -11.700 -22.880 1.00 91.50 414 ASP A N 1
ATOM 3245 C CA . ASP A 1 414 ? 3.314 -12.553 -22.820 1.00 91.50 414 ASP A CA 1
ATOM 3246 C C . ASP A 1 414 ? 4.397 -11.945 -21.924 1.00 91.50 414 ASP A C 1
ATOM 3248 O O . ASP A 1 414 ? 4.936 -10.868 -22.202 1.00 91.50 414 ASP A O 1
ATOM 3252 N N . PHE A 1 415 ? 4.720 -12.646 -20.838 1.00 89.12 415 PHE A N 1
ATOM 3253 C CA . PHE A 1 415 ? 5.768 -12.258 -19.899 1.00 89.12 415 PHE A CA 1
ATOM 3254 C C . PHE A 1 415 ? 7.115 -12.839 -20.338 1.00 89.12 415 PHE A C 1
ATOM 3256 O O . PHE A 1 415 ? 7.313 -14.056 -20.346 1.00 89.12 415 PHE A O 1
ATOM 3263 N N . ARG A 1 416 ? 8.073 -11.968 -20.670 1.00 85.94 416 ARG A N 1
ATOM 3264 C CA . ARG A 1 416 ? 9.398 -12.368 -21.174 1.00 85.94 416 ARG A CA 1
ATOM 3265 C C . ARG A 1 416 ? 10.521 -11.838 -20.298 1.00 85.94 416 ARG A C 1
ATOM 3267 O O . ARG A 1 416 ? 10.534 -10.665 -19.922 1.00 85.94 416 ARG A O 1
ATOM 3274 N N . ARG A 1 417 ? 11.514 -12.672 -19.998 1.00 78.19 417 ARG A N 1
ATOM 3275 C CA . ARG A 1 417 ? 12.758 -12.251 -19.356 1.00 78.19 417 ARG A CA 1
ATOM 3276 C C . ARG A 1 417 ? 13.758 -11.847 -20.429 1.00 78.19 417 ARG A C 1
ATOM 3278 O O . ARG A 1 417 ? 14.145 -12.645 -21.274 1.00 78.19 417 ARG A O 1
ATOM 3285 N N . VAL A 1 418 ? 14.250 -10.617 -20.336 1.00 71.44 418 VAL A N 1
ATOM 3286 C CA . VAL A 1 418 ? 15.227 -10.085 -21.286 1.00 71.44 418 VAL A CA 1
ATOM 3287 C C . VAL A 1 418 ? 16.524 -9.754 -20.527 1.00 71.44 418 VAL A C 1
ATOM 3289 O O . VAL A 1 418 ? 16.492 -8.926 -19.613 1.00 71.44 418 VAL A O 1
ATOM 3292 N N . PRO A 1 419 ? 17.663 -10.414 -20.830 1.00 56.66 419 PRO A N 1
ATOM 3293 C CA . PRO A 1 419 ? 18.916 -10.218 -20.095 1.00 56.66 419 PRO A CA 1
ATOM 3294 C C . PRO A 1 419 ? 19.481 -8.799 -20.263 1.00 56.66 419 PRO A C 1
ATOM 3296 O O . PRO A 1 419 ? 19.950 -8.230 -19.288 1.00 56.66 419 PRO A O 1
ATOM 3299 N N . LEU A 1 420 ? 19.346 -8.201 -21.450 1.00 60.03 420 LEU A N 1
ATOM 3300 C CA . LEU A 1 420 ? 19.554 -6.782 -21.755 1.00 60.03 420 LEU A CA 1
ATOM 3301 C C . LEU A 1 420 ? 18.686 -6.434 -22.978 1.00 60.03 420 LEU A C 1
ATOM 3303 O O . LEU A 1 420 ? 18.423 -7.316 -23.794 1.00 60.03 420 LEU A O 1
ATOM 3307 N N . ILE A 1 421 ? 18.250 -5.176 -23.141 1.00 57.16 421 ILE A N 1
ATOM 3308 C CA . ILE A 1 421 ? 17.559 -4.726 -24.370 1.00 57.16 421 ILE A CA 1
ATOM 3309 C C . ILE A 1 421 ? 18.580 -4.677 -25.520 1.00 57.16 421 ILE A C 1
ATOM 3311 O O . ILE A 1 421 ? 19.066 -3.615 -25.905 1.00 57.16 421 ILE A O 1
ATOM 3315 N N . GLU A 1 422 ? 18.953 -5.847 -26.022 1.00 60.66 422 GLU A N 1
ATOM 3316 C CA . GLU A 1 422 ? 19.782 -6.032 -27.205 1.00 60.66 422 GLU A CA 1
ATOM 3317 C C . GLU A 1 422 ? 18.906 -5.972 -28.458 1.00 60.66 422 GLU A C 1
ATOM 3319 O O . GLU A 1 422 ? 17.739 -6.379 -28.440 1.00 60.66 422 GLU A O 1
ATOM 3324 N N . HIS A 1 423 ? 19.478 -5.489 -29.562 1.00 59.38 423 HIS A N 1
ATOM 3325 C CA . HIS A 1 423 ? 18.766 -5.292 -30.829 1.00 59.38 423 HIS A CA 1
ATOM 3326 C C . HIS A 1 423 ? 18.048 -6.575 -31.293 1.00 59.38 423 HIS A C 1
ATOM 3328 O O . HIS A 1 423 ? 16.864 -6.545 -31.616 1.00 59.38 423 HIS A O 1
ATOM 3334 N N . ALA A 1 424 ? 18.717 -7.728 -31.186 1.00 68.25 424 ALA A N 1
ATOM 3335 C CA . ALA A 1 424 ? 18.179 -9.029 -31.587 1.00 68.25 424 ALA A CA 1
ATOM 3336 C C . ALA A 1 424 ? 17.024 -9.545 -30.702 1.00 68.25 424 ALA A C 1
ATOM 3338 O O . ALA A 1 424 ? 16.202 -10.351 -31.143 1.00 68.25 424 ALA A O 1
ATOM 3339 N N . ALA A 1 425 ? 16.950 -9.143 -29.429 1.00 69.19 425 ALA A N 1
ATOM 3340 C CA . ALA A 1 425 ? 15.811 -9.484 -28.574 1.00 69.19 425 ALA A CA 1
ATOM 3341 C C . ALA A 1 425 ? 14.584 -8.641 -28.951 1.00 69.19 425 ALA A C 1
ATOM 3343 O O . ALA A 1 425 ? 13.480 -9.172 -29.055 1.00 69.19 425 ALA A O 1
ATOM 3344 N N . MET A 1 426 ? 14.795 -7.350 -29.224 1.00 70.88 426 MET A N 1
ATOM 3345 C CA . MET A 1 426 ? 13.730 -6.439 -29.644 1.00 70.88 426 MET A CA 1
ATOM 3346 C C . MET A 1 426 ? 13.182 -6.777 -31.030 1.00 70.88 426 MET A C 1
ATOM 3348 O O . MET A 1 426 ? 11.971 -6.745 -31.206 1.00 70.88 426 MET A O 1
ATOM 3352 N N . GLU A 1 427 ? 14.028 -7.171 -31.986 1.00 78.50 427 GLU A N 1
ATOM 3353 C CA . GLU A 1 427 ? 13.577 -7.631 -33.309 1.00 78.50 427 GLU A CA 1
ATOM 3354 C C . GLU A 1 427 ? 12.686 -8.871 -33.223 1.00 78.50 427 GLU A C 1
ATOM 3356 O O . GLU A 1 427 ? 11.635 -8.917 -33.855 1.00 78.50 427 GLU A O 1
ATOM 3361 N N . ARG A 1 428 ? 13.060 -9.859 -32.400 1.00 80.62 428 ARG A N 1
ATOM 3362 C CA . ARG A 1 428 ? 12.254 -11.077 -32.216 1.00 80.62 428 ARG A CA 1
ATOM 3363 C C . ARG A 1 428 ? 10.886 -10.776 -31.629 1.00 80.62 428 ARG A C 1
ATOM 3365 O O . ARG A 1 428 ? 9.882 -11.290 -32.108 1.00 80.62 428 ARG A O 1
ATOM 3372 N N . ILE A 1 429 ? 10.841 -9.936 -30.601 1.00 82.88 429 ILE A N 1
ATOM 3373 C CA . ILE A 1 429 ? 9.565 -9.572 -29.996 1.00 82.88 429 ILE A CA 1
ATOM 3374 C C . ILE A 1 429 ? 8.741 -8.695 -30.967 1.00 82.88 429 ILE A C 1
ATOM 3376 O O . ILE A 1 429 ? 7.527 -8.858 -31.039 1.00 82.88 429 ILE A O 1
ATOM 3380 N N . ALA A 1 430 ? 9.375 -7.829 -31.769 1.00 81.44 430 ALA A N 1
ATOM 3381 C CA . ALA A 1 430 ? 8.681 -7.030 -32.780 1.00 81.44 430 ALA A CA 1
ATOM 3382 C C . ALA A 1 430 ? 8.054 -7.920 -33.860 1.00 81.44 430 ALA A C 1
ATOM 3384 O O . ALA A 1 430 ? 6.881 -7.749 -34.180 1.00 81.44 430 ALA A O 1
ATOM 3385 N N . ALA A 1 431 ? 8.788 -8.931 -34.331 1.00 84.69 431 ALA A N 1
ATOM 3386 C CA . ALA A 1 431 ? 8.259 -9.935 -35.247 1.00 84.69 431 ALA A CA 1
ATOM 3387 C C . ALA A 1 431 ? 7.059 -10.692 -34.646 1.00 84.69 431 ALA A C 1
ATOM 3389 O O . ALA A 1 431 ? 6.066 -10.923 -35.332 1.00 84.69 431 ALA A O 1
ATOM 3390 N N . ASP A 1 432 ? 7.101 -11.040 -33.356 1.00 85.94 432 ASP A N 1
ATOM 3391 C CA . ASP A 1 432 ? 5.968 -11.679 -32.673 1.00 85.94 432 ASP A CA 1
ATOM 3392 C C . ASP A 1 432 ? 4.744 -10.760 -32.537 1.00 85.94 432 ASP A C 1
ATOM 3394 O O . ASP A 1 432 ? 3.607 -11.214 -32.681 1.00 85.94 432 ASP A O 1
ATOM 3398 N N . MET A 1 433 ? 4.952 -9.465 -32.303 1.00 82.62 433 MET A N 1
ATOM 3399 C CA . MET A 1 433 ? 3.868 -8.480 -32.235 1.00 82.62 433 MET A CA 1
ATOM 3400 C C . MET A 1 433 ? 3.265 -8.161 -33.607 1.00 82.62 433 MET A C 1
ATOM 3402 O O . MET A 1 433 ? 2.062 -7.911 -33.697 1.00 82.62 433 MET A O 1
ATOM 3406 N N . ASP A 1 434 ? 4.052 -8.233 -34.679 1.00 84.25 434 ASP A N 1
ATOM 3407 C CA . ASP A 1 434 ? 3.539 -8.117 -36.048 1.00 84.25 434 ASP A CA 1
ATOM 3408 C C . ASP A 1 434 ? 2.644 -9.307 -36.421 1.00 84.25 434 ASP A C 1
ATOM 3410 O O . ASP A 1 434 ? 1.655 -9.146 -37.140 1.00 84.25 434 ASP A O 1
ATOM 3414 N N . ARG A 1 435 ? 2.926 -10.494 -35.869 1.00 83.94 435 ARG A N 1
ATOM 3415 C CA . ARG A 1 435 ? 2.098 -11.697 -36.056 1.00 83.94 435 ARG A CA 1
ATOM 3416 C C . ARG A 1 435 ? 0.746 -11.606 -35.349 1.00 83.94 435 ARG A C 1
ATOM 3418 O O . ARG A 1 435 ? -0.226 -12.185 -35.831 1.00 83.94 435 ARG A O 1
ATOM 3425 N N . CYS A 1 436 ? 0.655 -10.894 -34.223 1.00 84.31 436 CYS A N 1
ATOM 3426 C CA . CYS A 1 436 ? -0.594 -10.709 -33.485 1.00 84.31 436 CYS A CA 1
ATOM 3427 C C . CYS A 1 436 ? -0.722 -9.284 -32.935 1.00 84.31 436 CYS A C 1
ATOM 3429 O O . CYS A 1 436 ? -0.175 -8.945 -31.889 1.00 84.31 436 CYS A O 1
ATOM 3431 N N . LYS A 1 437 ? -1.564 -8.463 -33.576 1.00 83.88 437 LYS A N 1
ATOM 3432 C CA . LYS A 1 437 ? -1.815 -7.070 -33.152 1.00 83.88 437 LYS A CA 1
ATOM 3433 C C . LYS A 1 437 ? -2.423 -6.934 -31.747 1.00 83.88 437 LYS A C 1
ATOM 3435 O O . LYS A 1 437 ? -2.381 -5.838 -31.190 1.00 83.88 437 LYS A O 1
ATOM 3440 N N . LYS A 1 438 ? -2.994 -8.019 -31.209 1.00 88.81 438 LYS A N 1
ATOM 3441 C CA . LYS A 1 438 ? -3.610 -8.125 -29.874 1.00 88.81 438 LYS A CA 1
ATOM 3442 C C . LYS A 1 438 ? -2.656 -8.705 -28.813 1.00 88.81 438 LYS A C 1
ATOM 3444 O O . LYS A 1 438 ? -3.095 -9.023 -27.710 1.00 88.81 438 LYS A O 1
ATOM 3449 N N . LEU A 1 439 ? -1.373 -8.866 -29.151 1.00 89.81 439 LEU A N 1
ATOM 3450 C CA . LEU A 1 439 ? -0.324 -9.307 -28.237 1.00 89.81 439 LEU A CA 1
ATOM 3451 C C . LEU A 1 439 ? 0.268 -8.114 -27.475 1.00 89.81 439 LEU A C 1
ATOM 3453 O O . LEU A 1 439 ? 0.780 -7.166 -28.072 1.00 89.81 439 LEU A O 1
ATOM 3457 N N . PHE A 1 440 ? 0.247 -8.206 -26.151 1.00 88.25 440 PHE A N 1
ATOM 3458 C CA . PHE A 1 440 ? 0.965 -7.337 -25.229 1.00 88.25 440 PHE A CA 1
ATOM 3459 C C . PHE A 1 440 ? 2.179 -8.090 -24.704 1.00 88.25 440 PHE A C 1
ATOM 3461 O O . PHE A 1 440 ? 2.048 -9.213 -24.225 1.00 88.25 440 PHE A O 1
ATOM 3468 N N . VAL A 1 441 ? 3.359 -7.476 -24.765 1.00 85.69 441 VAL A N 1
ATOM 3469 C CA . VAL A 1 441 ? 4.585 -8.094 -24.250 1.00 85.69 441 VAL A CA 1
ATOM 3470 C C . VAL A 1 441 ? 5.093 -7.306 -23.052 1.00 85.69 441 VAL A C 1
ATOM 3472 O O . VAL A 1 441 ? 5.315 -6.096 -23.137 1.00 85.69 441 VAL A O 1
ATOM 3475 N N . VAL A 1 442 ? 5.267 -8.006 -21.931 1.00 83.94 442 VAL A N 1
ATOM 3476 C CA . VAL A 1 442 ? 5.771 -7.451 -20.672 1.00 83.94 442 VAL A CA 1
ATOM 3477 C C . VAL A 1 442 ? 7.178 -7.988 -20.438 1.00 83.94 442 VAL A C 1
ATOM 3479 O O . VAL A 1 442 ? 7.376 -9.180 -20.194 1.00 83.94 442 VAL A O 1
ATOM 3482 N N . CYS A 1 443 ? 8.171 -7.103 -20.513 1.00 79.06 443 CYS A N 1
ATOM 3483 C CA . CYS A 1 443 ? 9.579 -7.481 -20.409 1.00 79.06 443 CYS A CA 1
ATOM 3484 C C . CYS A 1 443 ? 10.117 -7.255 -18.992 1.00 79.06 443 CYS A C 1
ATOM 3486 O O . CYS A 1 443 ? 10.162 -6.120 -18.519 1.00 79.06 443 CYS A O 1
ATOM 3488 N N . SER A 1 444 ? 10.616 -8.315 -18.351 1.00 66.75 444 SER A N 1
ATOM 3489 C CA . SER A 1 444 ? 11.377 -8.231 -17.100 1.00 66.75 444 SER A CA 1
ATOM 3490 C C . SER A 1 444 ? 12.876 -8.211 -17.389 1.00 66.75 444 SER A C 1
ATOM 3492 O O . SER A 1 444 ? 13.424 -9.173 -17.938 1.00 66.75 444 SER A O 1
ATOM 3494 N N . ILE A 1 445 ? 13.553 -7.124 -17.012 1.00 58.94 445 ILE A N 1
ATOM 3495 C CA . ILE A 1 445 ? 14.988 -6.955 -17.270 1.00 58.94 445 ILE A CA 1
ATOM 3496 C C . ILE A 1 445 ? 15.801 -7.492 -16.097 1.00 58.94 445 ILE A C 1
ATOM 3498 O O . ILE A 1 445 ? 15.604 -7.097 -14.945 1.00 58.94 445 ILE A O 1
ATOM 3502 N N . ARG A 1 446 ? 16.765 -8.369 -16.388 1.00 45.31 446 ARG A N 1
ATOM 3503 C CA . ARG A 1 446 ? 17.764 -8.776 -15.399 1.00 45.31 446 ARG A CA 1
ATOM 3504 C C . ARG A 1 446 ? 18.844 -7.695 -15.363 1.00 45.31 446 ARG A C 1
ATOM 3506 O O . ARG A 1 446 ? 19.683 -7.635 -16.250 1.00 45.31 446 ARG A O 1
ATOM 3513 N N . ALA A 1 447 ? 18.830 -6.829 -14.351 1.00 37.53 447 ALA A N 1
ATOM 3514 C CA . ALA A 1 447 ? 20.011 -6.024 -14.062 1.00 37.53 447 ALA A CA 1
ATOM 3515 C C . ALA A 1 447 ? 21.139 -7.004 -13.710 1.00 37.53 447 ALA A C 1
ATOM 3517 O O . ALA A 1 447 ? 21.063 -7.715 -12.707 1.00 37.53 447 ALA A O 1
ATOM 3518 N N . ILE A 1 448 ? 22.129 -7.121 -14.591 1.00 32.75 448 ILE A N 1
ATOM 3519 C CA . ILE A 1 448 ? 23.346 -7.872 -14.314 1.00 32.75 448 ILE A CA 1
ATOM 3520 C C . ILE A 1 448 ? 23.971 -7.233 -13.070 1.00 32.75 448 ILE A C 1
ATOM 3522 O O . ILE A 1 448 ? 24.314 -6.053 -13.077 1.00 32.75 448 ILE A O 1
ATOM 3526 N N . GLY A 1 449 ? 24.063 -8.010 -11.989 1.00 30.31 449 GLY A N 1
ATOM 3527 C CA . GLY A 1 449 ? 24.799 -7.650 -10.786 1.00 30.31 449 GLY A CA 1
ATOM 3528 C C . GLY A 1 449 ? 26.290 -7.645 -11.090 1.00 30.31 449 GLY A C 1
ATOM 3529 O O . GLY A 1 449 ? 26.989 -8.599 -10.782 1.00 30.31 449 GLY A O 1
ATOM 3530 N N . TYR A 1 450 ? 26.754 -6.581 -11.731 1.00 26.38 450 TYR A N 1
ATOM 3531 C CA . TYR A 1 450 ? 28.144 -6.168 -11.702 1.00 26.38 450 TYR A CA 1
ATOM 3532 C C . TYR A 1 450 ? 28.186 -4.821 -10.996 1.00 26.38 450 TYR A C 1
ATOM 3534 O O . TYR A 1 450 ? 27.399 -3.921 -11.286 1.00 26.38 450 TYR A O 1
ATOM 3542 N N . TRP A 1 451 ? 29.110 -4.700 -10.051 1.00 28.47 451 TRP A N 1
ATOM 3543 C CA . TRP A 1 451 ? 29.530 -3.445 -9.440 1.00 28.47 451 TRP A CA 1
ATOM 3544 C C . TRP A 1 451 ? 30.214 -2.546 -10.485 1.00 28.47 451 TRP A C 1
ATOM 3546 O O . TRP A 1 451 ? 31.409 -2.283 -10.430 1.00 28.47 451 TRP A O 1
ATOM 3556 N N . THR A 1 452 ? 29.450 -2.087 -11.471 1.00 31.44 452 THR A N 1
ATOM 3557 C CA . THR A 1 452 ? 29.858 -1.098 -12.467 1.00 31.44 452 THR A CA 1
ATOM 3558 C C . THR A 1 452 ? 28.762 -0.044 -12.519 1.00 31.44 452 THR A C 1
ATOM 3560 O O . THR A 1 452 ? 27.657 -0.328 -12.975 1.00 31.44 452 THR A O 1
ATOM 3563 N N . PHE A 1 453 ? 29.060 1.139 -11.981 1.00 35.91 453 PHE A N 1
ATOM 3564 C CA . PHE A 1 453 ? 28.212 2.335 -11.918 1.00 35.91 453 PHE A CA 1
ATOM 3565 C C . PHE A 1 453 ? 27.280 2.479 -13.153 1.00 35.91 453 PHE A C 1
ATOM 3567 O O . PHE A 1 453 ? 27.775 2.817 -14.228 1.00 35.91 453 PHE A O 1
ATOM 3574 N N . PRO A 1 454 ? 25.954 2.213 -13.048 1.00 39.25 454 PRO A N 1
ATOM 3575 C CA . PRO A 1 454 ? 25.106 1.986 -14.231 1.00 39.25 454 PRO A CA 1
ATOM 3576 C C . PRO A 1 454 ? 24.588 3.246 -14.937 1.00 39.25 454 PRO A C 1
ATOM 3578 O O . PRO A 1 454 ? 24.142 3.151 -16.075 1.00 39.25 454 PRO A O 1
ATOM 3581 N N . ASP A 1 455 ? 24.641 4.413 -14.296 1.00 56.31 455 ASP A N 1
ATOM 3582 C CA . ASP A 1 455 ? 24.139 5.672 -14.849 1.00 56.31 455 ASP A CA 1
ATOM 3583 C C . ASP A 1 455 ? 25.201 6.757 -14.633 1.00 56.31 455 ASP A C 1
ATOM 3585 O O . ASP A 1 455 ? 25.485 7.130 -13.495 1.00 56.31 455 ASP A O 1
ATOM 3589 N N . GLY A 1 456 ? 25.756 7.322 -15.714 1.00 57.78 456 GLY A N 1
ATOM 3590 C CA . GLY A 1 456 ? 26.682 8.467 -15.630 1.00 57.78 456 GLY A CA 1
ATOM 3591 C C . GLY A 1 456 ? 26.085 9.676 -14.891 1.00 57.78 456 GLY A C 1
ATOM 3592 O O . GLY A 1 456 ? 26.810 10.507 -14.355 1.00 57.78 456 GLY A O 1
ATOM 3593 N N . TRP A 1 457 ? 24.755 9.728 -14.778 1.00 64.44 457 TRP A N 1
ATOM 3594 C CA . TRP A 1 457 ? 24.020 10.725 -14.005 1.00 64.44 457 TRP A CA 1
ATOM 3595 C C . TRP A 1 457 ? 24.123 10.544 -12.482 1.00 64.44 457 TRP A C 1
ATOM 3597 O O . TRP A 1 457 ? 24.052 11.539 -11.768 1.00 64.44 457 TRP A O 1
ATOM 3607 N N . MET A 1 458 ? 24.368 9.332 -11.963 1.00 64.75 458 MET A N 1
ATOM 3608 C CA . MET A 1 458 ? 24.588 9.145 -10.519 1.00 64.75 458 MET A CA 1
ATOM 3609 C C . MET A 1 458 ? 25.892 9.790 -10.046 1.00 64.75 458 MET A C 1
ATOM 3611 O O . MET A 1 458 ? 25.974 10.216 -8.898 1.00 64.75 458 MET A O 1
ATOM 3615 N N . ALA A 1 459 ? 26.895 9.923 -10.920 1.00 68.00 459 ALA A N 1
ATOM 3616 C CA . ALA A 1 459 ? 28.118 10.649 -10.588 1.00 68.00 459 ALA A CA 1
ATOM 3617 C C . ALA A 1 459 ? 27.823 12.120 -10.247 1.00 68.00 459 ALA A C 1
ATOM 3619 O O . ALA A 1 459 ? 28.443 12.670 -9.345 1.00 68.00 459 ALA A O 1
ATOM 3620 N N . ILE A 1 460 ? 26.834 12.739 -10.901 1.00 74.06 460 ILE A N 1
ATOM 3621 C CA . ILE A 1 460 ? 26.415 14.122 -10.621 1.00 74.06 460 ILE A CA 1
ATOM 3622 C C . ILE A 1 460 ? 25.788 14.220 -9.223 1.00 74.06 460 ILE A C 1
ATOM 3624 O O . ILE A 1 460 ? 26.105 15.144 -8.474 1.00 74.06 460 ILE A O 1
ATOM 3628 N N . ASP A 1 461 ? 24.960 13.245 -8.840 1.00 72.81 461 ASP A N 1
ATOM 3629 C CA . ASP A 1 461 ? 24.344 13.204 -7.509 1.00 72.81 461 ASP A CA 1
ATOM 3630 C C . ASP A 1 461 ? 25.373 12.915 -6.400 1.00 72.81 461 ASP A C 1
ATOM 3632 O O . ASP A 1 461 ? 25.313 13.529 -5.333 1.00 72.81 461 ASP A O 1
ATOM 3636 N N . VAL A 1 462 ? 26.361 12.053 -6.668 1.00 79.31 462 VAL A N 1
ATOM 3637 C CA . VAL A 1 462 ? 27.464 11.742 -5.742 1.00 79.31 462 VAL A CA 1
ATOM 3638 C C . VAL A 1 462 ? 28.423 12.924 -5.584 1.00 79.31 462 VAL A C 1
ATOM 3640 O O . VAL A 1 462 ? 28.816 13.235 -4.464 1.00 79.31 462 VAL A O 1
ATOM 3643 N N . LEU A 1 463 ? 28.782 13.614 -6.672 1.00 78.12 463 LEU A N 1
ATOM 3644 C CA . LEU A 1 463 ? 29.713 14.751 -6.648 1.00 78.12 463 LEU A CA 1
ATOM 3645 C C . LEU A 1 463 ? 29.095 16.016 -6.037 1.00 78.12 463 LEU A C 1
ATOM 3647 O O . LEU A 1 463 ? 29.815 16.835 -5.463 1.00 78.12 463 LEU A O 1
ATOM 3651 N N . ARG A 1 464 ? 27.765 16.170 -6.103 1.00 82.31 464 ARG A N 1
ATOM 3652 C CA . ARG A 1 464 ? 27.042 17.325 -5.546 1.00 82.31 464 ARG A CA 1
ATOM 3653 C C . ARG A 1 464 ? 27.348 17.542 -4.069 1.00 82.31 464 ARG A C 1
ATOM 3655 O O . ARG A 1 464 ? 27.636 18.668 -3.672 1.00 82.31 464 ARG A O 1
ATOM 3662 N N . GLY A 1 465 ? 27.224 16.488 -3.262 1.00 83.56 465 GLY A N 1
ATOM 3663 C CA . GLY A 1 465 ? 27.409 16.570 -1.814 1.00 83.56 465 GLY A CA 1
ATOM 3664 C C . GLY A 1 465 ? 28.784 17.149 -1.472 1.00 83.56 465 GLY A C 1
ATOM 3665 O O . GLY A 1 465 ? 28.844 18.261 -0.949 1.00 83.56 465 GLY A O 1
ATOM 3666 N N . PRO A 1 466 ? 29.883 16.468 -1.828 1.00 89.81 466 PRO A N 1
ATOM 3667 C CA . PRO A 1 466 ? 31.239 16.917 -1.534 1.00 89.81 466 PRO A CA 1
ATOM 3668 C C . PRO A 1 466 ? 31.554 18.333 -2.030 1.00 89.81 466 PRO A C 1
ATOM 3670 O O . PRO A 1 466 ? 32.123 19.110 -1.272 1.00 89.81 466 PRO A O 1
ATOM 3673 N N . ILE A 1 467 ? 31.147 18.706 -3.252 1.00 90.06 467 ILE A N 1
ATOM 3674 C CA . ILE A 1 467 ? 31.438 20.037 -3.821 1.00 90.06 467 ILE A CA 1
ATOM 3675 C C . ILE A 1 467 ? 30.750 21.150 -3.022 1.00 90.06 467 ILE A C 1
ATOM 3677 O O . ILE A 1 467 ? 31.367 22.170 -2.721 1.00 90.06 467 ILE A O 1
ATOM 3681 N N . VAL A 1 468 ? 29.485 20.951 -2.642 1.00 89.50 468 VAL A N 1
ATOM 3682 C CA . VAL A 1 468 ? 28.731 21.941 -1.859 1.00 89.50 468 VAL A CA 1
ATOM 3683 C C . VAL A 1 468 ? 29.293 22.061 -0.441 1.00 89.50 468 VAL A C 1
ATOM 3685 O O . VAL A 1 468 ? 29.459 23.173 0.054 1.00 89.50 468 VAL A O 1
ATOM 3688 N N . HIS A 1 469 ? 29.649 20.943 0.199 1.00 90.56 469 HIS A N 1
ATOM 3689 C CA . HIS A 1 469 ? 30.273 20.974 1.525 1.00 90.56 469 HIS A CA 1
ATOM 3690 C C . HIS A 1 469 ? 31.644 21.653 1.476 1.00 90.56 469 HIS A C 1
ATOM 3692 O O . HIS A 1 469 ? 31.918 22.520 2.301 1.00 90.56 469 HIS A O 1
ATOM 3698 N N . ALA A 1 470 ? 32.472 21.328 0.478 1.00 92.12 470 ALA A N 1
ATOM 3699 C CA . ALA A 1 470 ? 33.755 21.986 0.263 1.00 92.12 470 ALA A CA 1
ATOM 3700 C C . ALA A 1 470 ? 33.582 23.498 0.065 1.00 92.12 470 ALA A C 1
ATOM 3702 O O . ALA A 1 470 ? 34.323 24.273 0.660 1.00 92.12 470 ALA A O 1
ATOM 3703 N N . PHE A 1 471 ? 32.574 23.936 -0.697 1.00 92.94 471 PHE A N 1
ATOM 3704 C CA . PHE A 1 471 ? 32.270 25.358 -0.858 1.00 92.94 471 PHE A CA 1
ATOM 3705 C C . PHE A 1 471 ? 31.949 26.039 0.482 1.00 92.94 471 PHE A C 1
ATOM 3707 O O . PHE A 1 471 ? 32.576 27.044 0.811 1.00 92.94 471 PHE A O 1
ATOM 3714 N N . TYR A 1 472 ? 31.035 25.485 1.287 1.00 92.94 472 TYR A N 1
ATOM 3715 C CA . TYR A 1 472 ? 30.682 26.076 2.585 1.00 92.94 472 TYR A CA 1
ATOM 3716 C C . TYR A 1 472 ? 31.848 26.067 3.579 1.00 92.94 472 TYR A C 1
ATOM 3718 O O . TYR A 1 472 ? 32.064 27.064 4.265 1.00 92.94 472 TYR A O 1
ATOM 3726 N N . ILE A 1 473 ? 32.638 24.989 3.617 1.00 93.69 473 ILE A N 1
ATOM 3727 C CA . ILE A 1 473 ? 33.865 24.923 4.425 1.00 93.69 473 ILE A CA 1
ATOM 3728 C C . ILE A 1 473 ? 34.819 26.044 4.006 1.00 93.69 473 ILE A C 1
ATOM 3730 O O . ILE A 1 473 ? 35.316 26.776 4.857 1.00 93.69 473 ILE A O 1
ATOM 3734 N N . MET A 1 474 ? 35.025 26.242 2.702 1.00 91.81 474 MET A N 1
ATOM 3735 C CA . MET A 1 474 ? 35.900 27.298 2.194 1.00 91.81 474 MET A CA 1
ATOM 3736 C C . MET A 1 474 ? 35.382 28.705 2.497 1.00 91.81 474 MET A C 1
ATOM 3738 O O . MET A 1 474 ? 36.189 29.592 2.773 1.00 91.81 474 MET A O 1
ATOM 3742 N N . VAL A 1 475 ? 34.064 28.926 2.501 1.00 92.81 475 VAL A N 1
ATOM 3743 C CA . VAL A 1 475 ? 33.463 30.194 2.949 1.00 92.81 475 VAL A CA 1
ATOM 3744 C C . VAL A 1 475 ? 33.793 30.461 4.416 1.00 92.81 475 VAL A C 1
ATOM 3746 O O . VAL A 1 475 ? 34.248 31.556 4.738 1.00 92.81 475 VAL A O 1
ATOM 3749 N N . VAL A 1 476 ? 33.642 29.460 5.289 1.00 93.56 476 VAL A N 1
ATOM 3750 C CA . VAL A 1 476 ? 33.971 29.587 6.718 1.00 93.56 476 VAL A CA 1
ATOM 3751 C C . VAL A 1 476 ? 35.465 29.834 6.920 1.00 93.56 476 VAL A C 1
ATOM 3753 O O . VAL A 1 476 ? 35.830 30.767 7.626 1.00 93.56 476 VAL A O 1
ATOM 3756 N N . VAL A 1 477 ? 36.335 29.064 6.260 1.00 92.56 477 VAL A N 1
ATOM 3757 C CA . VAL A 1 477 ? 37.797 29.232 6.344 1.00 92.56 477 VAL A CA 1
ATOM 3758 C C . VAL A 1 477 ? 38.222 30.625 5.878 1.00 92.56 477 VAL A C 1
ATOM 3760 O O . VAL A 1 477 ? 39.033 31.274 6.533 1.00 92.56 477 VAL A O 1
ATOM 3763 N N . THR A 1 478 ? 37.644 31.118 4.780 1.00 90.25 478 THR A N 1
ATOM 3764 C CA . THR A 1 478 ? 37.936 32.469 4.278 1.00 90.25 478 THR A CA 1
ATOM 3765 C C . THR A 1 478 ? 37.425 33.536 5.244 1.00 90.25 478 THR A C 1
ATOM 3767 O O . THR A 1 478 ? 38.120 34.518 5.480 1.00 90.25 478 THR A O 1
ATOM 3770 N N . HIS A 1 479 ? 36.245 33.345 5.843 1.00 89.94 479 HIS A N 1
ATOM 3771 C CA . HIS A 1 479 ? 35.713 34.263 6.848 1.00 89.94 479 HIS A CA 1
ATOM 3772 C C . HIS A 1 479 ? 36.615 34.332 8.083 1.00 89.94 479 HIS A C 1
ATOM 3774 O O . HIS A 1 479 ? 37.009 35.429 8.462 1.00 89.94 479 HIS A O 1
ATOM 3780 N N . VAL A 1 480 ? 37.019 33.181 8.634 1.00 91.06 480 VAL A N 1
ATOM 3781 C CA . VAL A 1 480 ? 37.937 33.102 9.782 1.00 91.06 480 VAL A CA 1
ATOM 3782 C C . VAL A 1 480 ? 39.263 33.794 9.469 1.00 91.06 480 VAL A C 1
ATOM 3784 O O . VAL A 1 480 ? 39.716 34.606 10.268 1.00 91.06 480 VAL A O 1
ATOM 3787 N N . ALA A 1 481 ? 39.840 33.547 8.287 1.00 88.12 481 ALA A N 1
ATOM 3788 C CA . ALA A 1 481 ? 41.075 34.200 7.855 1.00 88.12 481 ALA A CA 1
ATOM 3789 C C . ALA A 1 481 ? 40.928 35.727 7.698 1.00 88.12 481 ALA A C 1
ATOM 3791 O O . ALA A 1 481 ? 41.868 36.460 7.984 1.00 88.12 481 ALA A O 1
ATOM 3792 N N . MET A 1 482 ? 39.759 36.224 7.270 1.00 85.19 482 MET A N 1
ATOM 3793 C CA . MET A 1 482 ? 39.480 37.666 7.177 1.00 85.19 482 MET A CA 1
ATOM 3794 C C . MET A 1 482 ? 39.205 38.319 8.540 1.00 85.19 482 MET A C 1
ATOM 3796 O O . MET A 1 482 ? 39.437 39.516 8.701 1.00 85.19 482 MET A O 1
ATOM 3800 N N . THR A 1 483 ? 38.690 37.564 9.513 1.00 86.75 483 THR A N 1
ATOM 3801 C CA . THR A 1 483 ? 38.385 38.052 10.868 1.00 86.75 483 THR A CA 1
ATOM 3802 C C . THR A 1 483 ? 39.506 37.812 11.874 1.00 86.75 483 THR A C 1
ATOM 3804 O O . THR A 1 483 ? 39.326 38.135 13.046 1.00 86.75 483 THR A O 1
ATOM 3807 N N . ASP A 1 484 ? 40.631 37.242 11.444 1.00 87.94 484 ASP A N 1
ATOM 3808 C CA . ASP A 1 484 ? 41.761 36.937 12.312 1.00 87.94 484 ASP A CA 1
ATOM 3809 C C . ASP A 1 484 ? 42.256 38.197 13.043 1.00 87.94 484 ASP A C 1
ATOM 3811 O O . ASP A 1 484 ? 42.509 39.239 12.428 1.00 87.94 484 ASP A O 1
ATOM 3815 N N . SER A 1 485 ? 42.353 38.115 14.373 1.00 84.56 485 SER A N 1
ATOM 3816 C CA . SER A 1 485 ? 42.682 39.271 15.210 1.00 84.56 485 SER A CA 1
ATOM 3817 C C . SER A 1 485 ? 44.097 39.768 14.944 1.00 84.56 485 SER A C 1
ATOM 3819 O O . SER A 1 485 ? 44.302 40.975 14.877 1.00 84.56 485 SER A O 1
ATOM 3821 N N . THR A 1 486 ? 45.052 38.864 14.692 1.00 83.12 486 THR A N 1
ATOM 3822 C CA . THR A 1 486 ? 46.443 39.247 14.414 1.00 83.12 486 THR A CA 1
ATOM 3823 C C . THR A 1 486 ? 46.569 39.960 13.072 1.00 83.12 486 THR A C 1
ATOM 3825 O O . THR A 1 486 ? 47.263 40.969 12.963 1.00 83.12 486 THR A O 1
ATOM 3828 N N . PHE A 1 487 ? 45.846 39.496 12.051 1.00 84.94 487 PHE A N 1
ATOM 3829 C CA . PHE A 1 487 ? 45.755 40.184 10.768 1.00 84.94 487 PHE A CA 1
ATOM 3830 C C . PHE A 1 487 ? 45.135 41.581 10.915 1.00 84.94 487 PHE A C 1
ATOM 3832 O O . PHE A 1 487 ? 45.672 42.544 10.368 1.00 84.94 487 PHE A O 1
ATOM 3839 N N . ARG A 1 488 ? 44.045 41.713 11.682 1.00 83.31 488 ARG A N 1
ATOM 3840 C CA . ARG A 1 488 ? 43.348 42.992 11.898 1.00 83.31 488 ARG A CA 1
ATOM 3841 C C . ARG A 1 488 ? 44.171 44.004 12.688 1.00 83.31 488 ARG A C 1
ATOM 3843 O O . ARG A 1 488 ? 44.259 45.150 12.264 1.00 83.31 488 ARG A O 1
ATOM 3850 N N . GLU A 1 489 ? 44.798 43.583 13.781 1.00 84.12 489 GLU A N 1
ATOM 3851 C CA . GLU A 1 489 ? 45.678 44.434 14.592 1.00 84.12 489 GLU A CA 1
ATOM 3852 C C . GLU A 1 489 ? 46.874 44.932 13.769 1.00 84.12 489 GLU A C 1
ATOM 3854 O O . GLU A 1 489 ? 47.191 46.121 13.781 1.00 84.12 489 GLU A O 1
ATOM 3859 N N . ASN A 1 490 ? 47.494 44.051 12.973 1.00 83.31 490 ASN A N 1
ATOM 3860 C CA . ASN A 1 490 ? 48.588 44.430 12.075 1.00 83.31 490 ASN A CA 1
ATOM 3861 C C . ASN A 1 490 ? 48.129 45.384 10.955 1.00 83.31 490 ASN A C 1
ATOM 3863 O O . ASN A 1 490 ? 48.889 46.258 10.538 1.00 83.31 490 ASN A O 1
ATOM 3867 N N . LEU A 1 491 ? 46.891 45.243 10.473 1.00 82.88 491 LEU A N 1
ATOM 3868 C CA . LEU A 1 491 ? 46.293 46.139 9.480 1.00 82.88 491 LEU A CA 1
ATOM 3869 C C . LEU A 1 491 ? 45.988 47.529 10.071 1.00 82.88 491 LEU A C 1
ATOM 3871 O O . LEU A 1 491 ? 46.242 48.542 9.420 1.00 82.88 491 LEU A O 1
ATOM 3875 N N . GLU A 1 492 ? 45.467 47.586 11.300 1.00 83.38 492 GLU A N 1
ATOM 3876 C CA . GLU A 1 492 ? 45.183 48.828 12.033 1.00 83.38 492 GLU A CA 1
ATOM 3877 C C . GLU A 1 492 ? 46.477 49.579 12.380 1.00 83.38 492 GLU A C 1
ATOM 3879 O O . GLU A 1 492 ? 46.578 50.776 12.114 1.00 83.38 492 GLU A O 1
ATOM 3884 N N . ALA A 1 493 ? 47.517 48.867 12.824 1.00 80.50 493 ALA A N 1
ATOM 3885 C CA . ALA A 1 493 ? 48.834 49.446 13.097 1.00 80.50 493 ALA A CA 1
ATOM 3886 C C . ALA A 1 493 ? 49.496 50.073 11.852 1.00 80.50 493 ALA A C 1
ATOM 3888 O O . ALA A 1 493 ? 50.208 51.073 11.965 1.00 80.50 493 ALA A O 1
ATOM 3889 N N . LEU A 1 494 ? 49.264 49.511 10.656 1.00 78.75 494 LEU A N 1
ATOM 3890 C CA . LEU A 1 494 ? 49.717 50.093 9.385 1.00 78.75 494 LEU A CA 1
ATOM 3891 C C . LEU A 1 494 ? 48.879 51.307 8.958 1.00 78.75 494 LEU A C 1
ATOM 3893 O O . LEU A 1 494 ? 49.417 52.218 8.331 1.00 78.75 494 LEU A O 1
ATOM 3897 N N . ARG A 1 495 ? 47.578 51.326 9.281 1.00 78.56 495 ARG A N 1
ATOM 3898 C CA . ARG A 1 495 ? 46.670 52.446 8.982 1.00 78.56 495 ARG A CA 1
ATOM 3899 C C . ARG A 1 495 ? 46.988 53.673 9.832 1.00 78.56 495 ARG A C 1
ATOM 3901 O O . ARG A 1 495 ? 47.025 54.778 9.298 1.00 78.56 495 ARG A O 1
ATOM 3908 N N . ASP A 1 496 ? 47.206 53.473 11.128 1.00 79.00 496 ASP A N 1
ATOM 3909 C CA . ASP A 1 496 ? 47.341 54.563 12.102 1.00 79.00 496 ASP A CA 1
ATOM 3910 C C . ASP A 1 496 ? 48.773 55.143 12.145 1.00 79.00 496 ASP A C 1
ATOM 3912 O O . ASP A 1 496 ? 49.030 56.143 12.810 1.00 79.00 496 ASP A O 1
ATOM 3916 N N . GLY A 1 497 ? 49.703 54.572 11.365 1.00 68.25 497 GLY A N 1
ATOM 3917 C CA . GLY A 1 497 ? 51.036 55.134 11.125 1.00 68.25 497 GLY A CA 1
ATOM 3918 C C . GLY A 1 497 ? 51.974 55.107 12.336 1.00 68.25 497 GLY A C 1
ATOM 3919 O O . GLY A 1 497 ? 53.010 55.769 12.316 1.00 68.25 497 GLY A O 1
ATOM 3920 N N . GLU A 1 498 ? 51.646 54.344 13.383 1.00 60.00 498 GLU A N 1
ATOM 3921 C CA . GLU A 1 498 ? 52.336 54.382 14.683 1.00 60.00 498 GLU A CA 1
ATOM 3922 C C . GLU A 1 498 ? 53.717 53.692 14.713 1.00 60.00 498 GLU A C 1
ATOM 3924 O O . GLU A 1 498 ? 54.390 53.707 15.744 1.00 60.00 498 GLU A O 1
ATOM 3929 N N . GLN A 1 499 ? 54.188 53.087 13.613 1.00 61.81 499 GLN A N 1
ATOM 3930 C CA . GLN A 1 499 ? 55.399 52.252 13.629 1.00 61.81 499 GLN A CA 1
ATOM 3931 C C . GLN A 1 499 ? 56.607 52.865 12.899 1.00 61.81 499 GLN A C 1
ATOM 3933 O O . GLN A 1 499 ? 56.545 53.224 11.722 1.00 61.81 499 GLN A O 1
ATOM 3938 N N . VAL A 1 500 ? 57.745 52.926 13.608 1.00 62.78 500 VAL A N 1
ATOM 3939 C CA . VAL A 1 500 ? 59.041 53.433 13.125 1.00 62.78 500 VAL A CA 1
ATOM 3940 C C . VAL A 1 500 ? 59.901 52.292 12.557 1.00 62.78 500 VAL A C 1
ATOM 3942 O O . VAL A 1 500 ? 60.263 51.352 13.265 1.00 62.78 500 VAL A O 1
ATOM 3945 N N . GLY A 1 501 ? 60.312 52.423 11.293 1.00 65.94 501 GLY A N 1
ATOM 3946 C CA . GLY A 1 501 ? 61.454 51.707 10.707 1.00 65.94 501 GLY A CA 1
ATOM 3947 C C . GLY A 1 501 ? 61.285 50.191 10.519 1.00 65.94 501 GLY A C 1
ATOM 3948 O O . GLY A 1 501 ? 60.465 49.741 9.720 1.00 65.94 501 GLY A O 1
ATOM 3949 N N . SER A 1 502 ? 62.126 49.390 11.191 1.00 62.31 502 SER A N 1
ATOM 3950 C CA . SER A 1 502 ? 62.272 47.939 10.951 1.00 62.31 502 SER A CA 1
ATOM 3951 C C . SER A 1 502 ? 61.001 47.135 11.238 1.00 62.31 502 SER A C 1
ATOM 3953 O O . SER A 1 502 ? 60.689 46.198 10.505 1.00 62.31 502 SER A O 1
ATOM 3955 N N . LYS A 1 503 ? 60.226 47.544 12.247 1.00 69.94 503 LYS A N 1
ATOM 3956 C CA . LYS A 1 503 ? 58.988 46.868 12.662 1.00 69.94 503 LYS A CA 1
ATOM 3957 C C . LYS A 1 503 ? 57.844 47.063 11.657 1.00 69.94 503 LYS A C 1
ATOM 3959 O O . LYS A 1 503 ? 57.004 46.182 11.480 1.00 69.94 503 LYS A O 1
ATOM 3964 N N . THR A 1 504 ? 57.871 48.168 10.912 1.00 74.62 504 THR A N 1
ATOM 3965 C CA . THR A 1 504 ? 56.933 48.453 9.816 1.00 74.62 504 THR A CA 1
ATOM 3966 C C . THR A 1 504 ? 57.138 47.493 8.643 1.00 74.62 504 THR A C 1
ATOM 3968 O O . THR A 1 504 ? 56.163 47.018 8.068 1.00 74.62 504 THR A O 1
ATOM 3971 N N . SER A 1 505 ? 58.392 47.149 8.323 1.00 76.06 505 SER A N 1
ATOM 3972 C CA . SER A 1 505 ? 58.725 46.189 7.257 1.00 76.06 505 SER A CA 1
ATOM 3973 C C . SER A 1 505 ? 58.251 44.767 7.589 1.00 76.06 505 SER A C 1
ATOM 3975 O O . SER A 1 505 ? 57.641 44.101 6.754 1.00 76.06 505 SER A O 1
ATOM 3977 N N . GLU A 1 506 ? 58.458 44.319 8.832 1.00 80.31 506 GLU A N 1
ATOM 3978 C CA . GLU A 1 506 ? 57.996 43.006 9.311 1.00 80.31 506 GLU A CA 1
ATOM 3979 C C . GLU A 1 506 ? 56.462 42.910 9.338 1.00 80.31 506 GLU A C 1
ATOM 3981 O O . GLU A 1 506 ? 55.884 41.924 8.872 1.00 80.31 506 GLU A O 1
ATOM 3986 N N . THR A 1 507 ? 55.791 43.969 9.804 1.00 81.50 507 THR A N 1
ATOM 3987 C CA . THR A 1 507 ? 54.322 44.059 9.811 1.00 81.50 507 THR A CA 1
ATOM 3988 C C . THR A 1 507 ? 53.763 44.048 8.383 1.00 81.50 507 THR A C 1
ATOM 3990 O O . THR A 1 507 ? 52.809 43.326 8.092 1.00 81.50 507 THR A O 1
ATOM 3993 N N . LEU A 1 508 ? 54.399 44.772 7.454 1.00 82.31 508 LEU A N 1
ATOM 3994 C CA . LEU A 1 508 ? 54.011 44.803 6.042 1.00 82.31 508 LEU A CA 1
ATOM 3995 C C . LEU A 1 508 ? 54.183 43.436 5.358 1.00 82.31 508 LEU A C 1
ATOM 3997 O O . LEU A 1 508 ? 53.314 43.028 4.584 1.00 82.31 508 LEU A O 1
ATOM 4001 N N . ALA A 1 509 ? 55.261 42.704 5.655 1.00 84.88 509 ALA A N 1
ATOM 4002 C CA . ALA A 1 509 ? 55.485 41.356 5.130 1.00 84.88 509 ALA A CA 1
ATOM 4003 C C . ALA A 1 509 ? 54.419 40.361 5.629 1.00 84.88 509 ALA A C 1
ATOM 4005 O O . ALA A 1 509 ? 53.841 39.628 4.825 1.00 84.88 509 ALA A O 1
ATOM 4006 N N . SER A 1 510 ? 54.096 40.395 6.927 1.00 85.62 510 SER A N 1
ATOM 4007 C CA . SER A 1 510 ? 53.048 39.564 7.543 1.00 85.62 510 SER A CA 1
ATOM 4008 C C . SER A 1 510 ? 51.655 39.836 6.952 1.00 85.62 510 SER A C 1
ATOM 4010 O O . SER A 1 510 ? 50.916 38.915 6.585 1.00 85.62 510 SER A O 1
ATOM 4012 N N . VAL A 1 511 ? 51.312 41.114 6.764 1.00 86.25 511 VAL A N 1
ATOM 4013 C CA . VAL A 1 511 ? 50.044 41.530 6.147 1.00 86.25 511 VAL A CA 1
ATOM 4014 C C . VAL A 1 511 ? 49.987 41.121 4.673 1.00 86.25 511 VAL A C 1
ATOM 4016 O O . VAL A 1 511 ? 48.973 40.587 4.225 1.00 86.25 511 VAL A O 1
ATOM 4019 N N . THR A 1 512 ? 51.085 41.267 3.925 1.00 87.12 512 THR A N 1
ATOM 4020 C CA . THR A 1 512 ? 51.179 40.820 2.522 1.00 87.12 512 THR A CA 1
ATOM 4021 C C . THR A 1 512 ? 51.012 39.301 2.397 1.00 87.12 512 THR A C 1
ATOM 4023 O O . THR A 1 512 ? 50.296 38.814 1.517 1.00 87.12 512 THR A O 1
ATOM 4026 N N . GLN A 1 513 ? 51.614 38.528 3.303 1.00 88.94 513 GLN A N 1
ATOM 4027 C CA . GLN A 1 513 ? 51.448 37.075 3.352 1.00 88.94 513 GLN A CA 1
ATOM 4028 C C . 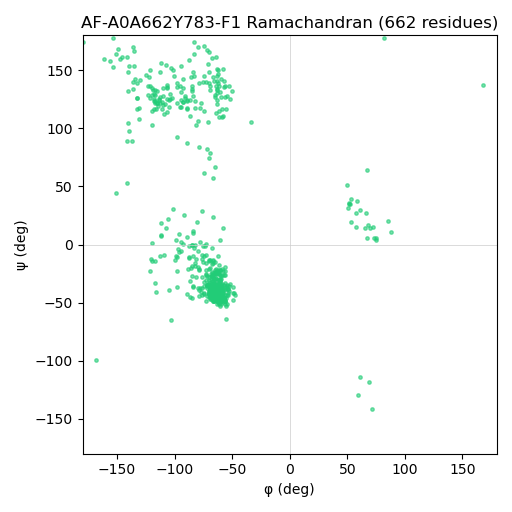GLN A 1 513 ? 49.997 36.676 3.666 1.00 88.94 513 GLN A C 1
ATOM 4030 O O . GLN A 1 513 ? 49.440 35.786 3.023 1.00 88.94 513 GLN A O 1
ATOM 4035 N N . SER A 1 514 ? 49.345 37.379 4.590 1.00 88.12 514 SER A N 1
ATOM 4036 C CA . SER A 1 514 ? 47.934 37.147 4.914 1.00 88.12 514 SER A CA 1
ATOM 4037 C C . SER A 1 514 ? 47.017 37.482 3.730 1.00 88.12 514 SER A C 1
ATOM 4039 O O . SER A 1 514 ? 46.140 36.690 3.385 1.00 88.12 514 SER A O 1
ATOM 4041 N N . PHE A 1 515 ? 47.268 38.590 3.022 1.00 88.25 515 PHE A N 1
ATOM 4042 C CA . PHE A 1 515 ? 46.530 38.950 1.806 1.00 88.25 515 PHE A CA 1
ATOM 4043 C C . PHE A 1 515 ? 46.707 37.936 0.674 1.00 88.25 515 PHE A C 1
ATOM 4045 O O . PHE A 1 515 ? 45.727 37.579 0.021 1.00 88.25 515 PHE A O 1
ATOM 4052 N N . THR A 1 516 ? 47.926 37.443 0.438 1.00 90.75 516 THR A N 1
ATOM 4053 C CA . THR A 1 516 ? 48.162 36.409 -0.585 1.00 90.75 516 THR A CA 1
ATOM 4054 C C . THR A 1 516 ? 47.447 35.106 -0.233 1.00 90.75 516 THR A C 1
ATOM 4056 O O . THR A 1 516 ? 46.795 34.519 -1.096 1.00 90.75 516 THR A O 1
ATOM 4059 N N . HIS A 1 517 ? 47.465 34.697 1.038 1.00 88.81 517 HIS A N 1
ATOM 4060 C CA . HIS A 1 517 ? 46.704 33.542 1.514 1.00 88.81 517 HIS A CA 1
ATOM 4061 C C . HIS A 1 517 ? 45.186 33.725 1.317 1.00 88.81 517 HIS A C 1
ATOM 4063 O O . HIS A 1 517 ? 44.533 32.864 0.723 1.00 88.81 517 HIS A O 1
ATOM 4069 N N . ILE A 1 518 ? 44.625 34.875 1.711 1.00 90.06 518 ILE A N 1
ATOM 4070 C CA . ILE A 1 518 ? 43.205 35.213 1.496 1.00 90.06 518 ILE A CA 1
ATOM 4071 C C . ILE A 1 518 ? 42.860 35.228 -0.005 1.00 90.06 518 ILE A C 1
ATOM 4073 O O . ILE A 1 518 ? 41.794 34.746 -0.404 1.00 90.06 518 ILE A O 1
ATOM 4077 N N . ALA A 1 519 ? 43.761 35.715 -0.865 1.00 90.44 519 ALA A N 1
ATOM 4078 C CA . ALA A 1 519 ? 43.569 35.719 -2.313 1.00 90.44 519 ALA A CA 1
ATOM 4079 C C . ALA A 1 519 ? 43.482 34.294 -2.890 1.00 90.44 519 ALA A C 1
ATOM 4081 O O . ALA A 1 519 ? 42.574 34.018 -3.680 1.00 90.44 519 ALA A O 1
ATOM 4082 N N . TYR A 1 520 ? 44.351 33.370 -2.460 1.00 92.31 520 TYR A N 1
ATOM 4083 C CA . TYR A 1 520 ? 44.280 31.959 -2.863 1.00 92.31 520 TYR A CA 1
ATOM 4084 C C . TYR A 1 520 ? 42.982 31.287 -2.400 1.00 92.31 520 TYR A C 1
ATOM 4086 O O . TYR A 1 520 ? 42.320 30.626 -3.206 1.00 92.31 520 TYR A O 1
ATOM 4094 N N . LEU A 1 521 ? 42.566 31.510 -1.148 1.00 90.12 521 LEU A N 1
ATOM 4095 C CA . LEU A 1 521 ? 41.287 31.005 -0.629 1.00 90.12 521 LEU A CA 1
ATOM 4096 C C . LEU A 1 521 ? 40.098 31.532 -1.452 1.00 90.12 521 LEU A C 1
ATOM 4098 O O . LEU A 1 521 ? 39.191 30.774 -1.798 1.00 90.12 521 LEU A O 1
ATOM 4102 N N . THR A 1 522 ? 40.142 32.805 -1.852 1.00 90.31 522 THR A N 1
ATOM 4103 C CA . THR A 1 522 ? 39.100 33.446 -2.673 1.00 90.31 522 THR A CA 1
ATOM 4104 C C . THR A 1 522 ? 39.068 32.906 -4.110 1.00 90.31 522 THR A C 1
ATOM 4106 O O . THR A 1 522 ? 37.998 32.783 -4.710 1.00 90.31 522 THR A O 1
ATOM 4109 N N . VAL A 1 523 ? 40.216 32.565 -4.708 1.00 93.69 523 VAL A N 1
ATOM 4110 C CA . VAL A 1 523 ? 40.266 31.880 -6.016 1.00 93.69 523 VAL A CA 1
ATOM 4111 C C . VAL A 1 523 ? 39.662 30.480 -5.910 1.00 93.69 523 VAL A C 1
ATOM 4113 O O . VAL A 1 523 ? 38.795 30.132 -6.711 1.00 93.69 523 VAL A O 1
ATOM 4116 N N . LEU A 1 524 ? 40.054 29.704 -4.897 1.00 91.81 524 LEU A N 1
ATOM 4117 C CA . LEU A 1 524 ? 39.536 28.353 -4.688 1.00 91.81 524 LEU A CA 1
ATOM 4118 C C . LEU A 1 524 ? 38.021 28.355 -4.429 1.00 91.81 524 LEU A C 1
ATOM 4120 O O . LEU A 1 524 ? 37.294 27.548 -5.009 1.00 91.81 524 LEU A O 1
ATOM 4124 N N . MET A 1 525 ? 37.527 29.313 -3.640 1.00 90.75 525 MET A N 1
ATOM 4125 C CA . MET A 1 525 ? 36.094 29.520 -3.423 1.00 90.75 525 MET A CA 1
ATOM 4126 C C . MET A 1 525 ? 35.349 29.781 -4.742 1.00 90.75 525 MET A C 1
ATOM 4128 O O . MET A 1 525 ? 34.306 29.174 -4.983 1.00 90.75 525 MET A O 1
ATOM 4132 N N . ARG A 1 526 ? 35.888 30.637 -5.624 1.00 92.19 526 ARG A N 1
ATOM 4133 C CA . ARG A 1 526 ? 35.287 30.929 -6.941 1.00 92.19 526 ARG A CA 1
ATOM 4134 C C . ARG A 1 526 ? 35.266 29.708 -7.863 1.00 92.19 526 ARG A C 1
ATOM 4136 O O . ARG A 1 526 ? 34.277 29.501 -8.569 1.00 92.19 526 ARG A O 1
ATOM 4143 N N . LEU A 1 527 ? 36.310 28.879 -7.835 1.00 93.25 527 LEU A N 1
ATOM 4144 C CA . LEU A 1 527 ? 36.350 27.623 -8.592 1.00 93.25 527 LEU A CA 1
ATOM 4145 C C . LEU A 1 527 ? 35.283 26.636 -8.098 1.00 93.25 527 LEU A C 1
ATOM 4147 O O . LEU A 1 527 ? 34.531 26.095 -8.909 1.00 93.25 527 LEU A O 1
ATOM 4151 N N . LEU A 1 528 ? 35.155 26.460 -6.779 1.00 91.44 528 LEU A N 1
ATOM 4152 C CA . LEU A 1 528 ? 34.132 25.596 -6.178 1.00 91.44 528 LEU A CA 1
ATOM 4153 C C . LEU A 1 528 ? 32.710 26.103 -6.446 1.00 91.44 528 LEU A C 1
ATOM 4155 O O . LEU A 1 528 ? 31.832 25.305 -6.768 1.00 91.44 528 LEU A O 1
ATOM 4159 N N . ALA A 1 529 ? 32.487 27.419 -6.381 1.00 91.12 529 ALA A N 1
ATOM 4160 C CA . ALA A 1 529 ? 31.205 28.030 -6.726 1.00 91.12 529 ALA A CA 1
ATOM 4161 C C . ALA A 1 529 ? 30.829 27.764 -8.193 1.00 91.12 529 ALA A C 1
ATOM 4163 O O . ALA A 1 529 ? 29.711 27.342 -8.486 1.00 91.12 529 ALA A O 1
ATOM 4164 N N . THR A 1 530 ? 31.782 27.940 -9.112 1.00 94.00 530 THR A N 1
ATOM 4165 C CA . THR A 1 530 ? 31.577 27.678 -10.546 1.00 94.00 530 THR A CA 1
ATOM 4166 C C . THR A 1 530 ? 31.273 26.199 -10.800 1.00 94.00 530 THR A C 1
ATOM 4168 O O . THR A 1 530 ? 30.336 25.874 -11.530 1.00 94.00 530 THR A O 1
ATOM 4171 N N . ALA A 1 531 ? 31.999 25.290 -10.141 1.00 90.50 531 ALA A N 1
ATOM 4172 C CA . ALA A 1 531 ? 31.742 23.855 -10.218 1.00 90.50 531 ALA A CA 1
ATOM 4173 C C . ALA A 1 531 ? 30.348 23.487 -9.677 1.00 90.50 531 ALA A C 1
ATOM 4175 O O . ALA A 1 531 ? 29.635 22.700 -10.299 1.00 90.50 531 ALA A O 1
ATOM 4176 N N . ALA A 1 532 ? 29.921 24.088 -8.562 1.00 89.44 532 ALA A N 1
ATOM 4177 C CA . ALA A 1 532 ? 28.597 23.865 -7.987 1.00 89.44 532 ALA A CA 1
ATOM 4178 C C . ALA A 1 532 ? 27.468 24.319 -8.929 1.00 89.44 532 ALA A C 1
ATOM 4180 O O . ALA A 1 532 ? 26.488 23.593 -9.106 1.00 89.44 532 ALA A O 1
ATOM 4181 N N . VAL A 1 533 ? 27.617 25.481 -9.578 1.00 91.06 533 VAL A N 1
ATOM 4182 C CA . VAL A 1 533 ? 26.656 25.983 -10.577 1.00 91.06 533 VAL A CA 1
ATOM 4183 C C . VAL A 1 533 ? 26.594 25.060 -11.796 1.00 91.06 533 VAL A C 1
ATOM 4185 O O . VAL A 1 533 ? 25.506 24.758 -12.287 1.00 91.06 533 VAL A O 1
ATOM 4188 N N . LEU A 1 534 ? 27.735 24.543 -12.256 1.00 89.44 534 LEU A N 1
ATOM 4189 C CA . LEU A 1 534 ? 27.783 23.608 -13.381 1.00 89.44 534 LEU A CA 1
ATOM 4190 C C . LEU A 1 534 ? 27.099 22.272 -13.045 1.00 89.44 534 LEU A C 1
ATOM 4192 O O . LEU A 1 534 ? 26.283 21.780 -13.825 1.00 89.44 534 LEU A O 1
ATOM 4196 N N . VAL A 1 535 ? 27.353 21.723 -11.853 1.00 87.12 535 VAL A N 1
ATOM 4197 C CA . VAL A 1 535 ? 26.665 20.523 -11.339 1.00 87.12 535 VAL A CA 1
ATOM 4198 C C . VAL A 1 535 ? 25.156 20.759 -11.216 1.00 87.12 535 VAL A C 1
ATOM 4200 O O . VAL A 1 535 ? 24.364 19.876 -11.549 1.00 87.12 535 VAL A O 1
ATOM 4203 N N . LEU A 1 536 ? 24.734 21.958 -10.800 1.00 85.69 536 LEU A N 1
ATOM 4204 C CA . LEU A 1 536 ? 23.321 22.333 -10.761 1.00 85.69 536 LEU A CA 1
ATOM 4205 C C . LEU A 1 536 ? 22.696 22.355 -12.164 1.00 85.69 536 LEU A C 1
ATOM 4207 O O . LEU A 1 536 ? 21.609 21.808 -12.347 1.00 85.69 536 LEU A O 1
ATOM 4211 N N . GLY A 1 537 ? 23.389 22.911 -13.161 1.00 85.00 537 GLY A N 1
ATOM 4212 C CA . GLY A 1 537 ? 22.955 22.873 -14.561 1.00 85.00 537 GLY A CA 1
ATOM 4213 C C . GLY A 1 537 ? 22.777 21.443 -15.081 1.00 85.00 537 GLY A C 1
ATOM 4214 O O . GLY A 1 537 ? 21.735 21.104 -15.644 1.00 85.00 537 GLY A O 1
ATOM 4215 N N . LEU A 1 538 ? 23.740 20.558 -14.802 1.00 82.88 538 LEU A N 1
ATOM 4216 C CA . LEU A 1 538 ? 23.642 19.135 -15.147 1.00 82.88 538 LEU A CA 1
ATOM 4217 C C . LEU A 1 538 ? 22.471 18.439 -14.432 1.00 82.88 538 LEU A C 1
ATOM 4219 O O . LEU A 1 538 ? 21.808 17.577 -15.006 1.00 82.88 538 LEU A O 1
ATOM 4223 N N . ARG A 1 539 ? 22.142 18.839 -13.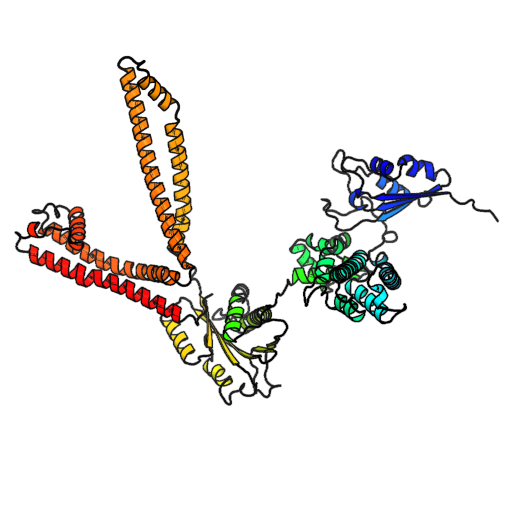202 1.00 80.94 539 ARG A N 1
ATOM 4224 C CA . ARG A 1 539 ? 20.982 18.309 -12.471 1.00 80.94 539 ARG A CA 1
ATOM 4225 C C . ARG A 1 539 ? 19.649 18.726 -13.092 1.00 80.94 539 ARG A C 1
ATOM 4227 O O . ARG A 1 539 ? 18.709 17.926 -13.113 1.00 80.94 539 ARG A O 1
ATOM 4234 N N . ILE A 1 540 ? 19.553 19.947 -13.614 1.00 81.81 540 ILE A N 1
ATOM 4235 C CA . ILE A 1 540 ? 18.365 20.390 -14.359 1.00 81.81 540 ILE A CA 1
ATOM 4236 C C . ILE A 1 540 ? 18.163 19.477 -15.578 1.00 81.81 540 ILE A C 1
ATOM 4238 O O . ILE A 1 540 ? 17.063 18.964 -15.784 1.00 81.81 540 ILE A O 1
ATOM 4242 N N . LEU A 1 541 ? 19.240 19.150 -16.303 1.00 75.50 541 LEU A N 1
ATOM 4243 C CA . LEU A 1 541 ? 19.191 18.182 -17.407 1.00 75.50 541 LEU A CA 1
ATOM 4244 C C . LEU A 1 541 ? 18.796 16.767 -16.946 1.00 75.50 541 LEU A C 1
ATOM 4246 O O . LEU A 1 541 ? 17.998 16.112 -17.615 1.00 75.50 541 LEU A O 1
ATOM 4250 N N . ASN A 1 542 ? 19.276 16.309 -15.782 1.00 73.50 542 ASN A N 1
ATOM 4251 C CA . ASN A 1 542 ? 18.855 15.028 -15.194 1.00 73.50 542 ASN A CA 1
ATOM 4252 C C . ASN A 1 542 ? 17.346 15.013 -14.884 1.00 73.50 542 ASN A C 1
ATOM 4254 O O . ASN A 1 542 ? 16.680 13.996 -15.059 1.00 73.50 542 ASN A O 1
ATOM 4258 N N . THR A 1 543 ? 16.779 16.153 -14.483 1.00 73.38 543 THR A N 1
ATOM 4259 C CA . THR A 1 543 ? 15.344 16.285 -14.174 1.00 73.38 543 THR A CA 1
ATOM 4260 C C . THR A 1 543 ? 14.481 16.164 -15.435 1.00 73.38 543 THR A C 1
ATOM 4262 O O . THR A 1 543 ? 13.414 15.551 -15.410 1.00 73.38 543 THR A O 1
ATOM 4265 N N . PHE A 1 544 ? 14.968 16.651 -16.579 1.00 72.25 544 PHE A N 1
ATOM 4266 C CA . PHE A 1 544 ? 14.274 16.523 -17.865 1.00 72.25 544 PHE A CA 1
ATOM 4267 C C . PHE A 1 544 ? 14.125 15.077 -18.358 1.00 72.25 544 PHE A C 1
ATOM 4269 O O . PHE A 1 544 ? 13.265 14.816 -19.204 1.00 72.25 544 PHE A O 1
ATOM 4276 N N . ARG A 1 545 ? 14.871 14.117 -17.791 1.00 67.38 545 ARG A N 1
ATOM 4277 C CA . ARG A 1 545 ? 14.707 12.678 -18.075 1.00 67.38 545 ARG A CA 1
ATOM 4278 C C . ARG A 1 545 ? 13.321 12.149 -17.717 1.00 67.38 545 ARG A C 1
ATOM 4280 O O . ARG A 1 545 ? 12.885 11.169 -18.313 1.00 67.38 545 ARG A O 1
ATOM 4287 N N . TYR A 1 546 ? 12.639 12.781 -16.766 1.00 63.88 546 TYR A N 1
ATOM 4288 C CA . TYR A 1 546 ? 11.301 12.375 -16.336 1.00 63.88 546 TYR A CA 1
ATOM 4289 C C . TYR A 1 546 ? 10.188 13.020 -17.173 1.00 63.88 546 TYR A C 1
ATOM 4291 O O . TYR A 1 546 ? 9.035 12.608 -17.092 1.00 63.88 546 TYR A O 1
ATOM 4299 N N . HIS A 1 547 ? 10.518 14.004 -18.017 1.00 71.56 547 HIS A N 1
ATOM 4300 C CA . HIS A 1 547 ? 9.548 14.657 -18.886 1.00 71.56 547 HIS A CA 1
ATOM 4301 C C . HIS A 1 547 ? 9.345 13.871 -20.193 1.00 71.56 547 HIS A C 1
ATOM 4303 O O . HIS A 1 547 ? 10.301 13.496 -20.879 1.00 71.56 547 HIS A O 1
ATOM 4309 N N . VAL A 1 548 ? 8.087 13.668 -20.594 1.00 59.78 548 VAL A N 1
ATOM 4310 C CA . VAL A 1 548 ? 7.698 12.815 -21.737 1.00 59.78 548 VAL A CA 1
ATOM 4311 C C . VAL A 1 548 ? 8.322 13.272 -23.065 1.00 59.78 548 VAL A C 1
ATOM 4313 O O . VAL A 1 548 ? 8.655 12.442 -23.914 1.00 59.78 548 VAL A O 1
ATOM 4316 N N . GLY A 1 549 ? 8.507 14.580 -23.264 1.00 67.38 549 GLY A N 1
ATOM 4317 C CA . GLY A 1 549 ? 9.138 15.133 -24.471 1.00 67.38 549 GLY A CA 1
ATOM 4318 C C . GLY A 1 549 ? 10.666 15.209 -24.400 1.00 67.38 549 GLY A C 1
ATOM 4319 O O . GLY A 1 549 ? 11.352 14.822 -25.343 1.00 67.38 549 GLY A O 1
ATOM 4320 N N . LEU A 1 550 ? 11.204 15.679 -23.271 1.00 69.69 550 LEU A N 1
ATOM 4321 C CA . LEU A 1 550 ? 12.626 16.032 -23.140 1.00 69.69 550 LEU A CA 1
ATOM 4322 C C . LEU A 1 550 ? 13.513 14.823 -22.802 1.00 69.69 550 LEU A C 1
ATOM 4324 O O . LEU A 1 550 ? 14.716 14.841 -23.063 1.00 69.69 550 LEU A O 1
ATOM 4328 N N . SER A 1 551 ? 12.915 13.738 -22.307 1.00 70.19 551 SER A N 1
ATOM 4329 C CA . SER A 1 551 ? 13.616 12.482 -22.038 1.00 70.19 551 SER A CA 1
ATOM 4330 C C . SER A 1 551 ? 14.271 11.878 -23.283 1.00 70.19 551 SER A C 1
ATOM 4332 O O . SER A 1 551 ? 15.338 11.277 -23.162 1.00 70.19 551 SER A O 1
ATOM 4334 N N . ILE A 1 552 ? 13.711 12.100 -24.481 1.00 74.69 552 ILE A N 1
ATOM 4335 C CA . ILE A 1 552 ? 14.293 11.625 -25.748 1.00 74.69 552 ILE A CA 1
ATOM 4336 C C . ILE A 1 552 ? 15.677 12.235 -25.960 1.00 74.69 552 ILE A C 1
ATOM 4338 O O . ILE A 1 552 ? 16.618 11.493 -26.219 1.00 74.69 552 ILE A O 1
ATOM 4342 N N . LEU A 1 553 ? 15.819 13.556 -25.782 1.00 72.81 553 LEU A N 1
ATOM 4343 C CA . LEU A 1 553 ? 17.098 14.245 -25.974 1.00 72.81 553 LEU A CA 1
ATOM 4344 C C . LEU A 1 553 ? 18.154 13.756 -24.978 1.00 72.81 553 LEU A C 1
ATOM 4346 O O . LEU A 1 553 ? 19.296 13.494 -25.344 1.00 72.81 553 LEU A O 1
ATOM 4350 N N . THR A 1 554 ? 17.776 13.596 -23.708 1.00 71.81 554 THR A N 1
ATOM 4351 C CA . THR A 1 554 ? 18.723 13.133 -22.677 1.00 71.81 554 THR A CA 1
ATOM 4352 C C . THR A 1 554 ? 19.199 11.696 -22.924 1.00 71.81 554 THR A C 1
ATOM 4354 O O . THR A 1 554 ? 20.370 11.382 -22.705 1.00 71.81 554 THR A O 1
ATOM 4357 N N . ARG A 1 555 ? 18.322 10.821 -23.434 1.00 69.38 555 ARG A N 1
ATOM 4358 C CA . ARG A 1 555 ? 18.642 9.420 -23.750 1.00 69.38 555 ARG A CA 1
ATOM 4359 C C . ARG A 1 555 ? 19.409 9.278 -25.062 1.00 69.38 555 ARG A C 1
ATOM 4361 O O . ARG A 1 555 ? 20.331 8.461 -25.129 1.00 69.38 555 ARG A O 1
ATOM 4368 N N . SER A 1 556 ? 19.088 10.088 -26.073 1.00 78.06 556 SER A N 1
ATOM 4369 C CA . SER A 1 556 ? 19.845 10.128 -27.326 1.00 78.06 556 SER A CA 1
ATOM 4370 C C . SER A 1 556 ? 21.260 10.633 -27.076 1.00 78.06 556 SER A C 1
ATOM 4372 O O . SER A 1 556 ? 22.205 10.052 -27.593 1.00 78.06 556 SER A O 1
ATOM 4374 N N . MET A 1 557 ? 21.424 11.631 -26.203 1.00 74.50 557 MET A N 1
ATOM 4375 C CA . MET A 1 557 ? 22.735 12.143 -25.811 1.00 74.50 557 MET A CA 1
ATOM 4376 C C . MET A 1 557 ? 23.565 11.091 -25.058 1.00 74.50 557 MET A C 1
ATOM 4378 O O . MET A 1 557 ? 24.720 10.866 -25.407 1.00 74.50 557 MET A O 1
ATOM 4382 N N . GLY A 1 558 ? 22.976 10.368 -24.097 1.00 73.44 558 GLY A N 1
ATOM 4383 C CA . GLY A 1 558 ? 23.664 9.262 -23.413 1.00 73.44 558 GLY A CA 1
ATOM 4384 C C . GLY A 1 558 ? 24.079 8.124 -24.355 1.00 73.44 558 GLY A C 1
ATOM 4385 O O . GLY A 1 558 ? 25.168 7.568 -24.223 1.00 73.44 558 GLY A O 1
ATOM 4386 N N . THR A 1 559 ? 23.240 7.811 -25.345 1.00 74.62 559 THR A N 1
ATOM 4387 C CA . THR A 1 559 ? 23.558 6.814 -26.377 1.00 74.62 559 THR A CA 1
ATOM 4388 C C . THR A 1 559 ? 24.677 7.311 -27.292 1.00 74.62 559 THR A C 1
ATOM 4390 O O . THR A 1 559 ? 25.648 6.587 -27.502 1.00 74.62 559 THR A O 1
ATOM 4393 N N . ALA A 1 560 ? 24.597 8.558 -27.769 1.00 81.44 560 ALA A N 1
ATOM 4394 C CA . ALA A 1 560 ? 25.616 9.184 -28.608 1.00 81.44 560 ALA A CA 1
ATOM 4395 C C . ALA A 1 560 ? 26.986 9.220 -27.915 1.00 81.44 560 ALA A C 1
ATOM 4397 O O . ALA A 1 560 ? 27.982 8.877 -28.543 1.00 81.44 560 ALA A O 1
ATOM 4398 N N . PHE A 1 561 ? 27.048 9.526 -26.612 1.00 78.00 561 PHE A N 1
ATOM 4399 C CA . PHE A 1 561 ? 28.304 9.531 -25.850 1.00 78.00 561 PHE A CA 1
ATOM 4400 C C . PHE A 1 561 ? 29.013 8.171 -25.825 1.00 78.00 561 PHE A C 1
ATOM 4402 O O . PHE A 1 561 ? 30.242 8.116 -25.872 1.00 78.00 561 PHE A O 1
ATOM 4409 N N . ARG A 1 562 ? 28.262 7.063 -25.791 1.00 74.19 562 ARG A N 1
ATOM 4410 C CA . ARG A 1 562 ? 28.850 5.716 -25.817 1.00 74.19 562 ARG A CA 1
ATOM 4411 C C . ARG A 1 562 ? 29.540 5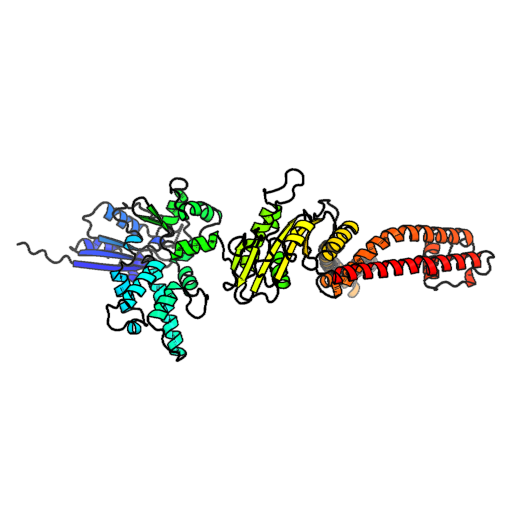.428 -27.151 1.00 74.19 562 ARG A C 1
ATOM 4413 O O . ARG A 1 562 ? 30.658 4.923 -27.157 1.00 74.19 562 ARG A O 1
ATOM 4420 N N . TRP A 1 563 ? 28.894 5.779 -28.260 1.00 80.75 563 TRP A N 1
ATOM 4421 C CA . TRP A 1 563 ? 29.462 5.650 -29.607 1.00 80.75 563 TRP A CA 1
ATOM 4422 C C . TRP A 1 563 ? 30.614 6.633 -29.842 1.00 80.75 563 TRP A C 1
ATOM 4424 O O . TRP A 1 563 ? 31.635 6.274 -30.430 1.00 80.75 563 TRP A O 1
ATOM 4434 N N . PHE A 1 564 ? 30.486 7.847 -29.306 1.00 81.69 564 PHE A N 1
ATOM 4435 C CA . PHE A 1 564 ? 31.517 8.874 -29.350 1.00 81.69 564 PHE A CA 1
ATOM 4436 C C . PHE A 1 564 ? 32.812 8.422 -28.669 1.00 81.69 564 PHE A C 1
ATOM 4438 O O . PHE A 1 564 ? 33.890 8.721 -29.169 1.00 81.69 564 PHE A O 1
ATOM 4445 N N . GLY A 1 565 ? 32.738 7.661 -27.571 1.00 79.00 565 GLY A N 1
ATOM 4446 C CA . GLY A 1 565 ? 33.924 7.125 -26.895 1.00 79.00 565 GLY A CA 1
ATOM 4447 C C . GLY A 1 565 ? 34.760 6.197 -27.785 1.00 79.00 565 GLY A C 1
ATOM 4448 O O . GLY A 1 565 ? 35.980 6.330 -27.835 1.00 79.00 565 GLY A O 1
ATOM 4449 N N . THR A 1 566 ? 34.120 5.306 -28.547 1.00 81.50 566 THR A N 1
ATOM 4450 C CA . THR A 1 566 ? 34.825 4.438 -29.507 1.00 81.50 566 THR A CA 1
ATOM 4451 C C . THR A 1 566 ? 35.398 5.241 -30.677 1.00 81.50 566 THR A C 1
ATOM 4453 O O . THR A 1 566 ? 36.546 5.028 -31.062 1.00 81.50 566 THR A O 1
ATOM 4456 N N . PHE A 1 567 ? 34.641 6.205 -31.206 1.00 86.38 567 PHE A N 1
ATOM 4457 C CA . PHE A 1 567 ? 35.114 7.096 -32.270 1.00 86.38 567 PHE A CA 1
ATOM 4458 C C . PHE A 1 567 ? 36.283 7.991 -31.823 1.00 86.38 567 PHE A C 1
ATOM 4460 O O . PHE A 1 567 ? 37.213 8.217 -32.592 1.00 86.38 567 PHE A O 1
ATOM 4467 N N . SER A 1 568 ? 36.285 8.436 -30.565 1.00 86.25 568 SER A N 1
ATOM 4468 C CA . SER A 1 568 ? 37.321 9.305 -29.995 1.00 86.25 568 SER A CA 1
ATOM 4469 C C . SER A 1 568 ? 38.709 8.671 -30.032 1.00 86.25 568 SER A C 1
ATOM 4471 O O . SER A 1 568 ? 39.694 9.387 -30.165 1.00 86.25 568 SER A O 1
ATOM 4473 N N . VAL A 1 569 ? 38.804 7.339 -29.966 1.00 88.44 569 VAL A N 1
ATOM 4474 C CA . VAL A 1 569 ? 40.079 6.623 -30.132 1.00 88.44 569 VAL A CA 1
ATOM 4475 C C . VAL A 1 569 ? 40.610 6.796 -31.555 1.00 88.44 569 VAL A C 1
ATOM 4477 O O . VAL A 1 569 ? 41.777 7.130 -31.739 1.00 88.44 569 VAL A O 1
ATOM 4480 N N . VAL A 1 570 ? 39.751 6.614 -32.562 1.00 88.44 570 VAL A N 1
ATOM 4481 C CA . VAL A 1 570 ? 40.115 6.784 -33.978 1.00 88.44 570 VAL A CA 1
ATOM 4482 C C . VAL A 1 570 ? 40.488 8.239 -34.263 1.00 88.44 570 VAL A C 1
ATOM 4484 O O . VAL A 1 570 ? 41.531 8.496 -34.863 1.00 88.44 570 VAL A O 1
ATOM 4487 N N . PHE A 1 571 ? 39.684 9.183 -33.765 1.00 89.38 571 PHE A N 1
ATOM 4488 C CA . PHE A 1 571 ? 39.969 10.613 -33.840 1.00 89.38 571 PHE A CA 1
ATOM 4489 C C . PHE A 1 571 ? 41.326 10.945 -33.213 1.00 89.38 571 PHE A C 1
ATOM 4491 O O . PHE A 1 571 ? 42.159 11.554 -33.868 1.00 89.38 571 PHE A O 1
ATOM 4498 N N . ALA A 1 572 ? 41.590 10.496 -31.981 1.00 89.94 572 ALA A N 1
ATOM 4499 C CA . ALA A 1 572 ? 42.832 10.800 -31.276 1.00 89.94 572 ALA A CA 1
ATOM 4500 C C . ALA A 1 572 ? 44.067 10.271 -32.014 1.00 89.94 572 ALA A C 1
ATOM 4502 O O . ALA A 1 572 ? 45.076 10.964 -32.068 1.00 89.94 572 ALA A O 1
ATOM 4503 N N . VAL A 1 573 ? 43.996 9.077 -32.613 1.00 91.69 573 VAL A N 1
ATOM 4504 C CA . VAL A 1 573 ? 45.109 8.522 -33.401 1.00 91.69 573 VAL A CA 1
ATOM 4505 C C . VAL A 1 573 ? 45.397 9.383 -34.631 1.00 91.69 573 VAL A C 1
ATOM 4507 O O . VAL A 1 573 ? 46.553 9.731 -34.868 1.00 91.69 573 VAL A O 1
ATOM 4510 N N . ILE A 1 574 ? 44.364 9.754 -35.391 1.00 90.88 574 ILE A N 1
ATOM 4511 C CA . ILE A 1 574 ? 44.517 10.571 -36.603 1.00 90.88 574 ILE A CA 1
ATOM 4512 C C . ILE A 1 574 ? 44.992 11.982 -36.236 1.00 90.88 574 ILE A C 1
ATOM 4514 O O . ILE A 1 574 ? 45.994 12.454 -36.772 1.00 90.88 574 ILE A O 1
ATOM 4518 N N . PHE A 1 575 ? 44.336 12.613 -35.264 1.00 92.19 575 PHE A N 1
ATOM 4519 C CA . PHE A 1 575 ? 44.674 13.941 -34.765 1.00 92.19 575 PHE A CA 1
ATOM 4520 C C . PHE A 1 575 ? 46.121 14.005 -34.259 1.00 92.19 575 PHE A C 1
ATOM 4522 O O . PHE A 1 575 ? 46.872 14.904 -34.634 1.00 92.19 575 PHE A O 1
ATOM 4529 N N . MET A 1 576 ? 46.551 13.021 -33.460 1.00 92.94 576 MET A N 1
ATOM 4530 C CA . MET A 1 576 ? 47.930 12.950 -32.973 1.00 92.94 576 MET A CA 1
ATOM 4531 C C . MET A 1 576 ? 48.933 12.706 -34.098 1.00 92.94 576 MET A C 1
ATOM 4533 O O . MET A 1 576 ? 50.017 13.285 -34.061 1.00 92.94 576 MET A O 1
ATOM 4537 N N . ALA A 1 577 ? 48.599 11.894 -35.104 1.00 94.44 577 ALA A N 1
ATOM 4538 C CA . ALA A 1 577 ? 49.473 11.675 -36.254 1.00 94.44 577 ALA A CA 1
ATOM 4539 C C . ALA A 1 577 ? 49.727 12.982 -37.020 1.00 94.44 577 ALA A C 1
ATOM 4541 O O . ALA A 1 577 ? 50.876 13.288 -37.346 1.00 94.44 577 ALA A O 1
ATOM 4542 N N . PHE A 1 578 ? 48.685 13.792 -37.230 1.00 93.81 578 PHE A N 1
ATOM 4543 C CA . PHE A 1 578 ? 48.831 15.119 -37.823 1.00 93.81 578 PHE A CA 1
ATOM 4544 C C . PHE A 1 578 ? 49.572 16.084 -36.896 1.00 93.81 578 PHE A C 1
ATOM 4546 O O . PHE A 1 578 ? 50.521 16.712 -37.343 1.00 93.81 578 PHE A O 1
ATOM 4553 N N . ALA A 1 579 ? 49.251 16.149 -35.602 1.00 94.62 579 ALA A N 1
ATOM 4554 C CA . ALA A 1 579 ? 49.951 17.031 -34.664 1.00 94.62 579 ALA A CA 1
ATOM 4555 C C . ALA A 1 579 ? 51.458 16.720 -34.569 1.00 94.62 579 ALA A C 1
ATOM 4557 O O . ALA A 1 579 ? 52.291 17.631 -34.559 1.00 94.62 579 ALA A O 1
ATOM 4558 N N . VAL A 1 580 ? 51.836 15.440 -34.545 1.00 95.06 580 VAL A N 1
ATOM 4559 C CA . VAL A 1 580 ? 53.245 15.021 -34.586 1.00 95.06 580 VAL A CA 1
ATOM 4560 C C . VAL A 1 580 ? 53.864 15.356 -35.943 1.00 95.06 580 VAL A C 1
ATOM 4562 O O . VAL A 1 580 ? 54.955 15.919 -35.985 1.00 95.06 580 VAL A O 1
ATOM 4565 N N . SER A 1 581 ? 53.174 15.071 -37.050 1.00 92.38 581 SER A N 1
ATOM 4566 C CA . SER A 1 581 ? 53.659 15.391 -38.397 1.00 92.38 581 SER A CA 1
ATOM 4567 C C . SER A 1 581 ? 53.878 16.895 -38.589 1.00 92.38 581 SER A C 1
ATOM 4569 O O . SER A 1 581 ? 54.930 17.286 -39.085 1.00 92.38 581 SER A O 1
ATOM 4571 N N . GLY A 1 582 ? 52.963 17.742 -38.119 1.00 91.06 582 GLY A N 1
ATOM 4572 C CA . GLY A 1 582 ? 53.103 19.195 -38.148 1.00 91.06 582 GLY A CA 1
ATOM 4573 C C . GLY A 1 582 ? 54.288 19.680 -37.314 1.00 91.06 582 GLY A C 1
ATOM 4574 O O . GLY A 1 582 ? 55.068 20.509 -37.782 1.00 91.06 582 GLY A O 1
ATOM 4575 N N . ALA A 1 583 ? 54.493 19.107 -36.123 1.00 92.25 583 ALA A N 1
ATOM 4576 C CA . ALA A 1 583 ? 55.655 19.422 -35.291 1.00 92.25 583 ALA A CA 1
ATOM 4577 C C . ALA A 1 583 ? 56.979 19.038 -35.976 1.00 92.25 583 ALA A C 1
ATOM 4579 O O . ALA A 1 583 ? 57.943 19.798 -35.932 1.00 92.25 583 ALA A O 1
ATOM 4580 N N . VAL A 1 584 ? 57.023 17.895 -36.665 1.00 91.69 584 VAL A N 1
ATOM 4581 C CA . VAL A 1 584 ? 58.218 17.433 -37.392 1.00 91.69 584 VAL A CA 1
ATOM 4582 C C . VAL A 1 584 ? 58.479 18.262 -38.654 1.00 91.69 584 VAL A C 1
ATOM 4584 O O . VAL A 1 584 ? 59.621 18.634 -38.917 1.00 91.69 584 VAL A O 1
ATOM 4587 N N . LEU A 1 585 ? 57.443 18.559 -39.440 1.00 89.38 585 LEU A N 1
ATOM 4588 C CA . LEU A 1 585 ? 57.575 19.252 -40.725 1.00 89.38 585 LEU A CA 1
ATOM 4589 C C . LEU A 1 585 ? 57.826 20.755 -40.567 1.00 89.38 585 LEU A C 1
ATOM 4591 O O . LEU A 1 585 ? 58.589 21.331 -41.347 1.00 89.38 585 LEU A O 1
ATOM 4595 N N . PHE A 1 586 ? 57.189 21.386 -39.577 1.00 90.56 586 PHE A N 1
ATOM 4596 C CA . PHE A 1 586 ? 57.157 22.843 -39.436 1.00 90.56 586 PHE A CA 1
ATOM 4597 C C . PHE A 1 586 ? 57.776 23.355 -38.132 1.00 90.56 586 PHE A C 1
ATOM 4599 O O . PHE A 1 586 ? 58.074 24.544 -38.051 1.00 90.56 586 PHE A O 1
ATOM 4606 N N . GLY A 1 587 ? 58.026 22.508 -37.127 1.00 88.56 587 GLY A N 1
ATOM 4607 C CA . GLY A 1 587 ? 58.422 22.962 -35.787 1.00 88.56 587 GLY A CA 1
ATOM 4608 C C . GLY A 1 587 ? 59.741 23.732 -35.714 1.00 88.56 587 GLY A C 1
ATOM 4609 O O . GLY A 1 587 ? 59.900 24.587 -34.849 1.00 88.56 587 GLY A O 1
ATOM 4610 N N . ASN A 1 588 ? 60.650 23.516 -36.669 1.00 86.12 588 ASN A N 1
ATOM 4611 C CA . ASN A 1 588 ? 61.914 24.258 -36.758 1.00 86.12 588 ASN A CA 1
ATOM 4612 C C . ASN A 1 588 ? 61.779 25.633 -37.437 1.00 86.12 588 ASN A C 1
ATOM 4614 O O . ASN A 1 588 ? 62.727 26.413 -37.417 1.00 86.12 588 ASN A O 1
ATOM 4618 N N . ARG A 1 589 ? 60.647 25.909 -38.096 1.00 84.88 589 ARG A N 1
ATOM 4619 C CA . ARG A 1 589 ? 60.433 27.122 -38.906 1.00 84.88 589 ARG A CA 1
ATOM 4620 C C . ARG A 1 589 ? 59.243 27.956 -38.442 1.00 84.88 589 ARG A C 1
ATOM 4622 O O . ARG A 1 589 ? 59.202 29.147 -38.717 1.00 84.88 589 ARG A O 1
ATOM 4629 N N . VAL A 1 590 ? 58.288 27.344 -37.746 1.00 88.75 590 VAL A N 1
ATOM 4630 C CA . VAL A 1 590 ? 56.994 27.942 -37.424 1.00 88.75 590 VAL A CA 1
ATOM 4631 C C . VAL A 1 590 ? 56.706 27.762 -35.937 1.00 88.75 590 VAL A C 1
ATOM 4633 O O . VAL A 1 590 ? 56.553 26.642 -35.447 1.00 88.75 590 VAL A O 1
ATOM 4636 N N . GLN A 1 591 ? 56.594 28.881 -35.213 1.00 87.75 591 GLN A N 1
ATOM 4637 C CA . GLN A 1 591 ? 56.387 28.899 -33.759 1.00 87.75 591 GLN A CA 1
ATOM 4638 C C . GLN A 1 591 ? 55.129 28.118 -33.347 1.00 87.75 591 GLN A C 1
ATOM 4640 O O . GLN A 1 591 ? 55.140 27.439 -32.316 1.00 87.75 591 GLN A O 1
ATOM 4645 N N . GLN A 1 592 ? 54.069 28.154 -34.164 1.00 90.31 592 GLN A N 1
ATOM 4646 C CA . GLN A 1 592 ? 52.828 27.409 -33.925 1.00 90.31 592 GLN A CA 1
ATOM 4647 C C . GLN A 1 592 ? 53.029 25.879 -33.873 1.00 90.31 592 GLN A C 1
ATOM 4649 O O . GLN A 1 592 ? 52.235 25.182 -33.243 1.00 90.31 592 GLN A O 1
ATOM 4654 N N . PHE A 1 593 ? 54.105 25.352 -34.463 1.00 92.00 593 PHE A N 1
ATOM 4655 C CA . PHE A 1 593 ? 54.436 23.922 -34.489 1.00 92.00 593 PHE A CA 1
ATOM 4656 C C . PHE A 1 593 ? 55.681 23.563 -33.657 1.00 92.00 593 PHE A C 1
ATOM 4658 O O . PHE A 1 593 ? 56.144 22.428 -33.696 1.00 92.00 593 PHE A O 1
ATOM 4665 N N . SER A 1 594 ? 56.221 24.513 -32.886 1.00 91.00 594 SER A N 1
ATOM 4666 C CA . SER A 1 594 ? 57.499 24.397 -32.154 1.00 91.00 594 SER A CA 1
ATOM 4667 C C . SER A 1 594 ? 57.586 23.253 -31.136 1.00 91.00 594 SER A C 1
ATOM 4669 O O . SER A 1 594 ? 58.673 22.777 -30.820 1.00 91.00 594 SER A O 1
ATOM 4671 N N . SER A 1 595 ? 56.456 22.812 -30.591 1.00 93.06 595 SER A N 1
ATOM 4672 C CA . SER A 1 595 ? 56.369 21.713 -29.633 1.00 93.06 595 SER A CA 1
ATOM 4673 C C . SER A 1 595 ? 55.124 20.884 -29.920 1.00 93.06 595 SER A C 1
ATOM 4675 O O . SER A 1 595 ? 54.184 21.362 -30.552 1.00 93.06 595 SER A O 1
ATOM 4677 N N . LEU A 1 596 ? 55.065 19.653 -29.411 1.00 91.69 596 LEU A N 1
ATOM 4678 C CA . LEU A 1 596 ? 53.885 18.807 -29.597 1.00 91.69 596 LEU A CA 1
ATOM 4679 C C . LEU A 1 596 ? 52.613 19.452 -29.016 1.00 91.69 596 LEU A C 1
ATOM 4681 O O . LEU A 1 596 ? 51.560 19.397 -29.641 1.00 91.69 596 LEU A O 1
ATOM 4685 N N . LEU A 1 597 ? 52.704 20.110 -27.855 1.00 91.31 597 LEU A N 1
ATOM 4686 C CA . LEU A 1 597 ? 51.556 20.761 -27.212 1.00 91.31 597 LEU A CA 1
ATOM 4687 C C . LEU A 1 597 ? 51.075 22.004 -27.975 1.00 91.31 597 LEU A C 1
ATOM 4689 O O . LEU A 1 597 ? 49.868 22.216 -28.122 1.00 91.31 597 LEU A O 1
ATOM 4693 N N . THR A 1 598 ? 52.010 22.808 -28.490 1.00 91.44 598 THR A N 1
ATOM 4694 C CA . THR A 1 598 ? 51.671 23.959 -29.338 1.00 91.44 598 THR A CA 1
ATOM 4695 C C . THR A 1 598 ? 51.133 23.503 -30.693 1.00 91.44 598 THR A C 1
ATOM 4697 O O . THR A 1 598 ? 50.123 24.038 -31.133 1.00 91.44 598 THR A O 1
ATOM 4700 N N . SER A 1 599 ? 51.691 22.441 -31.282 1.00 94.06 599 SER A N 1
ATOM 4701 C CA . SER A 1 599 ? 51.186 21.813 -32.510 1.00 94.06 599 SER A CA 1
ATOM 4702 C C . SER A 1 599 ? 49.761 21.269 -32.352 1.00 94.06 599 SER A C 1
ATOM 4704 O O . SER A 1 599 ? 48.910 21.537 -33.194 1.00 94.06 599 SER A O 1
ATOM 4706 N N . MET A 1 600 ? 49.450 20.587 -31.240 1.00 93.81 600 MET A N 1
ATOM 4707 C CA . MET A 1 600 ? 48.081 20.140 -30.937 1.00 93.81 600 MET A CA 1
ATOM 4708 C C . MET A 1 600 ? 47.103 21.320 -30.859 1.00 93.81 600 MET A C 1
ATOM 4710 O O . MET A 1 600 ? 46.041 21.278 -31.478 1.00 93.81 600 MET A O 1
ATOM 4714 N N . SER A 1 601 ? 47.472 22.397 -30.153 1.00 91.75 601 SER A N 1
ATOM 4715 C CA . SER A 1 601 ? 46.666 23.629 -30.115 1.00 91.75 601 SER A CA 1
ATOM 4716 C C . SER A 1 601 ? 46.473 24.223 -31.518 1.00 91.75 601 SER A C 1
ATOM 4718 O O . SER A 1 601 ? 45.375 24.645 -31.870 1.00 91.75 601 SER A O 1
ATOM 4720 N N . THR A 1 602 ? 47.513 24.197 -32.352 1.00 93.12 602 THR A N 1
ATOM 4721 C CA . THR A 1 602 ? 47.469 24.688 -33.735 1.00 93.12 602 THR A CA 1
ATOM 4722 C C . THR A 1 602 ? 46.577 23.835 -34.632 1.00 93.12 602 THR A C 1
ATOM 4724 O O . THR A 1 602 ? 45.824 24.394 -35.421 1.00 93.12 602 THR A O 1
ATOM 4727 N N . CYS A 1 603 ? 46.577 22.508 -34.485 1.00 92.38 603 CYS A N 1
ATOM 4728 C CA . CYS A 1 603 ? 45.630 21.622 -35.167 1.00 92.38 603 CYS A CA 1
ATOM 4729 C C . CYS A 1 603 ? 44.177 21.955 -34.800 1.00 92.38 603 CYS A C 1
ATOM 4731 O O . CYS A 1 603 ? 43.354 22.146 -35.691 1.00 92.38 603 CYS A O 1
ATOM 4733 N N . VAL A 1 604 ? 43.868 22.145 -33.512 1.00 91.06 604 VAL A N 1
ATOM 4734 C CA . VAL A 1 604 ? 42.524 22.592 -33.092 1.00 91.06 604 VAL A CA 1
ATOM 4735 C C . VAL A 1 604 ? 42.170 23.950 -33.707 1.00 91.06 604 VAL A C 1
ATOM 4737 O O . VAL A 1 604 ? 41.068 24.125 -34.223 1.00 91.06 604 VAL A O 1
ATOM 4740 N N . ASN A 1 605 ? 43.104 24.903 -33.719 1.00 90.62 605 ASN A N 1
ATOM 4741 C CA . ASN A 1 605 ? 42.875 26.211 -34.335 1.00 90.62 605 ASN A CA 1
ATOM 4742 C C . ASN A 1 605 ? 42.655 26.107 -35.853 1.00 90.62 605 ASN A C 1
ATOM 4744 O O . ASN A 1 605 ? 41.793 26.805 -36.384 1.00 90.62 605 ASN A O 1
ATOM 4748 N N . MET A 1 606 ? 43.371 25.212 -36.545 1.00 89.88 606 MET A N 1
ATOM 4749 C CA . MET A 1 606 ? 43.148 24.913 -37.965 1.00 89.88 606 MET A CA 1
ATOM 4750 C C . MET A 1 606 ? 41.737 24.366 -38.206 1.00 89.88 606 MET A C 1
ATOM 4752 O O . MET A 1 606 ? 41.071 24.822 -39.133 1.00 89.88 606 MET A O 1
ATOM 4756 N N . LEU A 1 607 ? 41.244 23.469 -37.344 1.00 88.38 607 LEU A N 1
ATOM 4757 C CA . LEU A 1 607 ? 39.892 22.904 -37.443 1.00 88.38 607 LEU A CA 1
ATOM 4758 C C . LEU A 1 607 ? 38.790 23.975 -37.372 1.00 88.38 607 LEU A C 1
ATOM 4760 O O . LEU A 1 607 ? 37.802 23.893 -38.098 1.00 88.38 607 LEU A O 1
ATOM 4764 N N . PHE A 1 608 ? 38.967 24.994 -36.525 1.00 86.75 608 PHE A N 1
ATOM 4765 C CA . PHE A 1 608 ? 38.027 26.115 -36.388 1.00 86.75 608 PHE A CA 1
ATOM 4766 C C . PHE A 1 608 ? 38.314 27.291 -37.337 1.00 86.75 608 PHE A C 1
ATOM 4768 O O . PHE A 1 608 ? 37.668 28.334 -37.231 1.00 86.75 608 PHE A O 1
ATOM 4775 N N . GLY A 1 609 ? 39.272 27.149 -38.260 1.00 85.00 609 GLY A N 1
ATOM 4776 C CA . GLY A 1 609 ? 39.627 28.188 -39.231 1.00 85.00 609 GLY A CA 1
ATOM 4777 C C . GLY A 1 609 ? 40.372 29.391 -38.639 1.00 85.00 609 GLY A C 1
ATOM 4778 O O . GLY A 1 609 ? 40.475 30.424 -39.291 1.00 85.00 609 GLY A O 1
ATOM 4779 N N . GLN A 1 610 ? 40.905 29.277 -37.421 1.00 87.00 610 GLN A N 1
ATOM 4780 C CA . GLN A 1 610 ? 41.667 30.327 -36.727 1.00 87.00 610 GLN A CA 1
ATOM 4781 C C . GLN A 1 610 ? 43.181 30.234 -36.983 1.00 87.00 610 GLN A C 1
ATOM 4783 O O . GLN A 1 610 ? 43.990 30.668 -36.164 1.00 87.00 610 GLN A O 1
ATOM 4788 N N . PHE A 1 611 ? 43.579 29.642 -38.108 1.00 87.69 611 PHE A N 1
ATOM 4789 C CA . PHE A 1 611 ? 44.976 29.471 -38.487 1.00 87.69 611 PHE A CA 1
ATOM 4790 C C . PHE A 1 611 ? 45.286 30.227 -39.775 1.00 87.69 611 PHE A C 1
ATOM 4792 O O . PHE A 1 611 ? 44.603 30.055 -40.784 1.00 87.69 611 PHE A O 1
ATOM 4799 N N . ASP A 1 612 ? 46.346 31.029 -39.733 1.00 86.00 612 ASP A N 1
ATOM 4800 C CA . ASP A 1 612 ? 46.857 31.733 -40.900 1.00 86.00 612 ASP A CA 1
ATOM 4801 C C . ASP A 1 612 ? 47.706 30.790 -41.761 1.00 86.00 612 ASP A C 1
ATOM 4803 O O . ASP A 1 612 ? 48.833 30.437 -41.406 1.00 86.00 612 ASP A O 1
ATOM 4807 N N . VAL A 1 613 ? 47.156 30.369 -42.899 1.00 83.88 613 VAL A N 1
ATOM 4808 C CA . VAL A 1 613 ? 47.809 29.433 -43.826 1.00 83.88 613 VAL A CA 1
ATOM 4809 C C . VAL A 1 613 ? 49.047 30.048 -44.476 1.00 83.88 613 VAL A C 1
ATOM 4811 O O . VAL A 1 613 ? 49.976 29.314 -44.821 1.00 83.88 613 VAL A O 1
ATOM 4814 N N . ASP A 1 614 ? 49.113 31.377 -44.595 1.00 83.56 614 ASP A N 1
ATOM 4815 C CA . ASP A 1 614 ? 50.272 32.041 -45.190 1.00 83.56 614 ASP A CA 1
ATOM 4816 C C . ASP A 1 614 ? 51.543 31.818 -44.345 1.00 83.56 614 ASP A C 1
ATOM 4818 O O . ASP A 1 614 ? 52.638 31.744 -44.900 1.00 83.56 614 ASP A O 1
ATOM 4822 N N . SER A 1 615 ? 51.401 31.537 -43.040 1.00 82.44 615 SER A N 1
ATOM 4823 C CA . SER A 1 615 ? 52.515 31.214 -42.130 1.00 82.44 615 SER A CA 1
ATOM 4824 C C . SER A 1 615 ? 53.298 29.938 -42.478 1.00 82.44 615 SER A C 1
ATOM 4826 O O . SER A 1 615 ? 54.448 29.791 -42.064 1.00 82.44 615 SER A O 1
ATOM 4828 N N . ILE A 1 616 ? 52.699 29.011 -43.233 1.00 83.19 616 ILE A N 1
ATOM 4829 C CA . ILE A 1 616 ? 53.345 27.763 -43.676 1.00 83.19 616 ILE A CA 1
ATOM 4830 C C . ILE A 1 616 ? 53.561 27.719 -45.191 1.00 83.19 616 ILE A C 1
ATOM 4832 O O . ILE A 1 616 ? 54.265 26.837 -45.675 1.00 83.19 616 ILE A O 1
ATOM 4836 N N . ARG A 1 617 ? 52.990 28.665 -45.944 1.00 80.75 617 ARG A N 1
ATOM 4837 C CA . ARG A 1 617 ? 52.859 28.617 -47.409 1.00 80.75 617 ARG A CA 1
ATOM 4838 C C . ARG A 1 617 ? 54.185 28.629 -48.169 1.00 80.75 617 ARG A C 1
ATOM 4840 O O . ARG A 1 617 ? 54.249 28.098 -49.273 1.00 80.75 617 ARG A O 1
ATOM 4847 N N . GLU A 1 618 ? 55.237 29.185 -47.577 1.00 79.12 618 GLU A N 1
ATOM 4848 C CA . GLU A 1 618 ? 56.592 29.215 -48.153 1.00 79.12 618 GLU A CA 1
ATOM 4849 C C . GLU A 1 618 ? 57.309 27.848 -48.115 1.00 79.12 618 GLU A C 1
ATOM 4851 O O . GLU A 1 618 ? 58.442 27.719 -48.574 1.00 79.12 618 GLU A O 1
ATOM 4856 N N . ILE A 1 619 ? 56.673 26.813 -47.558 1.00 84.12 619 ILE A N 1
ATOM 4857 C CA . ILE A 1 619 ? 57.227 25.462 -47.442 1.00 84.12 619 ILE A CA 1
ATOM 4858 C C . ILE A 1 619 ? 56.549 24.552 -48.474 1.00 84.12 619 ILE A C 1
ATOM 4860 O O . ILE A 1 619 ? 55.329 24.406 -48.448 1.00 84.12 619 ILE A O 1
ATOM 4864 N N . ASP A 1 620 ? 57.321 23.886 -49.338 1.00 79.06 620 ASP A N 1
ATOM 4865 C CA . ASP A 1 620 ? 56.805 23.153 -50.514 1.00 79.06 620 ASP A CA 1
ATOM 4866 C C . ASP A 1 620 ? 55.712 22.109 -50.198 1.00 79.06 620 ASP A C 1
ATOM 4868 O O . ASP A 1 620 ? 54.766 21.922 -50.961 1.00 79.06 620 ASP A O 1
ATOM 4872 N N . TYR A 1 621 ? 55.801 21.437 -49.047 1.00 82.06 621 TYR A N 1
ATOM 4873 C CA . TYR A 1 621 ? 54.857 20.398 -48.605 1.00 82.06 621 TYR A CA 1
ATOM 4874 C C . TYR A 1 621 ? 53.702 20.922 -47.725 1.00 82.06 621 TYR A C 1
ATOM 4876 O O . TYR A 1 621 ? 52.835 20.145 -47.315 1.00 82.06 621 TYR A O 1
ATOM 4884 N N . SER A 1 622 ? 53.648 22.229 -47.446 1.00 85.56 622 SER A N 1
ATOM 4885 C CA . SER A 1 622 ? 52.642 22.851 -46.565 1.00 85.56 622 SER A CA 1
ATOM 4886 C C . SER A 1 622 ? 51.215 22.744 -47.090 1.00 85.56 622 SER A C 1
ATOM 4888 O O . SER A 1 622 ? 50.304 22.402 -46.337 1.00 85.56 622 SER A O 1
ATOM 4890 N N . VAL A 1 623 ? 51.024 22.975 -48.391 1.00 85.44 623 VAL A N 1
ATOM 4891 C CA . VAL A 1 623 ? 49.714 22.942 -49.050 1.00 85.44 623 VAL A CA 1
ATOM 4892 C C . VAL A 1 623 ? 49.121 21.535 -48.973 1.00 85.44 623 VAL A C 1
ATOM 4894 O O . VAL A 1 623 ? 47.954 21.375 -48.623 1.00 85.44 623 VAL A O 1
ATOM 4897 N N . ALA A 1 624 ? 49.932 20.506 -49.232 1.00 88.62 624 ALA A N 1
ATOM 4898 C CA . ALA A 1 624 ? 49.497 19.114 -49.157 1.00 88.62 624 ALA A CA 1
ATOM 4899 C C . ALA A 1 624 ? 49.141 18.699 -47.720 1.00 88.62 624 ALA A C 1
ATOM 4901 O O . ALA A 1 624 ? 48.106 18.068 -47.499 1.00 88.62 624 ALA A O 1
ATOM 4902 N N . TYR A 1 625 ? 49.954 19.090 -46.733 1.00 91.62 625 TYR A N 1
ATOM 4903 C CA . TYR A 1 625 ? 49.660 18.843 -45.320 1.00 91.62 625 TYR A CA 1
ATOM 4904 C C . TYR A 1 625 ? 48.356 19.528 -44.883 1.00 91.62 625 TYR A C 1
ATOM 4906 O O . TYR A 1 625 ? 47.473 18.876 -44.334 1.00 91.62 625 TYR A O 1
ATOM 4914 N N . TYR A 1 626 ? 48.201 20.821 -45.180 1.00 90.12 626 TYR A N 1
ATOM 4915 C CA . TYR A 1 626 ? 47.030 21.595 -44.774 1.00 90.12 626 TYR A CA 1
ATOM 4916 C C . TYR A 1 626 ? 45.742 21.046 -45.394 1.00 90.12 626 TYR A C 1
ATOM 4918 O O . TYR A 1 626 ? 44.782 20.768 -44.680 1.00 90.12 626 TYR A O 1
ATOM 4926 N N . TRP A 1 627 ? 45.718 20.815 -46.710 1.00 89.75 627 TRP A N 1
ATOM 4927 C CA . TRP A 1 627 ? 44.520 20.303 -47.377 1.00 89.75 627 TRP A CA 1
ATOM 4928 C C . TRP A 1 627 ? 44.192 18.859 -46.997 1.00 89.75 627 TRP A C 1
ATOM 4930 O O . TRP A 1 627 ? 43.013 18.527 -46.889 1.00 89.75 627 TRP A O 1
ATOM 4940 N N . SER A 1 628 ? 45.195 18.007 -46.754 1.00 91.56 628 SER A N 1
ATOM 4941 C CA . SER A 1 628 ? 44.947 16.639 -46.274 1.00 91.56 628 SER A CA 1
ATOM 4942 C C . SER A 1 628 ? 44.400 16.618 -44.845 1.00 91.56 628 SER A C 1
ATOM 4944 O O . SER A 1 628 ? 43.452 15.877 -44.583 1.00 91.56 628 SER A O 1
ATOM 4946 N N . TYR A 1 629 ? 44.917 17.474 -43.957 1.00 91.94 629 TYR A N 1
ATOM 4947 C CA . TYR A 1 629 ? 44.376 17.672 -42.612 1.00 91.94 629 TYR A CA 1
ATOM 4948 C C . TYR A 1 629 ? 42.930 18.176 -42.666 1.00 91.94 629 TYR A C 1
ATOM 4950 O O . TYR A 1 629 ? 42.033 17.550 -42.105 1.00 91.94 629 TYR A O 1
ATOM 4958 N N . MET A 1 630 ? 42.681 19.258 -43.413 1.00 90.44 630 MET A N 1
ATOM 4959 C CA . MET A 1 630 ? 41.348 19.847 -43.535 1.00 90.44 630 MET A CA 1
ATOM 4960 C C . MET A 1 630 ? 40.343 18.862 -44.130 1.00 90.44 630 MET A C 1
ATOM 4962 O O . MET A 1 630 ? 39.250 18.718 -43.589 1.00 90.44 630 MET A O 1
ATOM 4966 N N . ALA A 1 631 ? 40.699 18.146 -45.201 1.00 89.62 631 ALA A N 1
ATOM 4967 C CA . ALA A 1 631 ? 39.809 17.167 -45.817 1.00 89.62 631 ALA A CA 1
ATOM 4968 C C . ALA A 1 631 ? 39.479 16.006 -44.866 1.00 89.62 631 ALA A C 1
ATOM 4970 O O . ALA A 1 631 ? 38.316 15.616 -44.757 1.00 89.62 631 ALA A O 1
ATOM 4971 N N . MET A 1 632 ? 40.478 15.476 -44.154 1.00 88.50 632 MET A N 1
ATOM 4972 C CA . MET A 1 632 ? 40.278 14.381 -43.205 1.00 88.50 632 MET A CA 1
ATOM 4973 C C . MET A 1 632 ? 39.418 14.817 -42.010 1.00 88.50 632 MET A C 1
ATOM 4975 O O . MET A 1 632 ? 38.442 14.155 -41.664 1.00 88.50 632 MET A O 1
ATOM 4979 N N . GLU A 1 633 ? 39.731 15.950 -41.391 1.00 86.06 633 GLU A N 1
ATOM 4980 C CA . GLU A 1 633 ? 39.052 16.383 -40.168 1.00 86.06 633 GLU A CA 1
ATOM 4981 C C . GLU A 1 633 ? 37.639 16.917 -40.431 1.00 86.06 633 GLU A C 1
ATOM 4983 O O . GLU A 1 633 ? 36.694 16.565 -39.723 1.00 86.06 633 GLU A O 1
ATOM 4988 N N . THR A 1 634 ? 37.452 17.722 -41.482 1.00 84.44 634 THR A N 1
ATOM 4989 C CA . THR A 1 634 ? 36.154 18.367 -41.741 1.00 84.44 634 THR A CA 1
ATOM 4990 C C . THR A 1 634 ? 35.184 17.481 -42.516 1.00 84.44 634 THR A C 1
ATOM 4992 O O . THR A 1 634 ? 34.025 17.365 -42.118 1.00 84.44 634 THR A O 1
ATOM 4995 N N . PHE A 1 635 ? 35.623 16.817 -43.592 1.00 84.06 635 PHE A N 1
ATOM 4996 C CA . PHE A 1 635 ? 34.713 16.014 -44.416 1.00 84.06 635 PHE A CA 1
ATOM 4997 C C . PHE A 1 635 ? 34.496 14.603 -43.885 1.00 84.06 635 PHE A C 1
ATOM 4999 O O . PHE A 1 635 ? 33.437 14.030 -44.143 1.00 84.06 635 PHE A O 1
ATOM 5006 N N . VAL A 1 636 ? 35.456 14.041 -43.149 1.00 84.06 636 VAL A N 1
ATOM 5007 C CA . VAL A 1 636 ? 35.336 12.678 -42.624 1.00 84.06 636 VAL A CA 1
ATOM 5008 C C . VAL A 1 636 ? 34.994 12.716 -41.140 1.00 84.06 636 VAL A C 1
ATOM 5010 O O . VAL A 1 636 ? 33.895 12.316 -40.758 1.00 84.06 636 VAL A O 1
ATOM 5013 N N . LEU A 1 637 ? 35.890 13.226 -40.295 1.00 84.94 637 LEU A N 1
ATOM 5014 C CA . LEU A 1 637 ? 35.766 13.055 -38.845 1.00 84.94 637 LEU A CA 1
ATOM 5015 C C . LEU A 1 637 ? 34.587 13.837 -38.240 1.00 84.94 637 LEU A C 1
ATOM 5017 O O . LEU A 1 637 ? 33.783 13.239 -37.522 1.00 84.94 637 LEU A O 1
ATOM 5021 N N . LEU A 1 638 ? 34.395 15.119 -38.577 1.00 84.06 638 LEU A N 1
ATOM 5022 C CA . LEU A 1 638 ? 33.238 15.892 -38.089 1.00 84.06 638 LEU A CA 1
ATOM 5023 C C . LEU A 1 638 ? 31.895 15.345 -38.597 1.00 84.06 638 LEU A C 1
ATOM 5025 O O . LEU A 1 638 ? 30.920 15.281 -37.842 1.00 84.06 638 LEU A O 1
ATOM 5029 N N . ASN A 1 639 ? 31.842 14.893 -39.851 1.00 87.44 639 ASN A N 1
ATOM 5030 C CA . ASN A 1 639 ? 30.625 14.311 -40.419 1.00 87.44 639 ASN A CA 1
ATOM 5031 C C . ASN A 1 639 ? 30.255 12.972 -39.764 1.00 87.44 639 ASN A C 1
ATOM 5033 O O . ASN A 1 639 ? 29.068 12.682 -39.602 1.00 87.44 639 ASN A O 1
ATOM 5037 N N . ILE A 1 640 ? 31.237 12.184 -39.313 1.00 88.19 640 ILE A N 1
ATOM 5038 C CA . ILE A 1 640 ? 30.982 10.966 -38.530 1.00 88.19 640 ILE A CA 1
ATOM 5039 C C . ILE A 1 640 ? 30.381 11.311 -37.161 1.00 88.19 640 ILE A C 1
ATOM 5041 O O . ILE A 1 640 ? 29.433 10.650 -36.736 1.00 88.19 640 ILE A O 1
ATOM 5045 N N . VAL A 1 641 ? 30.862 12.362 -36.485 1.00 86.31 641 VAL A N 1
ATOM 5046 C CA . VAL A 1 641 ? 30.266 12.816 -35.213 1.00 86.31 641 VAL A CA 1
ATOM 5047 C C . VAL A 1 641 ? 28.795 13.190 -35.406 1.00 86.31 641 VAL A C 1
ATOM 5049 O O . VAL A 1 641 ? 27.944 12.757 -34.625 1.00 86.31 641 VAL A O 1
ATOM 5052 N N . LEU A 1 642 ? 28.471 13.933 -36.470 1.00 86.19 642 LEU A N 1
ATOM 5053 C CA . LEU A 1 642 ? 27.086 14.276 -36.798 1.00 86.19 642 LEU A CA 1
ATOM 5054 C C . LEU A 1 642 ? 26.242 13.024 -37.076 1.00 86.19 642 LEU A C 1
ATOM 5056 O O . LEU A 1 642 ? 25.131 12.908 -36.556 1.00 86.19 642 LEU A O 1
ATOM 5060 N N . ALA A 1 643 ? 26.775 12.070 -37.843 1.00 88.94 643 ALA A N 1
ATOM 5061 C CA . ALA A 1 643 ? 26.093 10.814 -38.141 1.00 88.94 643 ALA A CA 1
ATOM 5062 C C . ALA A 1 643 ? 25.765 10.023 -36.863 1.00 88.94 643 ALA A C 1
ATOM 5064 O O . ALA A 1 643 ? 24.632 9.571 -36.704 1.00 88.94 643 ALA A O 1
ATOM 5065 N N . ILE A 1 644 ? 26.704 9.936 -35.913 1.00 89.06 644 ILE A N 1
ATOM 5066 C CA . ILE A 1 644 ? 26.490 9.280 -34.613 1.00 89.06 644 ILE A CA 1
ATOM 5067 C C . ILE A 1 644 ? 25.331 9.935 -33.847 1.00 89.06 644 ILE A C 1
ATOM 5069 O O . ILE A 1 644 ? 24.489 9.239 -33.277 1.00 89.06 644 ILE A O 1
ATOM 5073 N N . VAL A 1 645 ? 25.267 11.270 -33.828 1.00 86.62 645 VAL A N 1
ATOM 5074 C CA . VAL A 1 645 ? 24.206 12.007 -33.121 1.00 86.62 645 VAL A CA 1
ATOM 5075 C C . VAL A 1 645 ? 22.841 11.782 -33.777 1.00 86.62 645 VAL A C 1
ATOM 5077 O O . VAL A 1 645 ? 21.860 11.518 -33.075 1.00 86.62 645 VAL A O 1
AT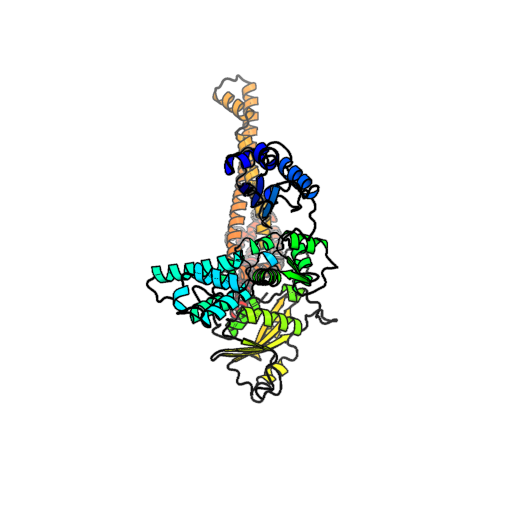OM 5080 N N . VAL A 1 646 ? 22.772 11.858 -35.108 1.00 86.50 646 VAL A N 1
ATOM 5081 C CA . VAL A 1 646 ? 21.530 11.649 -35.869 1.00 86.50 646 VAL A CA 1
ATOM 5082 C C . VAL A 1 646 ? 21.008 10.225 -35.682 1.00 86.50 646 VAL A C 1
ATOM 5084 O O . VAL A 1 646 ? 19.817 10.042 -35.419 1.00 86.50 646 VAL A O 1
ATOM 5087 N N . ASP A 1 647 ? 21.886 9.225 -35.746 1.00 86.19 647 ASP A N 1
ATOM 5088 C CA . ASP A 1 647 ? 21.499 7.821 -35.615 1.00 86.19 647 ASP A CA 1
ATOM 5089 C C . ASP A 1 647 ? 21.047 7.489 -34.181 1.00 86.19 647 ASP A C 1
ATOM 5091 O O . ASP A 1 647 ? 20.008 6.856 -33.968 1.00 86.19 647 ASP A O 1
ATOM 5095 N N . ALA A 1 648 ? 21.735 8.035 -33.169 1.00 83.12 648 ALA A N 1
ATOM 5096 C CA . ALA A 1 648 ? 21.322 7.918 -31.770 1.00 83.12 648 ALA A CA 1
ATOM 5097 C C . ALA A 1 648 ? 19.944 8.556 -31.506 1.00 83.12 648 ALA A C 1
ATOM 5099 O O . ALA A 1 648 ? 19.131 8.000 -30.759 1.00 83.12 648 ALA A O 1
ATOM 5100 N N . TYR A 1 649 ? 19.652 9.704 -32.125 1.00 81.88 649 TYR A N 1
ATOM 5101 C CA . TYR A 1 649 ? 18.339 10.346 -32.034 1.00 81.88 649 TYR A CA 1
ATOM 5102 C C . TYR A 1 649 ? 17.246 9.524 -32.731 1.00 81.88 649 TYR A C 1
ATOM 5104 O O . TYR A 1 649 ? 16.181 9.288 -32.152 1.00 81.88 649 TYR A O 1
ATOM 5112 N N . ALA A 1 650 ? 17.510 9.037 -33.947 1.00 82.50 650 ALA A N 1
ATOM 5113 C CA . ALA A 1 650 ? 16.572 8.213 -34.706 1.00 82.50 650 ALA A CA 1
ATOM 5114 C C . ALA A 1 650 ? 16.234 6.900 -33.976 1.00 82.50 650 ALA A C 1
ATOM 5116 O O . ALA A 1 650 ? 15.065 6.503 -33.926 1.00 82.50 650 ALA A O 1
ATOM 5117 N N . ALA A 1 651 ? 17.227 6.255 -33.357 1.00 78.19 651 ALA A N 1
ATOM 5118 C CA . ALA A 1 651 ? 17.047 5.035 -32.578 1.00 78.19 651 ALA A CA 1
ATOM 5119 C C . ALA A 1 651 ? 16.158 5.249 -31.339 1.00 78.19 651 ALA A C 1
ATOM 5121 O O . ALA A 1 651 ? 15.251 4.453 -31.085 1.00 78.19 651 ALA A O 1
ATOM 5122 N N . GLU A 1 652 ? 16.368 6.326 -30.574 1.00 77.44 652 GLU A N 1
ATOM 5123 C CA . GLU A 1 652 ? 15.527 6.623 -29.403 1.00 77.44 652 GLU A CA 1
ATOM 5124 C C . GLU A 1 652 ? 14.110 7.064 -29.797 1.00 77.44 652 GLU A C 1
ATOM 5126 O O . GLU A 1 652 ? 13.149 6.711 -29.109 1.00 77.44 652 GLU A O 1
ATOM 5131 N N . ARG A 1 653 ? 13.943 7.756 -30.932 1.00 73.38 653 ARG A N 1
ATOM 5132 C CA . ARG A 1 653 ? 12.616 8.094 -31.466 1.00 73.38 653 ARG A CA 1
ATOM 5133 C C . ARG A 1 653 ? 11.820 6.840 -31.840 1.00 73.38 653 ARG A C 1
ATOM 5135 O O . ARG A 1 653 ? 10.694 6.689 -31.372 1.00 73.38 653 ARG A O 1
ATOM 5142 N N . LYS A 1 654 ? 12.427 5.895 -32.575 1.00 71.94 654 LYS A N 1
ATOM 5143 C CA . LYS A 1 654 ? 11.800 4.600 -32.904 1.00 71.94 654 LYS A CA 1
ATOM 5144 C C . LYS A 1 654 ? 11.374 3.837 -31.647 1.00 71.94 654 LYS A C 1
ATOM 5146 O O . LYS A 1 654 ? 10.257 3.340 -31.593 1.00 71.94 654 LYS A O 1
ATOM 5151 N N . LYS A 1 655 ? 12.208 3.793 -30.599 1.00 64.19 655 LYS A N 1
ATOM 5152 C CA . LYS A 1 655 ? 11.854 3.139 -29.320 1.00 64.19 655 LYS A CA 1
ATOM 5153 C C . LYS A 1 655 ? 10.624 3.757 -28.645 1.00 64.19 655 LYS A C 1
ATOM 5155 O O . LYS A 1 655 ? 9.896 3.038 -27.967 1.00 64.19 655 LYS A O 1
ATOM 5160 N N . LYS A 1 656 ? 10.394 5.065 -28.806 1.00 56.28 656 LYS A N 1
ATOM 5161 C CA . LYS A 1 656 ? 9.225 5.761 -28.250 1.00 56.28 656 LYS A CA 1
ATOM 5162 C C . LYS A 1 656 ? 7.957 5.531 -29.076 1.00 56.28 656 LYS A C 1
ATOM 5164 O O . LYS A 1 656 ? 6.901 5.336 -28.490 1.00 56.28 656 LYS A O 1
ATOM 5169 N N . ASP A 1 657 ? 8.050 5.502 -30.402 1.00 52.31 657 ASP A N 1
ATOM 5170 C CA . ASP A 1 657 ? 6.900 5.171 -31.264 1.00 52.31 657 ASP A CA 1
ATOM 5171 C C . ASP A 1 657 ? 6.463 3.703 -31.077 1.00 52.31 657 ASP A C 1
ATOM 5173 O O . ASP A 1 657 ? 5.293 3.350 -31.210 1.00 52.31 657 ASP A O 1
ATOM 5177 N N . VAL A 1 658 ? 7.400 2.860 -30.637 1.00 49.41 658 VAL A N 1
ATOM 5178 C CA . VAL A 1 658 ? 7.195 1.481 -30.186 1.00 49.41 658 VAL A CA 1
ATOM 5179 C C . VAL A 1 658 ? 6.684 1.428 -28.724 1.00 49.41 658 VAL A C 1
ATOM 5181 O O . VAL A 1 658 ? 6.726 0.387 -28.097 1.00 49.41 658 VAL A O 1
ATOM 5184 N N . ALA A 1 659 ? 6.117 2.487 -28.131 1.00 41.88 659 ALA A N 1
ATOM 5185 C CA . ALA A 1 659 ? 5.547 2.478 -26.764 1.00 41.88 659 ALA A CA 1
ATOM 5186 C C . ALA A 1 659 ? 4.284 1.593 -26.549 1.00 41.88 659 ALA A C 1
ATOM 5188 O O . ALA A 1 659 ? 3.544 1.788 -25.589 1.00 41.88 659 ALA A O 1
ATOM 5189 N N . LYS A 1 660 ? 4.058 0.562 -27.376 1.00 43.47 660 LYS A N 1
ATOM 5190 C CA . LYS A 1 660 ? 3.226 -0.615 -27.029 1.00 43.47 660 LYS A CA 1
ATOM 5191 C C . LYS A 1 660 ? 3.904 -1.567 -26.025 1.00 43.47 660 LYS A C 1
ATOM 5193 O O . LYS A 1 660 ? 3.352 -2.612 -25.693 1.00 43.47 660 LYS A O 1
ATOM 5198 N N . TRP A 1 661 ? 5.114 -1.233 -25.587 1.00 42.38 661 TRP A N 1
ATOM 5199 C CA . TRP A 1 661 ? 6.006 -2.113 -24.849 1.00 42.38 661 TRP A CA 1
ATOM 5200 C C . TRP A 1 661 ? 6.225 -1.544 -23.465 1.00 42.38 661 TRP A C 1
ATOM 5202 O O . TRP A 1 661 ? 6.779 -0.454 -23.304 1.00 42.38 661 TRP A O 1
ATOM 5212 N N . TRP A 1 662 ? 5.794 -2.293 -22.461 1.00 46.62 662 TRP A N 1
ATOM 5213 C CA . TRP A 1 662 ? 5.909 -1.854 -21.086 1.00 46.62 662 TRP A CA 1
ATOM 5214 C C . TRP A 1 662 ? 7.189 -2.424 -20.468 1.00 46.62 662 TRP A C 1
ATOM 5216 O O . TRP A 1 662 ? 7.431 -3.634 -20.498 1.00 46.62 662 TRP A O 1
ATOM 5226 N N . ARG A 1 663 ? 8.033 -1.531 -19.942 1.00 43.12 663 ARG A N 1
ATOM 5227 C CA . ARG A 1 663 ? 9.316 -1.846 -19.299 1.00 43.12 663 ARG A CA 1
ATOM 5228 C C . ARG A 1 663 ? 9.182 -1.615 -17.794 1.00 43.12 663 ARG A C 1
ATOM 5230 O O . ARG A 1 663 ? 8.921 -0.479 -17.404 1.00 43.12 663 ARG A O 1
ATOM 5237 N N . PHE A 1 664 ? 9.414 -2.655 -16.988 1.00 38.66 664 PHE A N 1
ATOM 5238 C CA . PHE A 1 664 ? 9.376 -2.603 -15.518 1.00 38.66 664 PHE A CA 1
ATOM 5239 C C . PHE A 1 664 ? 10.613 -3.235 -14.872 1.00 38.66 664 PHE A C 1
ATOM 5241 O O . PHE A 1 664 ? 11.127 -4.257 -15.393 1.00 38.66 664 PHE A O 1
#

pLDDT: mean 82.45, std 12.76, range [26.38, 97.75]